Protein AF-0000000074028652 (afdb_homodimer)

InterPro domains:
  IPR002173 Carbohydrate/purine kinase, PfkB, conserved site [PS00583] (47-71)
  IPR002173 Carbohydrate/purine kinase, PfkB, conserved site [PS00584] (258-271)
  IPR011611 Carbohydrate kinase PfkB [PF00294] (13-302)
  IPR017583 Tagatose/fructose phosphokinase [PIRSF000535] (37-301)
  IPR029056 Ribokinase-like [G3DSA:3.40.1190.20] (12-316)
  IPR029056 Ribokinase-like [SSF53613] (14-312)

pLDDT: mean 94.38, std 11.4, range [25.12, 98.88]

Solvent-accessible surface area (backbone atoms only — not comparable to full-atom values): 31799 Å² total; per-residue (Å²): 132,80,75,73,71,79,70,63,84,63,53,76,29,36,35,27,37,19,36,44,28,40,33,40,39,28,35,24,72,45,81,71,53,76,64,38,75,26,60,27,48,73,46,79,45,83,35,35,61,26,43,42,22,39,50,43,28,38,44,57,70,40,50,27,32,39,34,35,40,29,10,74,43,76,62,23,51,48,52,54,53,50,35,50,73,69,58,38,43,52,84,79,32,45,74,34,80,97,46,62,37,24,36,38,39,34,39,24,31,53,85,66,47,61,50,34,31,30,33,26,57,72,42,29,56,67,46,26,44,72,57,53,57,74,42,42,75,64,58,69,43,33,59,33,39,37,37,34,43,61,36,26,56,58,23,49,53,44,52,40,52,50,28,58,75,69,71,36,50,30,33,40,41,34,90,42,52,78,41,33,60,64,40,51,90,52,49,30,57,30,33,34,40,48,31,38,65,68,32,45,24,63,66,61,76,42,84,71,86,47,73,67,39,49,53,53,48,46,48,55,43,38,72,55,45,25,45,32,39,36,36,46,50,68,81,62,16,32,38,39,37,50,89,82,56,68,53,73,45,75,38,73,94,65,69,76,66,26,69,54,41,18,66,30,25,21,53,24,20,38,52,52,24,53,76,67,67,49,53,70,69,55,13,49,50,45,8,45,38,39,17,45,61,15,15,52,29,82,38,54,63,43,85,77,51,30,56,68,60,41,51,56,55,51,68,71,101,129,80,76,72,72,77,71,64,84,63,52,78,29,37,36,27,38,19,35,44,27,39,33,39,40,27,35,23,72,45,84,70,54,74,65,38,75,27,58,26,48,74,47,80,44,84,36,34,61,26,43,41,23,40,50,44,28,37,44,57,71,40,49,27,32,40,35,37,39,28,9,75,42,76,64,23,51,50,51,53,53,52,35,50,73,70,58,38,42,53,84,79,33,47,73,34,79,95,45,63,38,24,36,37,40,36,38,24,31,52,86,65,46,61,49,33,32,30,34,26,57,72,42,27,56,68,46,26,43,70,57,53,58,75,39,41,75,63,58,70,42,32,59,32,38,36,37,33,44,60,36,24,57,58,24,50,53,42,52,41,52,48,27,58,75,67,71,35,51,29,34,40,40,34,90,41,52,79,39,33,61,63,41,50,92,52,49,30,57,29,34,33,39,50,31,39,66,68,32,44,24,61,66,60,75,41,85,69,87,50,71,68,39,50,53,53,49,46,49,55,43,38,73,55,44,25,44,32,40,36,34,46,49,67,81,64,16,33,38,38,38,48,89,82,56,69,52,72,46,76,39,74,93,64,70,78,65,28,70,55,41,18,66,29,23,22,53,24,19,38,52,52,24,54,76,67,68,48,54,70,68,57,13,50,48,43,8,45,37,38,17,44,59,15,15,52,30,82,39,54,64,44,85,77,51,32,56,66,60,42,53,56,54,51,68,71,100

Sequence (634 aa):
MVQFLNHKDICDYVCIIGGANIDIIGKSYNSLVAATSNPGEVQLSLGGVGRNVAHNLCNLGVHSHLITAMGKDLYGAKLLTECKEIGIGIDHSLILEGSNTGLYLAVLDDRGEMVTAIAQMDIFDKIDRGFLKSNKHFLQEARVIVVDTNISKDAIAYVTEFAKEQNISLFLDTVSAVKAEKVKDYIGLFHTIKPNLLELELLTDKKISSEEDIKVAAEMLLKKGVKEVVVSLGRDGAFYHDGSYYGRVKGFDVEVKNTTGAGDAFVAGLVYGTLQEKSLKEKVILALGCGALTVGTYETVNHKLSIDGLLELVASYMVQFLNHKDICDYVCIIGGANIDIIGKSYNSLVAATSNPGEVQLSLGGVGRNVAHNLCNLGVHSHLITAMGKDLYGAKLLTECKEIGIGIDHSLILEGSNTGLYLAVLDDRGEMVTAIAQMDIFDKIDRGFLKSNKHFLQEARVIVVDTNISKDAIAYVTEFAKEQNISLFLDTVSAVKAEKVKDYIGLFHTIKPNLLELELLTDKKISSEEDIKVAAEMLLKKGVKEVVVSLGRDGAFYHDGSYYGRVKGFDVEVKNTTGAGDAFVAGLVYGTLQEKSLKEKVILALGCGALTVGTYETVNHKLSIDGLLELVASY

Secondary structure (DSSP, 8-state):
-------------EEEES--EEEEEEEESSSPPTTSEEEEEEEEEEE-HHHHHHHHHHHTT--EEEE-EEESSHHHHHHHHHHHHHT-B-TTSEEETTSPPEEEEEEE-TTS-EEEEEEE-GGGGG--HHHHHHTHHHHHT-SEEEEETTS-HHHHHHHHHHHHHHT-EEEEE--SHHHHGGGGGGGGG-SEE---HHHHHHHHT----SHHHHHHHHHHHHHHT-SEEEEE-GGG-EEEE-SS-EEEEPPP----S--TTHHHHHHHHHHHHHHTT--HHHHHHHHHHHHHHHHTSSSSS-TT--HHHHHHHHHT-/-------------EEEES--EEEEEEEESSSPPTTSEEEEEEEEEEE-HHHHHHHHHHHTT--EEEE-EEESSHHHHHHHHHHHHHT-B-TTSEEETTSPPEEEEEEE-TTS-EEEEEEE-GGGGG--HHHHHHTHHHHHT-SEEEEETTS-HHHHHHHHHHHHHHT-EEEEE--SHHHHGGGGGGGGG-SEE---HHHHHHHHT----SHHHHHHHHHHHHHHT-SEEEEE-GGG-EEEE-SS-EEEEPPP----S--TTHHHHHHHHHHHHHHTT--HHHHHHHHHHHHHHHHTSSSSS-TT--HHHHHHHHHT-

Structure (mmCIF, N/CA/C/O backbone):
data_AF-0000000074028652-model_v1
#
loop_
_entity.id
_entity.type
_entity.pdbx_description
1 polymer 'Tagatose-6-phosphate kinase'
#
loop_
_atom_site.group_PDB
_atom_site.id
_atom_site.type_symbol
_atom_site.label_atom_id
_atom_site.label_alt_id
_atom_site.label_comp_id
_atom_site.label_asym_id
_atom_site.label_entity_id
_atom_site.label_seq_id
_atom_site.pdbx_PDB_ins_code
_atom_site.Cartn_x
_atom_site.Cartn_y
_atom_site.Cartn_z
_atom_site.occupancy
_atom_site.B_iso_or_equiv
_atom_site.auth_seq_id
_atom_site.auth_comp_id
_atom_site.auth_asym_id
_atom_site.auth_atom_id
_atom_site.pdbx_PDB_model_num
ATOM 1 N N . MET A 1 1 ? 7.879 -63.094 -6.836 1 25.75 1 MET A N 1
ATOM 2 C CA . MET A 1 1 ? 8.227 -62.406 -5.598 1 25.75 1 MET A CA 1
ATOM 3 C C . MET A 1 1 ? 8.461 -60.906 -5.855 1 25.75 1 MET A C 1
ATOM 5 O O . MET A 1 1 ? 9.508 -60.531 -6.379 1 25.75 1 MET A O 1
ATOM 9 N N . VAL A 1 2 ? 7.535 -60.156 -6.297 1 32.09 2 VAL A N 1
ATOM 10 C CA . VAL A 1 2 ? 7.562 -58.781 -6.809 1 32.09 2 VAL A CA 1
ATOM 11 C C . VAL A 1 2 ? 8.125 -57.844 -5.746 1 32.09 2 VAL A C 1
ATOM 13 O O . VAL A 1 2 ? 7.625 -57.781 -4.621 1 32.09 2 VAL A O 1
ATOM 16 N N . GLN A 1 3 ? 9.492 -57.781 -5.598 1 29.19 3 GLN A N 1
ATOM 17 C CA . GLN A 1 3 ? 10.203 -56.906 -4.656 1 29.19 3 GLN 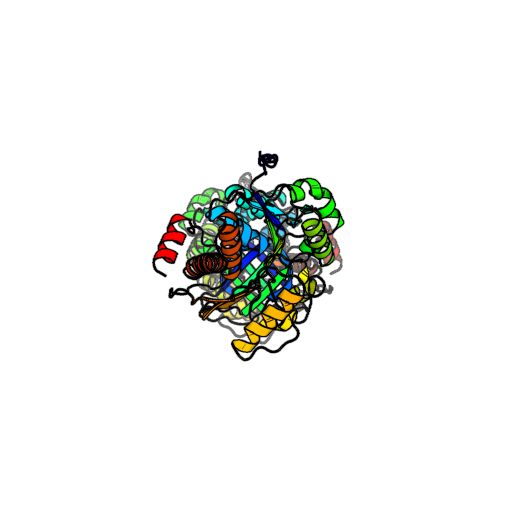A CA 1
ATOM 18 C C . GLN A 1 3 ? 9.43 -55.625 -4.395 1 29.19 3 GLN A C 1
ATOM 20 O O . GLN A 1 3 ? 9.008 -54.938 -5.332 1 29.19 3 GLN A O 1
ATOM 25 N N . PHE A 1 4 ? 8.742 -55.531 -3.266 1 28.72 4 PHE A N 1
ATOM 26 C CA . PHE A 1 4 ? 8.172 -54.344 -2.623 1 28.72 4 PHE A CA 1
ATOM 27 C C . PHE A 1 4 ? 9.086 -53.125 -2.783 1 28.72 4 PHE A C 1
ATOM 29 O O . PHE A 1 4 ? 10.266 -53.188 -2.418 1 28.72 4 PHE A O 1
ATOM 36 N N . LEU A 1 5 ? 9.141 -52.5 -3.896 1 32.84 5 LEU A N 1
ATOM 37 C CA . LEU A 1 5 ? 9.875 -51.25 -4.031 1 32.84 5 LEU A CA 1
ATOM 38 C C . LEU A 1 5 ? 9.953 -50.531 -2.691 1 32.84 5 LEU A C 1
ATOM 40 O O . LEU A 1 5 ? 8.984 -50.5 -1.928 1 32.84 5 LEU A O 1
ATOM 44 N N . ASN A 1 6 ? 11.086 -50.594 -1.921 1 35.5 6 ASN A N 1
ATOM 45 C CA . ASN A 1 6 ? 11.484 -49.812 -0.767 1 35.5 6 ASN A CA 1
ATOM 46 C C . ASN A 1 6 ? 10.734 -48.469 -0.713 1 35.5 6 ASN A C 1
ATOM 48 O O . ASN A 1 6 ? 10.875 -47.656 -1.609 1 35.5 6 ASN A O 1
ATOM 52 N N . HIS A 1 7 ? 9.547 -48.531 -0.34 1 36.69 7 HIS A N 1
ATOM 53 C CA . HIS A 1 7 ? 8.75 -47.344 0.01 1 36.69 7 HIS A CA 1
ATOM 54 C C . HIS A 1 7 ? 9.602 -46.312 0.717 1 36.69 7 HIS A C 1
ATOM 56 O O . HIS A 1 7 ? 9.93 -46.469 1.896 1 36.69 7 HIS A O 1
ATOM 62 N N . LYS A 1 8 ? 10.797 -45.938 0.167 1 37.28 8 LYS A N 1
ATOM 63 C CA . LYS A 1 8 ? 11.305 -44.719 0.772 1 37.28 8 LYS A CA 1
ATOM 64 C C . LYS A 1 8 ? 10.188 -43.969 1.508 1 37.28 8 LYS A C 1
ATOM 66 O O . LYS A 1 8 ? 9.055 -43.906 1.036 1 37.28 8 LYS A O 1
ATOM 71 N N . ASP A 1 9 ? 10.055 -44 2.768 1 41.31 9 ASP A N 1
ATOM 72 C CA . ASP A 1 9 ? 9.242 -43.125 3.625 1 41.31 9 ASP A CA 1
ATOM 73 C C . ASP A 1 9 ? 8.914 -41.812 2.932 1 41.31 9 ASP A C 1
ATOM 75 O O . ASP A 1 9 ? 9.75 -40.906 2.873 1 41.31 9 ASP A O 1
ATOM 79 N N . ILE A 1 10 ? 8.5 -41.719 1.73 1 45.5 10 ILE A N 1
ATOM 80 C CA . ILE A 1 10 ? 8.18 -40.719 0.742 1 45.5 10 ILE A CA 1
ATOM 81 C C . ILE A 1 10 ? 7.59 -39.5 1.439 1 45.5 10 ILE A C 1
ATOM 83 O O . ILE A 1 10 ? 6.559 -39.594 2.111 1 45.5 10 ILE A O 1
ATOM 87 N N . CYS A 1 11 ? 8.461 -38.656 2.002 1 56 11 CYS A N 1
ATOM 88 C CA . CYS A 1 11 ? 8 -37.312 2.422 1 56 11 CYS A CA 1
ATOM 89 C C . CYS A 1 11 ? 6.949 -36.781 1.462 1 56 11 CYS A C 1
ATOM 91 O O . CYS A 1 11 ? 7.164 -36.75 0.249 1 56 11 CYS A O 1
ATOM 93 N N . ASP A 1 12 ? 5.625 -36.875 1.77 1 83.88 12 ASP A N 1
ATOM 94 C CA . ASP A 1 12 ? 4.371 -36.688 1.045 1 83.88 12 ASP A CA 1
ATOM 95 C C . ASP A 1 12 ? 3.963 -35.219 1.009 1 83.88 12 ASP A C 1
ATOM 97 O O . ASP A 1 12 ? 2.984 -34.844 1.646 1 83.88 12 ASP A O 1
ATOM 101 N N . TYR A 1 13 ? 4.996 -34.438 0.383 1 96.81 13 TYR A N 1
ATOM 102 C CA . TYR A 1 13 ? 4.566 -33.031 0.24 1 96.81 13 TYR A CA 1
ATOM 103 C C . TYR A 1 13 ? 4.754 -32.562 -1.193 1 96.81 13 TYR A C 1
ATOM 105 O O . TYR A 1 13 ? 5.43 -33.219 -1.992 1 96.81 13 TYR A O 1
ATOM 113 N N . VAL A 1 14 ? 4.082 -31.547 -1.536 1 98.5 14 VAL A N 1
ATOM 114 C CA . VAL A 1 14 ? 4.246 -30.812 -2.783 1 98.5 14 VAL A CA 1
ATOM 115 C C . VAL A 1 14 ? 5.105 -29.578 -2.539 1 98.5 14 VAL A C 1
ATOM 117 O O . VAL A 1 14 ? 4.914 -28.859 -1.55 1 98.5 14 VAL A O 1
ATOM 120 N N . CYS A 1 15 ? 6.102 -29.344 -3.367 1 98.62 15 CYS A N 1
ATOM 121 C CA . CYS A 1 15 ? 6.934 -28.141 -3.275 1 98.62 15 CYS A CA 1
ATOM 122 C C . CYS A 1 15 ? 6.613 -27.172 -4.398 1 98.62 15 CYS A C 1
ATOM 124 O O . CYS A 1 15 ? 6.719 -27.516 -5.578 1 98.62 15 CYS A O 1
ATOM 126 N N . ILE A 1 16 ? 6.184 -26.016 -4.027 1 98.88 16 ILE A N 1
ATOM 127 C CA . ILE A 1 16 ? 5.941 -24.953 -4.992 1 98.88 16 ILE A CA 1
ATOM 128 C C . ILE A 1 16 ? 7.098 -23.953 -4.965 1 98.88 16 ILE A C 1
ATOM 130 O O . ILE A 1 16 ? 7.539 -23.531 -3.891 1 98.88 16 ILE A O 1
ATOM 134 N N . ILE A 1 17 ? 7.66 -23.625 -6.082 1 98.81 17 ILE A N 1
ATOM 135 C CA . ILE A 1 17 ? 8.688 -22.609 -6.238 1 98.81 17 ILE A CA 1
ATOM 136 C C . ILE A 1 17 ? 8.141 -21.453 -7.09 1 98.81 17 ILE A C 1
ATOM 138 O O . ILE A 1 17 ? 7.863 -21.641 -8.281 1 98.81 17 ILE A O 1
ATOM 142 N N . GLY A 1 18 ? 7.973 -20.297 -6.484 1 98.56 18 GLY A N 1
ATOM 143 C CA . GLY A 1 18 ? 7.352 -19.234 -7.262 1 98.56 18 GLY A CA 1
ATOM 144 C C . GLY A 1 18 ? 7.141 -17.953 -6.465 1 98.56 18 GLY A C 1
ATOM 145 O O . GLY A 1 18 ? 7.844 -17.719 -5.484 1 98.56 18 GLY A O 1
ATOM 146 N N . GLY A 1 19 ? 6.309 -17.125 -6.98 1 98.38 19 GLY A N 1
ATOM 147 C CA . GLY A 1 19 ? 6.113 -15.789 -6.422 1 98.38 19 GLY A CA 1
ATOM 148 C C . GLY A 1 19 ? 5.199 -15.781 -5.207 1 98.38 19 GLY A C 1
ATOM 149 O O . GLY A 1 19 ? 4.227 -16.547 -5.152 1 98.38 19 GLY A O 1
ATOM 150 N N . ALA A 1 20 ? 5.5 -14.984 -4.242 1 98.62 20 ALA A N 1
ATOM 151 C CA . ALA A 1 20 ? 4.676 -14.578 -3.107 1 98.62 20 ALA A CA 1
ATOM 152 C C . ALA A 1 20 ? 4.816 -13.078 -2.836 1 98.62 20 ALA A C 1
ATOM 154 O O . ALA A 1 20 ? 5.93 -12.57 -2.672 1 98.62 20 ALA A O 1
ATOM 155 N N . ASN A 1 21 ? 3.721 -12.383 -2.873 1 98.44 21 ASN A N 1
ATOM 156 C CA . ASN A 1 21 ? 3.764 -10.938 -2.705 1 98.44 21 ASN A CA 1
ATOM 157 C C . ASN A 1 21 ? 2.551 -10.422 -1.932 1 98.44 21 ASN A C 1
ATOM 159 O O . ASN A 1 21 ? 1.675 -11.203 -1.556 1 98.44 21 ASN A O 1
ATOM 163 N N . ILE A 1 22 ? 2.574 -9.164 -1.594 1 98.31 22 ILE A N 1
ATOM 164 C CA . ILE A 1 22 ? 1.439 -8.469 -0.996 1 98.31 22 ILE A CA 1
ATOM 165 C C . ILE A 1 22 ? 0.706 -7.66 -2.064 1 98.31 22 ILE A C 1
ATOM 167 O O . ILE A 1 22 ? 1.335 -6.969 -2.871 1 98.31 22 ILE A O 1
ATOM 171 N N . ASP A 1 23 ? -0.571 -7.848 -2.092 1 97.44 23 ASP A N 1
ATOM 172 C CA . ASP A 1 23 ? -1.428 -7.031 -2.945 1 97.44 23 ASP A CA 1
ATOM 173 C C . ASP A 1 23 ? -2.035 -5.867 -2.164 1 97.44 23 ASP A C 1
ATOM 175 O O . ASP A 1 23 ? -2.715 -6.074 -1.157 1 97.44 23 ASP A O 1
ATOM 179 N N . ILE A 1 24 ? -1.788 -4.648 -2.605 1 98 24 ILE A N 1
ATOM 180 C CA . ILE A 1 24 ? -2.4 -3.443 -2.059 1 98 24 ILE A CA 1
ATOM 181 C C . ILE A 1 24 ? -3.309 -2.805 -3.107 1 98 24 ILE A C 1
ATOM 183 O O . ILE A 1 24 ? -2.828 -2.215 -4.078 1 98 24 ILE A O 1
ATOM 187 N N . ILE A 1 25 ? -4.625 -2.836 -2.859 1 97.31 25 ILE A N 1
ATOM 188 C CA . ILE A 1 25 ? -5.582 -2.426 -3.883 1 97.31 25 ILE A CA 1
ATOM 189 C C . ILE A 1 25 ? -6.461 -1.3 -3.346 1 97.31 25 ILE A C 1
ATOM 191 O O . ILE A 1 25 ? -7.141 -1.465 -2.328 1 97.31 25 ILE A O 1
ATOM 195 N N . GLY A 1 26 ? -6.406 -0.176 -3.967 1 97.94 26 GLY A N 1
ATOM 196 C CA . GLY A 1 26 ? -7.301 0.932 -3.666 1 97.94 26 GLY A CA 1
ATOM 197 C C . GLY A 1 26 ? -8.477 1.022 -4.617 1 97.94 26 GLY A C 1
ATOM 198 O O . GLY A 1 26 ? -8.328 0.836 -5.824 1 97.94 26 GLY A O 1
ATOM 199 N N . LYS A 1 27 ? -9.625 1.253 -4.09 1 97.56 27 LYS A N 1
ATOM 200 C CA . LYS A 1 27 ? -10.836 1.424 -4.883 1 97.56 27 LYS A CA 1
ATOM 201 C C . LYS A 1 27 ? -11.547 2.732 -4.535 1 97.56 27 LYS A C 1
ATOM 203 O O . LYS A 1 27 ? -11.797 3.014 -3.359 1 97.56 27 LYS A O 1
ATOM 208 N N . SER A 1 28 ? -11.852 3.557 -5.57 1 98.25 28 SER A N 1
ATOM 209 C CA . SER A 1 28 ? -12.508 4.84 -5.344 1 98.25 28 SER A CA 1
ATOM 210 C C . SER A 1 28 ? -13.984 4.648 -5.016 1 98.25 28 SER A C 1
ATOM 212 O O . SER A 1 28 ? -14.641 3.758 -5.559 1 98.25 28 SER A O 1
ATOM 214 N N . TYR A 1 29 ? -14.523 5.465 -4.117 1 97.06 29 TYR A N 1
ATOM 215 C CA . TYR A 1 29 ? -15.945 5.414 -3.789 1 97.06 29 TYR A CA 1
ATOM 216 C C . TYR A 1 29 ? -16.797 5.914 -4.949 1 97.06 29 TYR A C 1
ATOM 218 O O . TYR A 1 29 ? -17.906 5.445 -5.16 1 97.06 29 TYR A O 1
ATOM 226 N N . ASN A 1 30 ? -16.219 6.953 -5.652 1 96.62 30 ASN A N 1
ATOM 227 C CA . ASN A 1 30 ? -16.906 7.602 -6.766 1 96.62 30 ASN A CA 1
ATOM 228 C C . ASN A 1 30 ? -16.078 7.562 -8.039 1 96.62 30 ASN A C 1
ATOM 230 O O . ASN A 1 30 ? -14.992 6.98 -8.062 1 96.62 30 ASN A O 1
ATOM 234 N N . SER A 1 31 ? -16.656 8.117 -9.086 1 96.12 31 SER A N 1
ATOM 235 C CA . SER A 1 31 ? -15.906 8.18 -10.328 1 96.12 31 SER A CA 1
ATOM 236 C C . SER A 1 31 ? -14.523 8.781 -10.109 1 96.12 31 SER A C 1
ATOM 238 O O . SER A 1 31 ? -14.391 9.852 -9.508 1 96.12 31 SER A O 1
ATOM 240 N N . LEU A 1 32 ? -13.578 8.062 -10.602 1 95.44 32 LEU A N 1
ATOM 241 C CA . LEU A 1 32 ? -12.195 8.453 -10.352 1 95.44 32 LEU A CA 1
ATOM 242 C C . LEU A 1 32 ? -11.844 9.711 -11.133 1 95.44 32 LEU A C 1
ATOM 244 O O . LEU A 1 32 ? -12.148 9.82 -12.328 1 95.44 32 LEU A O 1
ATOM 248 N N . VAL A 1 33 ? -11.273 10.688 -10.438 1 93.5 33 VAL A N 1
ATOM 249 C CA . VAL A 1 33 ? -10.703 11.875 -11.07 1 93.5 33 VAL A CA 1
ATOM 250 C C . VAL A 1 33 ? -9.188 11.75 -11.141 1 93.5 33 VAL A C 1
ATOM 252 O O . VAL A 1 33 ? -8.531 11.484 -10.133 1 93.5 33 VAL A O 1
ATOM 255 N N . ALA A 1 34 ? -8.594 11.977 -12.367 1 92.12 34 ALA A N 1
ATOM 256 C CA . ALA A 1 34 ? -7.16 11.805 -12.586 1 92.12 34 ALA A CA 1
ATOM 257 C C . ALA A 1 34 ? -6.371 12.945 -11.945 1 92.12 34 ALA A C 1
ATOM 259 O O . ALA A 1 34 ? -6.91 14.031 -11.719 1 92.12 34 ALA A O 1
ATOM 260 N N . ALA A 1 35 ? -5.105 12.703 -11.555 1 90.62 35 ALA A N 1
ATOM 261 C CA . ALA A 1 35 ? -4.109 13.688 -11.125 1 90.62 35 ALA A CA 1
ATOM 262 C C . ALA A 1 35 ? -4.539 14.375 -9.828 1 90.62 35 ALA A C 1
ATOM 264 O O . ALA A 1 35 ? -4.258 15.555 -9.625 1 90.62 35 ALA A O 1
ATOM 265 N N . THR A 1 36 ? -5.371 13.672 -9.055 1 89.44 36 THR A N 1
ATOM 266 C CA . THR A 1 36 ? -5.754 14.125 -7.727 1 89.44 36 THR A CA 1
ATOM 267 C C . THR A 1 36 ? -6.055 12.938 -6.816 1 89.44 36 THR A C 1
ATOM 269 O O . THR A 1 36 ? -5.996 11.789 -7.246 1 89.44 36 THR A O 1
ATOM 272 N N . SER A 1 37 ? -6.25 13.195 -5.594 1 92.56 37 SER A N 1
ATOM 273 C CA . SER A 1 37 ? -6.637 12.156 -4.641 1 92.56 37 SER A CA 1
ATOM 274 C C . SER A 1 37 ? -8.141 11.938 -4.648 1 92.56 37 SER A C 1
ATOM 276 O O . SER A 1 37 ? -8.914 12.891 -4.734 1 92.56 37 SER A O 1
ATOM 278 N N . ASN A 1 38 ? -8.578 10.703 -4.648 1 96.75 38 ASN A N 1
ATOM 279 C CA . ASN A 1 38 ? -9.977 10.305 -4.613 1 96.75 38 ASN A CA 1
ATOM 280 C C . ASN A 1 38 ? -10.32 9.562 -3.324 1 96.75 38 ASN A C 1
ATOM 282 O O . ASN A 1 38 ? -9.625 8.625 -2.939 1 96.75 38 ASN A O 1
ATOM 286 N N . PRO A 1 39 ? -11.398 10.023 -2.619 1 96.44 39 PRO A N 1
ATOM 287 C CA . PRO A 1 39 ? -11.812 9.211 -1.473 1 96.44 39 PRO A CA 1
ATOM 288 C C . PRO A 1 39 ? -12.086 7.754 -1.845 1 96.44 39 PRO A C 1
ATOM 290 O O . PRO A 1 39 ? -12.641 7.48 -2.912 1 96.44 39 PRO A O 1
ATOM 293 N N . GLY A 1 40 ? -11.609 6.926 -1.061 1 97.94 40 GLY A N 1
ATOM 294 C CA . GLY A 1 40 ? -11.797 5.508 -1.339 1 97.94 40 GLY A CA 1
ATOM 295 C C . GLY A 1 40 ? -11.32 4.609 -0.213 1 97.94 40 GLY A C 1
ATOM 296 O O . GLY A 1 40 ? -11.148 5.066 0.92 1 97.94 40 GLY A O 1
ATOM 297 N N . GLU A 1 41 ? -11.266 3.328 -0.506 1 97.56 41 GLU A N 1
ATOM 298 C CA . GLU A 1 41 ? -10.812 2.322 0.451 1 97.56 41 GLU A CA 1
ATOM 299 C C . GLU A 1 41 ? -9.617 1.541 -0.093 1 97.56 41 GLU A C 1
ATOM 301 O O . GLU A 1 41 ? -9.461 1.404 -1.309 1 97.56 41 GLU A O 1
ATOM 306 N N . VAL A 1 42 ? -8.797 1.095 0.817 1 97.75 42 VAL A N 1
ATOM 307 C CA . VAL A 1 42 ? -7.609 0.327 0.452 1 97.75 42 VAL A CA 1
ATOM 308 C C . VAL A 1 42 ? -7.637 -1.03 1.152 1 97.75 42 VAL A C 1
ATOM 310 O O . VAL A 1 42 ? -7.895 -1.109 2.355 1 97.75 42 VAL A O 1
ATOM 313 N N . GLN A 1 43 ? -7.367 -2.062 0.38 1 94.94 43 GLN A N 1
ATOM 314 C CA . GLN A 1 43 ? -7.328 -3.416 0.926 1 94.94 43 GLN A CA 1
ATOM 315 C C . GLN A 1 43 ? -5.957 -4.051 0.728 1 94.94 43 GLN A C 1
ATOM 317 O O . GLN A 1 43 ? -5.336 -3.883 -0.324 1 94.94 43 GLN A O 1
ATOM 322 N N . LEU A 1 44 ? -5.508 -4.711 1.764 1 96 44 LEU A N 1
ATOM 323 C CA . LEU A 1 44 ? -4.266 -5.473 1.737 1 96 44 LEU A CA 1
ATOM 324 C C . LEU A 1 44 ? -4.547 -6.973 1.76 1 96 44 LEU A C 1
ATOM 326 O O . LEU A 1 44 ? -5.375 -7.441 2.547 1 96 44 LEU A O 1
ATOM 330 N N . SER A 1 45 ? -3.973 -7.715 0.85 1 94.69 45 SER A N 1
ATOM 331 C CA . SER A 1 45 ? -4.102 -9.172 0.834 1 94.69 45 SER A CA 1
ATOM 332 C C . SER A 1 45 ? -2.82 -9.836 0.341 1 94.69 45 SER A C 1
ATOM 334 O O . SER A 1 45 ? -1.925 -9.156 -0.172 1 94.69 45 SER A O 1
ATOM 336 N N . LEU A 1 46 ? -2.688 -11.117 0.627 1 96.94 46 LEU A N 1
ATOM 337 C CA . LEU A 1 46 ? -1.559 -11.883 0.109 1 96.94 46 LEU A CA 1
ATOM 338 C C . LEU A 1 46 ? -1.8 -12.297 -1.34 1 96.94 46 LEU A C 1
ATOM 340 O O . LEU A 1 46 ? -2.918 -12.664 -1.707 1 96.94 46 LEU A O 1
ATOM 344 N N . GLY A 1 47 ? -0.756 -12.195 -2.156 1 97.06 47 GLY A N 1
ATOM 345 C CA . GLY A 1 47 ? -0.813 -12.648 -3.539 1 97.06 47 GLY A CA 1
ATOM 346 C C . GLY A 1 47 ? 0.419 -13.422 -3.967 1 97.06 47 GLY A C 1
ATOM 347 O O . GLY A 1 47 ? 1.183 -13.898 -3.125 1 97.06 47 GLY A O 1
ATOM 348 N N . GLY A 1 48 ? 0.478 -13.594 -5.266 1 97.69 48 GLY A N 1
ATOM 349 C CA . GLY A 1 48 ? 1.544 -14.391 -5.859 1 97.69 48 GLY A CA 1
ATOM 350 C C . GLY A 1 48 ? 1.077 -15.742 -6.348 1 97.69 48 GLY A C 1
ATOM 351 O O . GLY A 1 48 ? 0.47 -16.5 -5.594 1 97.69 48 GLY A O 1
ATOM 352 N N . VAL A 1 49 ? 1.474 -15.992 -7.508 1 97.75 49 VAL A N 1
ATOM 353 C CA . VAL A 1 49 ? 1.006 -17.219 -8.148 1 97.75 49 VAL A CA 1
ATOM 354 C C . VAL A 1 49 ? 1.424 -18.422 -7.324 1 97.75 49 VAL A C 1
ATOM 356 O O . VAL A 1 49 ? 0.583 -19.25 -6.941 1 97.75 49 VAL A O 1
ATOM 359 N N . GLY A 1 50 ? 2.693 -18.531 -7.008 1 98.62 50 GLY A N 1
ATOM 360 C CA . GLY A 1 50 ? 3.178 -19.641 -6.211 1 98.62 50 GLY A CA 1
ATOM 361 C C . GLY A 1 50 ? 2.482 -19.766 -4.867 1 98.62 50 GLY A C 1
ATOM 362 O O . GLY A 1 50 ? 2.055 -20.859 -4.48 1 98.62 50 GLY A O 1
ATOM 363 N N . ARG A 1 51 ? 2.383 -18.703 -4.195 1 98.62 51 ARG A N 1
ATOM 364 C CA . ARG A 1 51 ? 1.73 -18.688 -2.891 1 98.62 51 ARG A CA 1
ATOM 365 C C . ARG A 1 51 ? 0.267 -19.094 -3.004 1 98.62 51 ARG A C 1
ATOM 367 O O . ARG A 1 51 ? -0.244 -19.828 -2.156 1 98.62 51 ARG A O 1
ATOM 374 N N . ASN A 1 52 ? -0.441 -18.578 -4.02 1 98.5 52 ASN A N 1
ATOM 375 C CA . ASN A 1 52 ? -1.846 -18.922 -4.215 1 98.5 52 ASN A CA 1
ATOM 376 C C . ASN A 1 52 ? -2.031 -20.422 -4.465 1 98.5 52 ASN A C 1
ATOM 378 O O . ASN A 1 52 ? -2.957 -21.031 -3.934 1 98.5 52 ASN A O 1
ATOM 382 N N . VAL A 1 53 ? -1.153 -20.969 -5.293 1 98.81 53 VAL A N 1
ATOM 383 C CA . VAL A 1 53 ? -1.213 -22.406 -5.559 1 98.81 53 VAL A CA 1
ATOM 384 C C . VAL A 1 53 ? -1.012 -23.172 -4.258 1 98.81 53 VAL A C 1
ATOM 386 O O . VAL A 1 53 ? -1.778 -24.094 -3.945 1 98.81 53 VAL A O 1
ATOM 389 N N . ALA A 1 54 ? -0.023 -22.797 -3.475 1 98.75 54 ALA A N 1
ATOM 390 C CA . ALA A 1 54 ? 0.257 -23.453 -2.201 1 98.75 54 ALA A CA 1
ATOM 391 C C . ALA A 1 54 ? -0.941 -23.359 -1.261 1 98.75 54 ALA A C 1
ATOM 393 O O . ALA A 1 54 ? -1.307 -24.344 -0.61 1 98.75 54 ALA A O 1
ATOM 394 N N . HIS A 1 55 ? -1.537 -22.188 -1.211 1 98.69 55 HIS A N 1
ATOM 395 C CA . HIS A 1 55 ? -2.688 -21.969 -0.343 1 98.69 55 HIS A CA 1
ATOM 396 C C . HIS A 1 55 ? -3.859 -22.859 -0.746 1 98.69 55 HIS A C 1
ATOM 398 O O . HIS A 1 55 ? -4.5 -23.484 0.109 1 98.69 55 HIS A O 1
ATOM 404 N N . ASN A 1 56 ? -4.152 -22.906 -2.027 1 98.69 56 ASN A N 1
ATOM 405 C CA . ASN A 1 56 ? -5.227 -23.766 -2.516 1 98.69 56 ASN A CA 1
ATOM 406 C C . ASN A 1 56 ? -4.961 -25.234 -2.193 1 98.69 56 ASN A C 1
ATOM 408 O O . ASN A 1 56 ? -5.879 -25.953 -1.819 1 98.69 56 ASN A O 1
ATOM 412 N N . LEU A 1 57 ? -3.727 -25.672 -2.338 1 98.5 57 LEU A N 1
ATOM 413 C CA . LEU A 1 57 ? -3.369 -27.047 -2.021 1 98.5 57 LEU A CA 1
ATOM 414 C C . LEU A 1 57 ? -3.562 -27.344 -0.536 1 98.5 57 LEU A C 1
ATOM 416 O O . LEU A 1 57 ? -4.062 -28.406 -0.163 1 98.5 57 LEU A O 1
ATOM 420 N N . CYS A 1 58 ? -3.17 -26.391 0.295 1 98.19 58 CYS A N 1
ATOM 421 C CA . CYS A 1 58 ? -3.412 -26.531 1.726 1 98.19 58 CYS A CA 1
ATOM 422 C C . CYS A 1 58 ? -4.902 -26.688 2.012 1 98.19 58 CYS A C 1
ATOM 424 O O . CYS A 1 58 ? -5.301 -27.531 2.82 1 98.19 58 CYS A O 1
ATOM 426 N N . ASN A 1 59 ? -5.723 -25.844 1.339 1 98 59 ASN A N 1
ATOM 427 C CA . ASN A 1 59 ? -7.172 -25.953 1.488 1 98 59 ASN A CA 1
ATOM 428 C C . ASN A 1 59 ? -7.664 -27.359 1.145 1 98 59 ASN A C 1
ATOM 430 O O . ASN A 1 59 ? -8.648 -27.828 1.72 1 98 59 ASN A O 1
ATOM 434 N N . LEU A 1 60 ? -6.98 -28.016 0.236 1 97.81 60 LEU A N 1
ATOM 435 C CA . LEU A 1 60 ? -7.367 -29.344 -0.218 1 97.81 60 LEU A CA 1
ATOM 436 C C . LEU A 1 60 ? -6.691 -30.422 0.625 1 97.81 60 LEU A C 1
ATOM 438 O O . LEU A 1 60 ? -6.641 -31.594 0.225 1 97.81 60 LEU A O 1
ATOM 442 N N . GLY A 1 61 ? -6.023 -30.062 1.684 1 96.56 61 GLY A N 1
ATOM 443 C CA . GLY A 1 61 ? -5.449 -31.016 2.631 1 96.56 61 GLY A CA 1
ATOM 444 C C . GLY A 1 61 ? -4.082 -31.516 2.211 1 96.56 61 GLY A C 1
ATOM 445 O O . GLY A 1 61 ? -3.604 -32.531 2.734 1 96.56 61 GLY A O 1
ATOM 446 N N . VAL A 1 62 ? -3.473 -30.906 1.298 1 97.44 62 VAL A N 1
ATOM 447 C CA . VAL A 1 62 ? -2.172 -31.328 0.797 1 97.44 62 VAL A CA 1
ATOM 448 C C . VAL A 1 62 ? -1.06 -30.641 1.585 1 97.44 62 VAL A C 1
ATOM 450 O O . VAL A 1 62 ? -1.096 -29.438 1.789 1 97.44 62 VAL A O 1
ATOM 453 N N . HIS A 1 63 ? -0.14 -31.438 2.074 1 97.62 63 HIS A N 1
ATOM 454 C CA . HIS A 1 63 ? 1.048 -30.875 2.701 1 97.62 63 HIS A CA 1
ATOM 455 C C . HIS A 1 63 ? 1.909 -30.141 1.682 1 97.62 63 HIS A C 1
ATOM 457 O O . HIS A 1 63 ? 2.523 -30.75 0.814 1 97.62 63 HIS A O 1
ATOM 463 N N . SER A 1 64 ? 1.959 -28.781 1.781 1 98.19 64 SER A N 1
ATOM 464 C CA . SER A 1 64 ? 2.568 -27.969 0.735 1 98.19 64 SER A CA 1
ATOM 465 C C . SER A 1 64 ? 3.652 -27.062 1.305 1 98.19 64 SER A C 1
ATOM 467 O O . SER A 1 64 ? 3.473 -26.469 2.367 1 98.19 64 SER A O 1
ATOM 469 N N . HIS A 1 65 ? 4.766 -27.016 0.603 1 98.56 65 HIS A N 1
ATOM 470 C CA . HIS A 1 65 ? 5.855 -26.078 0.896 1 98.56 65 HIS A CA 1
ATOM 471 C C . HIS A 1 65 ? 6.047 -25.094 -0.241 1 98.56 65 HIS A C 1
ATOM 473 O O . HIS A 1 65 ? 5.941 -25.453 -1.415 1 98.56 65 HIS A O 1
ATOM 479 N N . LEU A 1 66 ? 6.293 -23.891 0.151 1 98.75 66 LEU A N 1
ATOM 480 C CA . LEU A 1 66 ? 6.582 -22.828 -0.802 1 98.75 66 LEU A CA 1
ATOM 481 C C . LEU A 1 66 ? 8.023 -22.359 -0.662 1 98.75 66 LEU A C 1
ATOM 483 O O . LEU A 1 66 ? 8.477 -22.031 0.441 1 98.75 66 LEU A O 1
ATOM 487 N N . ILE A 1 67 ? 8.742 -22.453 -1.702 1 98.75 67 ILE A N 1
ATOM 488 C CA . ILE A 1 67 ? 10.031 -21.766 -1.816 1 98.75 67 ILE A CA 1
ATOM 489 C C . ILE A 1 67 ? 9.859 -20.469 -2.6 1 98.75 67 ILE A C 1
ATOM 491 O O . ILE A 1 67 ? 9.469 -20.484 -3.768 1 98.75 67 ILE A O 1
ATOM 495 N N . THR A 1 68 ? 10.133 -19.375 -1.978 1 98.75 68 THR A N 1
ATOM 496 C CA . THR A 1 68 ? 10 -18.047 -2.549 1 98.75 68 THR A CA 1
ATOM 497 C C . THR A 1 68 ? 11.07 -17.109 -1.992 1 98.75 68 THR A C 1
ATOM 499 O O . THR A 1 68 ? 12.094 -17.562 -1.49 1 98.75 68 THR A O 1
ATOM 502 N N . ALA A 1 69 ? 10.953 -15.828 -2.35 1 98.75 69 ALA A N 1
ATOM 503 C CA . ALA A 1 69 ? 11.852 -14.805 -1.824 1 98.75 69 ALA A CA 1
ATOM 504 C C . ALA A 1 69 ? 11.062 -13.633 -1.244 1 98.75 69 ALA A C 1
ATOM 506 O O . ALA A 1 69 ? 10.039 -13.219 -1.803 1 98.75 69 ALA A O 1
ATOM 507 N N . MET A 1 70 ? 11.492 -13.18 -0.106 1 98.56 70 MET A N 1
ATOM 508 C CA . MET A 1 70 ? 10.906 -12.008 0.524 1 98.56 70 MET A CA 1
ATOM 509 C C . MET A 1 70 ? 11.969 -11.172 1.223 1 98.56 70 MET A C 1
ATOM 511 O O . MET A 1 70 ? 13.062 -11.664 1.516 1 98.56 70 MET A O 1
ATOM 515 N N . GLY A 1 71 ? 11.688 -9.914 1.355 1 98.44 71 GLY A N 1
ATOM 516 C CA . GLY A 1 71 ? 12.594 -9.047 2.096 1 98.44 71 GLY A CA 1
ATOM 517 C C . GLY A 1 71 ? 12.438 -9.164 3.6 1 98.44 71 GLY A C 1
ATOM 518 O O . GLY A 1 71 ? 11.445 -9.719 4.082 1 98.44 71 GLY A O 1
ATOM 519 N N . LYS A 1 72 ? 13.508 -8.797 4.32 1 97.56 72 LYS A N 1
ATOM 520 C CA . LYS A 1 72 ? 13.375 -8.586 5.758 1 97.56 72 LYS A CA 1
ATOM 521 C C . LYS A 1 72 ? 12.688 -7.258 6.059 1 97.56 72 LYS A C 1
ATOM 523 O O . LYS A 1 72 ? 13.312 -6.344 6.605 1 97.56 72 LYS A O 1
ATOM 528 N N . ASP A 1 73 ? 11.469 -7.16 5.738 1 96.19 73 ASP A N 1
ATOM 529 C CA . ASP A 1 73 ? 10.68 -5.941 5.895 1 96.19 73 ASP A CA 1
ATOM 530 C C . ASP A 1 73 ? 9.281 -6.254 6.41 1 96.19 73 ASP A C 1
ATOM 532 O O . ASP A 1 73 ? 8.984 -7.398 6.766 1 96.19 73 ASP A O 1
ATOM 536 N N . LEU A 1 74 ? 8.492 -5.191 6.543 1 95.5 74 LEU A N 1
ATOM 537 C CA . LEU A 1 74 ? 7.145 -5.273 7.098 1 95.5 74 LEU A CA 1
ATOM 538 C C . LEU A 1 74 ? 6.309 -6.301 6.344 1 95.5 74 LEU A C 1
ATOM 540 O O . LEU A 1 74 ? 5.609 -7.109 6.961 1 95.5 74 LEU A O 1
ATOM 544 N N . TYR A 1 75 ? 6.367 -6.277 5.031 1 97.5 75 TYR A N 1
ATOM 545 C CA . TYR A 1 75 ? 5.539 -7.133 4.188 1 97.5 75 TYR A CA 1
ATOM 546 C C . TYR A 1 75 ? 6.047 -8.57 4.199 1 97.5 75 TYR A C 1
ATOM 548 O O . TYR A 1 75 ? 5.254 -9.516 4.18 1 97.5 75 TYR A O 1
ATOM 556 N N . GLY A 1 76 ? 7.383 -8.703 4.176 1 98.12 76 GLY A N 1
ATOM 557 C CA . GLY A 1 76 ? 7.945 -10.031 4.324 1 98.12 76 GLY A CA 1
ATOM 558 C C . GLY A 1 76 ? 7.527 -10.719 5.609 1 98.12 76 GLY A C 1
ATOM 559 O O . GLY A 1 76 ? 7.195 -11.906 5.605 1 98.12 76 GLY A O 1
ATOM 560 N N . ALA A 1 77 ? 7.496 -9.961 6.719 1 97.38 77 ALA A N 1
ATOM 561 C CA . ALA A 1 77 ? 7.059 -10.5 8.008 1 97.38 77 ALA A CA 1
ATOM 562 C C . ALA A 1 77 ? 5.598 -10.938 7.953 1 97.38 77 ALA A C 1
ATOM 564 O O . ALA A 1 77 ? 5.23 -11.977 8.5 1 97.38 77 ALA A O 1
ATOM 565 N N . LYS A 1 78 ? 4.816 -10.133 7.344 1 96.94 78 LYS A N 1
ATOM 566 C CA . LYS A 1 78 ? 3.406 -10.477 7.203 1 96.94 78 LYS A CA 1
ATOM 567 C C . LYS A 1 78 ? 3.23 -11.75 6.379 1 96.94 78 LYS A C 1
ATOM 569 O O . LYS A 1 78 ? 2.439 -12.625 6.742 1 96.94 78 LYS A O 1
ATOM 574 N N . LEU A 1 79 ? 3.934 -11.883 5.234 1 97.94 79 LEU A N 1
ATOM 575 C CA . LEU A 1 79 ? 3.879 -13.078 4.398 1 97.94 79 LEU A CA 1
ATOM 576 C C . LEU A 1 79 ? 4.246 -14.32 5.199 1 97.94 79 LEU A C 1
ATOM 578 O O . LEU A 1 79 ? 3.537 -15.328 5.152 1 97.94 79 LEU A O 1
ATOM 582 N N . LEU A 1 80 ? 5.332 -14.188 5.922 1 97.94 80 LEU A N 1
ATOM 583 C CA . LEU A 1 80 ? 5.832 -15.312 6.711 1 97.94 80 LEU A CA 1
ATOM 584 C C . LEU A 1 80 ? 4.793 -15.758 7.734 1 97.94 80 LEU A C 1
ATOM 586 O O . LEU A 1 80 ? 4.469 -16.938 7.816 1 97.94 80 LEU A O 1
ATOM 590 N N . THR A 1 81 ? 4.27 -14.812 8.453 1 97.5 81 THR A N 1
ATOM 591 C CA . THR A 1 81 ? 3.326 -15.102 9.523 1 97.5 81 THR A CA 1
ATOM 592 C C . THR A 1 81 ? 2.041 -15.711 8.961 1 97.5 81 THR A C 1
ATOM 594 O O . THR A 1 81 ? 1.568 -16.734 9.453 1 97.5 81 THR A O 1
ATOM 597 N N . GLU A 1 82 ? 1.527 -15.148 7.973 1 97 82 GLU A N 1
ATOM 598 C CA . GLU A 1 82 ? 0.238 -15.594 7.449 1 97 82 GLU A CA 1
ATOM 599 C C . GLU A 1 82 ? 0.367 -16.938 6.727 1 97 82 GLU A C 1
ATOM 601 O O . GLU A 1 82 ? -0.545 -17.766 6.773 1 97 82 GLU A O 1
ATOM 606 N N . CYS A 1 83 ? 1.442 -17.141 6.008 1 98.25 83 CYS A N 1
ATOM 607 C CA . CYS A 1 83 ? 1.656 -18.438 5.387 1 98.25 83 CYS A CA 1
ATOM 608 C C . CYS A 1 83 ? 1.716 -19.547 6.438 1 98.25 83 CYS A C 1
ATOM 610 O O . CYS A 1 83 ? 1.114 -20.609 6.266 1 98.25 83 CYS A O 1
ATOM 612 N N . LYS A 1 84 ? 2.418 -19.266 7.531 1 97.62 84 LYS A N 1
ATOM 613 C CA . LYS A 1 84 ? 2.504 -20.234 8.609 1 97.62 84 LYS A CA 1
ATOM 614 C C . LYS A 1 84 ? 1.128 -20.516 9.211 1 97.62 84 LYS A C 1
ATOM 616 O O . LYS A 1 84 ? 0.791 -21.672 9.492 1 97.62 84 LYS A O 1
ATOM 621 N N . GLU A 1 85 ? 0.365 -19.484 9.375 1 97.12 85 GLU A N 1
ATOM 622 C CA . GLU A 1 85 ? -0.981 -19.625 9.914 1 97.12 85 GLU A CA 1
ATOM 623 C C . GLU A 1 85 ? -1.858 -20.484 9 1 97.12 85 GLU A C 1
ATOM 625 O O . GLU A 1 85 ? -2.705 -21.234 9.469 1 97.12 85 GLU A O 1
ATOM 630 N N . ILE A 1 86 ? -1.689 -20.359 7.695 1 96.44 86 ILE A N 1
ATOM 631 C CA . ILE A 1 86 ? -2.439 -21.109 6.688 1 96.44 86 ILE A CA 1
ATOM 632 C C . ILE A 1 86 ? -1.987 -22.562 6.676 1 96.44 86 ILE A C 1
ATOM 634 O O . ILE A 1 86 ? -2.76 -23.453 6.324 1 96.44 86 ILE A O 1
ATOM 638 N N . GLY A 1 87 ? -0.715 -22.812 7.027 1 97.5 87 GLY A N 1
ATOM 639 C CA . GLY A 1 87 ? -0.145 -24.156 7.012 1 97.5 87 GLY A CA 1
ATOM 640 C C . GLY A 1 87 ? 0.843 -24.375 5.883 1 97.5 87 GLY A C 1
ATOM 641 O O . GLY A 1 87 ? 1.258 -25.5 5.621 1 97.5 87 GLY A O 1
ATOM 642 N N . ILE A 1 88 ? 1.205 -23.359 5.223 1 98.38 88 ILE A N 1
ATOM 643 C CA . ILE A 1 88 ? 2.195 -23.453 4.156 1 98.38 88 ILE A CA 1
ATOM 644 C C . ILE A 1 88 ? 3.6 -23.484 4.758 1 98.38 88 ILE A C 1
ATOM 646 O O . ILE A 1 88 ? 3.977 -22.594 5.523 1 98.38 88 ILE A O 1
ATOM 650 N N . GLY A 1 89 ? 4.34 -24.562 4.5 1 98.19 89 GLY A N 1
ATOM 651 C CA . GLY A 1 89 ? 5.75 -24.547 4.852 1 98.19 89 GLY A CA 1
ATOM 652 C C . GLY A 1 89 ? 6.551 -23.531 4.066 1 98.19 89 GLY A C 1
ATOM 653 O O . GLY A 1 89 ? 6.605 -23.594 2.834 1 98.19 89 GLY A O 1
ATOM 654 N N . ILE A 1 90 ? 7.16 -22.609 4.727 1 98 90 ILE A N 1
ATOM 655 C CA . ILE A 1 90 ? 7.82 -21.516 4.02 1 98 90 ILE A CA 1
ATOM 656 C C . ILE A 1 90 ? 9.25 -21.359 4.535 1 98 90 ILE A C 1
ATOM 658 O O . ILE A 1 90 ? 9.922 -20.375 4.223 1 98 90 ILE A O 1
ATOM 662 N N . ASP A 1 91 ? 9.805 -22.312 5.191 1 96.38 91 ASP A N 1
ATOM 663 C CA . ASP A 1 91 ? 11.078 -22.25 5.902 1 96.38 91 ASP A CA 1
ATOM 664 C C . ASP A 1 91 ? 12.258 -22.297 4.934 1 96.38 91 ASP A C 1
ATOM 666 O O . ASP A 1 91 ? 13.359 -21.859 5.273 1 96.38 91 ASP A O 1
ATOM 670 N N . HIS A 1 92 ? 12.047 -22.781 3.762 1 97.56 92 HIS A N 1
ATOM 671 C CA . HIS A 1 92 ? 13.141 -22.938 2.809 1 97.56 92 HIS A CA 1
ATOM 672 C C . HIS A 1 92 ? 13.203 -21.75 1.843 1 97.56 92 HIS A C 1
ATOM 674 O O . HIS A 1 92 ? 13.93 -21.797 0.848 1 97.56 92 HIS A O 1
ATOM 680 N N . SER A 1 93 ? 12.469 -20.688 2.152 1 98.38 93 SER A N 1
ATOM 681 C CA . SER A 1 93 ? 12.453 -19.5 1.303 1 98.38 93 SER A CA 1
ATOM 682 C C . SER A 1 93 ? 13.625 -18.578 1.613 1 98.38 93 SER A C 1
ATOM 684 O O . SER A 1 93 ? 14.25 -18.688 2.668 1 98.38 93 SER A O 1
ATOM 686 N N . LEU A 1 94 ? 13.906 -17.75 0.641 1 97.75 94 LEU A N 1
ATOM 687 C CA . LEU A 1 94 ? 14.93 -16.734 0.792 1 97.75 94 LEU A CA 1
ATOM 688 C C . LEU A 1 94 ? 14.383 -15.508 1.523 1 97.75 94 LEU A C 1
ATOM 690 O O . LEU A 1 94 ? 13.344 -14.961 1.138 1 97.75 94 LEU A O 1
ATOM 694 N N . ILE A 1 95 ? 15.016 -15.164 2.625 1 97.81 95 ILE A N 1
ATOM 695 C CA . ILE A 1 95 ? 14.734 -13.906 3.307 1 97.81 95 ILE A CA 1
ATOM 696 C C . ILE A 1 95 ? 15.93 -12.969 3.178 1 97.81 95 ILE A C 1
ATOM 698 O O . ILE A 1 95 ? 17.016 -13.258 3.695 1 97.81 95 ILE A O 1
ATOM 702 N N . LEU A 1 96 ? 15.781 -11.883 2.5 1 97.94 96 LEU A N 1
ATOM 703 C CA . LEU A 1 96 ? 16.922 -11.086 2.092 1 97.94 96 LEU A CA 1
ATOM 704 C C . LEU A 1 96 ? 16.891 -9.711 2.758 1 97.94 96 LEU A C 1
ATOM 706 O O . LEU A 1 96 ? 15.906 -8.984 2.648 1 97.94 96 LEU A O 1
ATOM 710 N N . GLU A 1 97 ? 17.969 -9.367 3.4 1 96.25 97 GLU A N 1
ATOM 711 C CA . GLU A 1 97 ? 18.156 -8 3.875 1 96.25 97 GLU A CA 1
ATOM 712 C C . GLU A 1 97 ? 18.484 -7.055 2.721 1 96.25 97 GLU A C 1
ATOM 714 O O . GLU A 1 97 ? 19.25 -7.406 1.822 1 96.25 97 GLU A O 1
ATOM 719 N N . GLY A 1 98 ? 17.922 -5.91 2.717 1 94 98 GLY A N 1
ATOM 720 C CA . GLY A 1 98 ? 18.234 -4.914 1.704 1 94 98 GLY A CA 1
ATOM 721 C C . GLY A 1 98 ? 17.391 -5.051 0.449 1 94 98 GLY A C 1
ATOM 722 O O . GLY A 1 98 ? 17.547 -4.273 -0.494 1 94 98 GLY A O 1
ATOM 723 N N . SER A 1 99 ? 16.562 -6.07 0.337 1 95.81 99 SER A N 1
ATOM 724 C CA . SER A 1 99 ? 15.625 -6.234 -0.769 1 95.81 99 SER A CA 1
ATOM 725 C C . SER A 1 99 ? 14.188 -6.062 -0.302 1 95.81 99 SER A C 1
ATOM 727 O O . SER A 1 99 ? 13.867 -6.328 0.86 1 95.81 99 SER A O 1
ATOM 729 N N . ASN A 1 100 ? 13.398 -5.586 -1.209 1 97.5 100 ASN A N 1
ATOM 730 C CA . ASN A 1 100 ? 11.992 -5.367 -0.867 1 97.5 100 ASN A CA 1
ATOM 731 C C . ASN A 1 100 ? 11.141 -6.586 -1.207 1 97.5 100 ASN A C 1
ATOM 733 O O . ASN A 1 100 ? 11.289 -7.18 -2.275 1 97.5 100 ASN A O 1
ATOM 737 N N . THR A 1 101 ? 10.297 -6.953 -0.231 1 98.56 101 THR A N 1
ATOM 738 C CA . THR A 1 101 ? 9.273 -7.949 -0.529 1 98.56 101 THR A CA 1
ATOM 739 C C . THR A 1 101 ? 8.461 -7.543 -1.753 1 98.56 101 THR A C 1
ATOM 741 O O . THR A 1 101 ? 8.242 -6.352 -1.99 1 98.56 101 THR A O 1
ATOM 744 N N . GLY A 1 102 ? 8.07 -8.555 -2.592 1 98.5 102 GLY A N 1
ATOM 745 C CA . GLY A 1 102 ? 7.246 -8.273 -3.756 1 98.5 102 GLY A CA 1
ATOM 746 C C . GLY A 1 102 ? 5.938 -7.586 -3.408 1 98.5 102 GLY A C 1
ATOM 747 O O . GLY A 1 102 ? 5.281 -7.949 -2.43 1 98.5 102 GLY A O 1
ATOM 748 N N . LEU A 1 103 ? 5.551 -6.559 -4.211 1 98.56 103 LEU A N 1
ATOM 749 C CA . LEU A 1 103 ? 4.32 -5.805 -4.004 1 98.56 103 LEU A CA 1
ATOM 750 C C . LEU A 1 103 ? 3.578 -5.602 -5.32 1 98.56 103 LEU A C 1
ATOM 752 O O . LEU A 1 103 ? 4.203 -5.367 -6.359 1 98.56 103 LEU A O 1
ATOM 756 N N . TYR A 1 104 ? 2.346 -5.812 -5.262 1 97.88 104 TYR A N 1
ATOM 757 C CA . TYR A 1 104 ? 1.438 -5.422 -6.336 1 97.88 104 TYR A CA 1
ATOM 758 C C . TYR A 1 104 ? 0.493 -4.316 -5.871 1 97.88 104 TYR A C 1
ATOM 760 O O . TYR A 1 104 ? -0.302 -4.516 -4.949 1 97.88 104 TYR A O 1
ATOM 768 N N . LEU A 1 105 ? 0.607 -3.129 -6.398 1 98.62 105 LEU A N 1
ATOM 769 C CA . LEU A 1 105 ? -0.186 -1.956 -6.051 1 98.62 105 LEU A CA 1
ATOM 770 C C . LEU A 1 105 ? -1.113 -1.568 -7.199 1 98.62 105 LEU A C 1
ATOM 772 O O . LEU A 1 105 ? -0.651 -1.265 -8.305 1 98.62 105 LEU A O 1
ATOM 776 N N . ALA A 1 106 ? -2.424 -1.549 -6.934 1 97.5 106 ALA A N 1
ATOM 777 C CA . ALA A 1 106 ? -3.365 -1.239 -8.008 1 97.5 106 ALA A CA 1
ATOM 778 C C . ALA A 1 106 ? -4.414 -0.232 -7.543 1 97.5 106 ALA A C 1
ATOM 780 O O . ALA A 1 106 ? -4.762 -0.192 -6.359 1 97.5 106 ALA A O 1
ATOM 781 N N . VAL A 1 107 ? -4.887 0.597 -8.422 1 98.12 107 VAL A N 1
ATOM 782 C CA . VAL A 1 107 ? -6.008 1.509 -8.219 1 98.12 107 VAL A CA 1
ATOM 783 C C . VAL A 1 107 ? -7.176 1.095 -9.109 1 98.12 107 VAL A C 1
ATOM 785 O O . VAL A 1 107 ? -7.02 0.951 -10.328 1 98.12 107 VAL A O 1
ATOM 788 N N . LEU A 1 108 ? -8.289 0.84 -8.492 1 96.88 108 LEU A N 1
ATOM 789 C CA . LEU A 1 108 ? -9.531 0.529 -9.188 1 96.88 108 LEU A CA 1
ATOM 790 C C . LEU A 1 108 ? -10.492 1.714 -9.148 1 96.88 108 LEU A C 1
ATOM 792 O O . LEU A 1 108 ? -10.469 2.498 -8.195 1 96.88 108 LEU A O 1
ATOM 796 N N . ASP A 1 109 ? -11.336 1.851 -10.188 1 96.44 109 ASP A N 1
ATOM 797 C CA . ASP A 1 109 ? -12.383 2.865 -10.141 1 96.44 109 ASP A CA 1
ATOM 798 C C . ASP A 1 109 ? -13.586 2.379 -9.328 1 96.44 109 ASP A C 1
ATOM 800 O O . ASP A 1 109 ? -13.523 1.324 -8.695 1 96.44 109 ASP A O 1
ATOM 804 N N . ASP A 1 110 ? -14.703 3.184 -9.336 1 96.19 110 ASP A N 1
ATOM 805 C CA . ASP A 1 110 ? -15.867 2.889 -8.508 1 96.19 110 ASP A CA 1
ATOM 806 C C . ASP A 1 110 ? -16.609 1.661 -9.023 1 96.19 110 ASP A C 1
ATOM 808 O O . ASP A 1 110 ? -17.438 1.077 -8.312 1 96.19 110 ASP A O 1
ATOM 812 N N . ARG A 1 111 ? -16.281 1.132 -10.281 1 92.69 111 ARG A N 1
ATOM 813 C CA . ARG A 1 111 ? -16.906 -0.054 -10.859 1 92.69 111 ARG A CA 1
ATOM 814 C C . ARG A 1 111 ? -16.031 -1.287 -10.656 1 92.69 111 ARG A C 1
ATOM 816 O O . ARG A 1 111 ? -16.406 -2.393 -11.047 1 92.69 111 ARG A O 1
ATOM 823 N N . GLY A 1 112 ? -14.891 -1.021 -10.016 1 91.19 112 GLY A N 1
ATOM 824 C CA . GLY A 1 112 ? -14 -2.146 -9.766 1 91.19 112 GLY A CA 1
ATOM 825 C C . GLY A 1 112 ? -13.055 -2.436 -10.914 1 91.19 112 GLY A C 1
ATOM 826 O O . GLY A 1 112 ? -12.406 -3.48 -10.938 1 91.19 112 GLY A O 1
ATOM 827 N N . GLU A 1 113 ? -12.992 -1.604 -11.836 1 91.56 113 GLU A N 1
ATOM 828 C CA . GLU A 1 113 ? -12.094 -1.782 -12.977 1 91.56 113 GLU A CA 1
ATOM 829 C C . GLU A 1 113 ? -10.703 -1.22 -12.672 1 91.56 113 GLU A C 1
ATOM 831 O O . GLU A 1 113 ? -10.578 -0.138 -12.094 1 91.56 113 GLU A O 1
ATOM 836 N N . MET A 1 114 ? -9.727 -1.944 -13.055 1 93.44 114 MET A N 1
ATOM 837 C CA . MET A 1 114 ? -8.352 -1.523 -12.805 1 93.44 114 MET A CA 1
ATOM 838 C C . MET A 1 114 ? -7.973 -0.34 -13.688 1 93.44 114 MET A C 1
ATOM 840 O O . MET A 1 114 ? -8.062 -0.421 -14.914 1 93.44 114 MET A O 1
ATOM 844 N N . VAL A 1 115 ? -7.578 0.685 -13.094 1 96 115 VAL A N 1
ATOM 845 C CA . VAL A 1 115 ? -7.156 1.896 -13.789 1 96 115 VAL A CA 1
ATOM 846 C C . VAL A 1 115 ? -5.66 1.826 -14.094 1 96 115 VAL A C 1
ATOM 848 O O . VAL A 1 115 ? -5.234 2.121 -15.211 1 96 115 VAL A O 1
ATOM 851 N N . THR A 1 116 ? -4.91 1.463 -13.141 1 96.75 116 THR A N 1
ATOM 852 C CA . THR A 1 116 ? -3.469 1.294 -13.281 1 96.75 116 THR A CA 1
ATOM 853 C C . THR A 1 116 ? -2.902 0.491 -12.117 1 96.75 116 THR A C 1
ATOM 855 O O . THR A 1 116 ? -3.588 0.274 -11.109 1 96.75 116 THR A O 1
ATOM 858 N N . ALA A 1 117 ? -1.681 0.001 -12.359 1 97.44 117 ALA A N 1
ATOM 859 C CA . ALA A 1 117 ? -1.066 -0.802 -11.305 1 97.44 117 ALA A CA 1
ATOM 860 C C . ALA A 1 117 ? 0.455 -0.792 -11.43 1 97.44 117 ALA A C 1
ATOM 862 O O . ALA A 1 117 ? 0.997 -0.551 -12.508 1 97.44 117 ALA A O 1
ATOM 863 N N . ILE A 1 118 ? 1.14 -0.964 -10.305 1 98.44 118 ILE A N 1
ATOM 864 C CA . ILE A 1 118 ? 2.588 -1.108 -10.195 1 98.44 118 ILE A CA 1
ATOM 865 C C . ILE A 1 118 ? 2.93 -2.49 -9.641 1 98.44 118 ILE A C 1
ATOM 867 O O . ILE A 1 118 ? 2.354 -2.924 -8.641 1 98.44 118 ILE A O 1
ATOM 871 N N . ALA A 1 119 ? 3.822 -3.186 -10.297 1 97.5 119 ALA A N 1
ATOM 872 C CA . ALA A 1 119 ? 4.309 -4.484 -9.836 1 97.5 119 ALA A CA 1
ATOM 873 C C . ALA A 1 119 ? 5.789 -4.418 -9.477 1 97.5 119 ALA A C 1
ATOM 875 O O . ALA A 1 119 ? 6.641 -4.215 -10.344 1 97.5 119 ALA A O 1
ATOM 876 N N . GLN A 1 120 ? 6.086 -4.484 -8.195 1 98.31 120 GLN A N 1
ATOM 877 C CA . GLN A 1 120 ? 7.453 -4.637 -7.711 1 98.31 120 GLN A CA 1
ATOM 878 C C . GLN A 1 120 ? 7.785 -6.102 -7.449 1 98.31 120 GLN A C 1
ATOM 880 O O . GLN A 1 120 ? 7.5 -6.629 -6.375 1 98.31 120 GLN A O 1
ATOM 885 N N . MET A 1 121 ? 8.477 -6.758 -8.398 1 97.19 121 MET A N 1
ATOM 886 C CA . MET A 1 121 ? 8.641 -8.211 -8.344 1 97.19 121 MET A CA 1
ATOM 887 C C . MET A 1 121 ? 10.109 -8.594 -8.492 1 97.19 121 MET A C 1
ATOM 889 O O . MET A 1 121 ? 10.438 -9.773 -8.625 1 97.19 121 MET A O 1
ATOM 893 N N . ASP A 1 122 ? 11.039 -7.66 -8.359 1 96.31 122 ASP A N 1
ATOM 894 C CA . ASP A 1 122 ? 12.453 -7.859 -8.672 1 96.31 122 ASP A CA 1
ATOM 895 C C . ASP A 1 122 ? 13.062 -8.922 -7.754 1 96.31 122 ASP A C 1
ATOM 897 O O . ASP A 1 122 ? 14.039 -9.586 -8.133 1 96.31 122 ASP A O 1
ATOM 901 N N . ILE A 1 123 ? 12.508 -9.117 -6.613 1 98.19 123 ILE A N 1
ATOM 902 C CA . ILE A 1 123 ? 13.117 -9.984 -5.613 1 98.19 123 ILE A CA 1
ATOM 903 C C . ILE A 1 123 ? 13.109 -11.43 -6.109 1 98.19 123 ILE A C 1
ATOM 905 O O . ILE A 1 123 ? 13.945 -12.234 -5.703 1 98.19 123 ILE A O 1
ATOM 909 N N . PHE A 1 124 ? 12.219 -11.781 -6.98 1 97.88 124 PHE A N 1
ATOM 910 C CA . PHE A 1 124 ? 12.078 -13.164 -7.414 1 97.88 124 PHE A CA 1
ATOM 911 C C . PHE A 1 124 ? 13.242 -13.57 -8.312 1 97.88 124 PHE A C 1
ATOM 913 O O . PHE A 1 124 ? 13.5 -14.758 -8.508 1 97.88 124 PHE A O 1
ATOM 920 N N . ASP A 1 125 ? 13.969 -12.555 -8.859 1 96.25 125 ASP A N 1
ATOM 921 C CA . ASP A 1 125 ? 15.172 -12.828 -9.633 1 96.25 125 ASP A CA 1
ATOM 922 C C . ASP A 1 125 ? 16.281 -13.391 -8.75 1 96.25 125 ASP A C 1
ATOM 924 O O . ASP A 1 125 ? 17.25 -13.977 -9.25 1 96.25 125 ASP A O 1
ATOM 928 N N . LYS A 1 126 ? 16.109 -13.211 -7.461 1 97.19 126 LYS A N 1
ATOM 929 C CA . LYS A 1 126 ? 17.109 -13.695 -6.52 1 97.19 126 LYS A CA 1
ATOM 930 C C . LYS A 1 126 ? 16.984 -15.203 -6.301 1 97.19 126 LYS A C 1
ATOM 932 O O . LYS A 1 126 ? 17.891 -15.836 -5.766 1 97.19 126 LYS A O 1
ATOM 937 N N . ILE A 1 127 ? 15.828 -15.758 -6.602 1 97.94 127 ILE A N 1
ATOM 938 C CA . ILE A 1 127 ? 15.719 -17.219 -6.672 1 97.94 127 ILE A CA 1
ATOM 939 C C . ILE A 1 127 ? 16.469 -17.734 -7.898 1 97.94 127 ILE A C 1
ATOM 941 O O . ILE A 1 127 ? 15.938 -17.703 -9.008 1 97.94 127 ILE A O 1
ATOM 945 N N . ASP A 1 128 ? 17.672 -18.172 -7.672 1 96.31 128 ASP A N 1
ATOM 946 C CA . ASP A 1 128 ? 18.531 -18.578 -8.781 1 96.31 128 ASP A CA 1
ATOM 947 C C . ASP A 1 128 ? 19.016 -20.016 -8.602 1 96.31 128 ASP A C 1
ATOM 949 O O . ASP A 1 128 ? 18.594 -20.719 -7.68 1 96.31 128 ASP A O 1
ATOM 953 N N . ARG A 1 129 ? 19.844 -20.453 -9.562 1 96.88 129 ARG A N 1
ATOM 954 C CA . ARG A 1 129 ? 20.359 -21.812 -9.57 1 96.88 129 ARG A CA 1
ATOM 955 C C . ARG A 1 129 ? 21.094 -22.125 -8.273 1 96.88 129 ARG A C 1
ATOM 957 O O . ARG A 1 129 ? 20.891 -23.188 -7.684 1 96.88 129 ARG A O 1
ATOM 964 N N . GLY A 1 130 ? 21.953 -21.156 -7.836 1 97.06 130 GLY A N 1
ATOM 965 C CA . GLY A 1 130 ? 22.719 -21.359 -6.617 1 97.06 130 GLY A CA 1
ATOM 966 C C . GLY A 1 130 ? 21.844 -21.578 -5.395 1 97.06 130 GLY A C 1
ATOM 967 O O . GLY A 1 130 ? 22.094 -22.5 -4.605 1 97.06 130 GLY A O 1
ATOM 968 N N . PHE A 1 131 ? 20.828 -20.875 -5.238 1 97.62 131 PHE A N 1
ATOM 969 C CA . PHE A 1 131 ? 19.922 -20.969 -4.105 1 97.62 131 PHE A CA 1
ATOM 970 C C . PHE A 1 131 ? 19.172 -22.297 -4.133 1 97.62 131 PHE A C 1
ATOM 972 O O . PHE A 1 131 ? 19.078 -22.984 -3.119 1 97.62 131 PHE A O 1
ATOM 979 N N . LEU A 1 132 ? 18.609 -22.656 -5.332 1 98.19 132 LEU A N 1
ATOM 980 C CA . LEU A 1 132 ? 17.859 -23.891 -5.438 1 98.19 132 LEU A CA 1
ATOM 981 C C . LEU A 1 132 ? 18.766 -25.094 -5.199 1 98.19 132 LEU A C 1
ATOM 983 O O . LEU A 1 132 ? 18.328 -26.094 -4.602 1 98.19 132 LEU A O 1
ATOM 987 N N . LYS A 1 133 ? 20.031 -25 -5.633 1 97.31 133 LYS A N 1
ATOM 988 C CA . LYS A 1 133 ? 20.984 -26.078 -5.387 1 97.31 133 LYS A CA 1
ATOM 989 C C . LYS A 1 133 ? 21.203 -26.281 -3.893 1 97.31 133 LYS A C 1
ATOM 991 O O . LYS A 1 133 ? 21.391 -27.422 -3.441 1 97.31 133 LYS A O 1
ATOM 996 N N . SER A 1 134 ? 21.172 -25.203 -3.201 1 97.25 134 SER A N 1
ATOM 997 C CA . SER A 1 134 ? 21.359 -25.297 -1.757 1 97.25 134 SER A CA 1
ATOM 998 C C . SER A 1 134 ? 20.172 -25.969 -1.088 1 97.25 134 SER A C 1
ATOM 1000 O O . SER A 1 134 ? 20.266 -26.406 0.061 1 97.25 134 SER A O 1
ATOM 1002 N N . ASN A 1 135 ? 19.062 -26.141 -1.753 1 97.19 135 ASN A N 1
ATOM 1003 C CA . ASN A 1 135 ? 17.859 -26.797 -1.241 1 97.19 135 ASN A CA 1
ATOM 1004 C C . ASN A 1 135 ? 17.641 -28.156 -1.906 1 97.19 135 ASN A C 1
ATOM 1006 O O . ASN A 1 135 ? 16.547 -28.719 -1.84 1 97.19 135 ASN A O 1
ATOM 1010 N N . LYS A 1 136 ? 18.656 -28.672 -2.537 1 96.31 136 LYS A N 1
ATOM 1011 C CA . LYS A 1 136 ? 18.516 -29.859 -3.379 1 96.31 136 LYS A CA 1
ATOM 1012 C C . LYS A 1 136 ? 17.969 -31.031 -2.58 1 96.31 136 LYS A C 1
ATOM 1014 O O . LYS A 1 136 ? 17.156 -31.812 -3.088 1 96.31 136 LYS A O 1
ATOM 1019 N N . HIS A 1 137 ? 18.406 -31.203 -1.357 1 95.81 137 HIS A N 1
ATOM 1020 C CA . HIS A 1 137 ? 17.969 -32.344 -0.553 1 95.81 137 HIS A CA 1
ATOM 1021 C C . HIS A 1 137 ? 16.484 -32.25 -0.241 1 95.81 137 HIS A C 1
ATOM 1023 O O . HIS A 1 137 ? 15.781 -33.281 -0.203 1 95.81 137 HIS A O 1
ATOM 1029 N N . PHE A 1 138 ? 16.016 -31.062 -0.015 1 96.25 138 PHE A N 1
ATOM 1030 C CA . PHE A 1 138 ? 14.609 -30.844 0.248 1 96.25 138 PHE A CA 1
ATOM 1031 C C . PHE A 1 138 ? 13.773 -31.094 -1.005 1 96.25 138 PHE A C 1
ATOM 1033 O O . PHE A 1 138 ? 12.727 -31.734 -0.941 1 96.25 138 PHE A O 1
ATOM 1040 N N . LEU A 1 139 ? 14.281 -30.625 -2.125 1 97.06 139 LEU A N 1
ATOM 1041 C CA . LEU A 1 139 ? 13.586 -30.766 -3.4 1 97.06 139 LEU A CA 1
ATOM 1042 C C . LEU A 1 139 ? 13.469 -32.219 -3.797 1 97.06 139 LEU A C 1
ATOM 1044 O O . LEU A 1 139 ? 12.453 -32.656 -4.363 1 97.06 139 LEU A O 1
ATOM 1048 N N . GLN A 1 140 ? 14.445 -33 -3.48 1 95.75 140 GLN A N 1
ATOM 1049 C CA . GLN A 1 140 ? 14.516 -34.406 -3.906 1 95.75 140 GLN A CA 1
ATOM 1050 C C . GLN A 1 140 ? 13.43 -35.219 -3.238 1 95.75 140 GLN A C 1
ATOM 1052 O O . GLN A 1 140 ? 13.039 -36.281 -3.754 1 95.75 140 GLN A O 1
ATOM 1057 N N . GLU A 1 141 ? 12.969 -34.75 -2.166 1 95.81 141 GLU A N 1
ATOM 1058 C CA . GLU A 1 141 ? 12 -35.5 -1.393 1 95.81 141 GLU A CA 1
ATOM 1059 C C . GLU A 1 141 ? 10.562 -35.156 -1.778 1 95.81 141 GLU A C 1
ATOM 1061 O O . GLU A 1 141 ? 9.617 -35.781 -1.32 1 95.81 141 GLU A O 1
ATOM 1066 N N . ALA A 1 142 ? 10.383 -34.188 -2.588 1 97.06 142 ALA A N 1
ATOM 1067 C CA . ALA A 1 142 ? 9.039 -33.75 -2.984 1 97.06 142 ALA A CA 1
ATOM 1068 C C . ALA A 1 142 ? 8.383 -34.781 -3.889 1 97.06 142 ALA A C 1
ATOM 1070 O O . ALA A 1 142 ? 9.039 -35.375 -4.754 1 97.06 142 ALA A O 1
ATOM 1071 N N . ARG A 1 143 ? 7.086 -34.938 -3.648 1 96.75 143 ARG A N 1
ATOM 1072 C CA . ARG A 1 143 ? 6.312 -35.812 -4.523 1 96.75 143 ARG A CA 1
ATOM 1073 C C . ARG A 1 143 ? 6.082 -35.188 -5.883 1 96.75 143 ARG A C 1
ATOM 1075 O O . ARG A 1 143 ? 6.094 -35.844 -6.91 1 96.75 143 ARG A O 1
ATOM 1082 N N . VAL A 1 144 ? 5.793 -33.969 -5.859 1 97.62 144 VAL A N 1
ATOM 1083 C CA . VAL A 1 144 ? 5.559 -33.125 -7.023 1 97.62 144 VAL A CA 1
ATOM 1084 C C . VAL A 1 144 ? 6.199 -31.75 -6.801 1 97.62 144 VAL A C 1
ATOM 1086 O O . VAL A 1 144 ? 6.234 -31.25 -5.672 1 97.62 144 VAL A O 1
ATOM 1089 N N . ILE A 1 145 ? 6.762 -31.188 -7.848 1 98.56 145 ILE A N 1
ATOM 1090 C CA . ILE A 1 145 ? 7.242 -29.812 -7.812 1 98.56 145 ILE A CA 1
ATOM 1091 C C . ILE A 1 145 ? 6.426 -28.969 -8.781 1 98.56 145 ILE A C 1
ATOM 1093 O O . ILE A 1 145 ? 6.133 -29.391 -9.898 1 98.56 145 ILE A O 1
ATOM 1097 N N . VAL A 1 146 ? 5.965 -27.828 -8.344 1 98.81 146 VAL A N 1
ATOM 1098 C CA . VAL A 1 146 ? 5.281 -26.844 -9.172 1 98.81 146 VAL A CA 1
ATOM 1099 C C . VAL A 1 146 ? 6.145 -25.594 -9.297 1 98.81 146 VAL A C 1
ATOM 1101 O O . VAL A 1 146 ? 6.676 -25.094 -8.305 1 98.81 146 VAL A O 1
ATOM 1104 N N . VAL A 1 147 ? 6.285 -25.094 -10.508 1 98.38 147 VAL A N 1
ATOM 1105 C CA . VAL A 1 147 ? 7.047 -23.859 -10.727 1 98.38 147 VAL A CA 1
ATOM 1106 C C . VAL A 1 147 ? 6.195 -22.859 -11.492 1 98.38 147 VAL A C 1
ATOM 1108 O O . VAL A 1 147 ? 5.445 -23.219 -12.398 1 98.38 147 VAL A O 1
ATOM 1111 N N . ASP A 1 148 ? 6.227 -21.609 -11.055 1 97.81 148 ASP A N 1
ATOM 1112 C CA . ASP A 1 148 ? 5.672 -20.547 -11.898 1 97.81 148 ASP A CA 1
ATOM 1113 C C . ASP A 1 148 ? 6.785 -19.703 -12.531 1 97.81 148 ASP A C 1
ATOM 1115 O O . ASP A 1 148 ? 7.938 -19.781 -12.102 1 97.81 148 ASP A O 1
ATOM 1119 N N . THR A 1 149 ? 6.48 -18.984 -13.523 1 96.81 149 THR A N 1
ATOM 1120 C CA . THR A 1 149 ? 7.516 -18.328 -14.328 1 96.81 149 THR A CA 1
ATOM 1121 C C . THR A 1 149 ? 7.875 -16.969 -13.742 1 96.81 149 THR A C 1
ATOM 1123 O O . THR A 1 149 ? 8.508 -16.141 -14.414 1 96.81 149 THR A O 1
ATOM 1126 N N . ASN A 1 150 ? 7.527 -16.734 -12.516 1 95.81 150 ASN A N 1
ATOM 1127 C CA . ASN A 1 150 ? 7.977 -15.516 -11.852 1 95.81 150 ASN A CA 1
ATOM 1128 C C . ASN A 1 150 ? 9.453 -15.594 -11.477 1 95.81 150 ASN A C 1
ATOM 1130 O O . ASN A 1 150 ? 10.102 -14.562 -11.281 1 95.81 150 ASN A O 1
ATOM 1134 N N . ILE A 1 151 ? 10.008 -16.797 -11.344 1 96.06 151 ILE A N 1
ATOM 1135 C CA . ILE A 1 151 ? 11.391 -16.953 -10.914 1 96.06 151 ILE A CA 1
ATOM 1136 C C . ILE A 1 151 ? 12.32 -16.828 -12.117 1 96.06 151 ILE A C 1
ATOM 1138 O O . ILE A 1 151 ? 11.867 -16.766 -13.258 1 96.06 151 ILE A O 1
ATOM 1142 N N . SER A 1 152 ? 13.625 -16.812 -11.898 1 95.12 152 SER A N 1
ATOM 1143 C CA . SER A 1 152 ? 14.594 -16.531 -12.961 1 95.12 152 SER A CA 1
ATOM 1144 C C . SER A 1 152 ? 14.68 -17.688 -13.945 1 95.12 152 SER A C 1
ATOM 1146 O O . SER A 1 152 ? 14.391 -18.844 -13.594 1 95.12 152 SER A O 1
ATOM 1148 N N . LYS A 1 153 ? 15.062 -17.297 -15.18 1 94.69 153 LYS A N 1
ATOM 1149 C CA . LYS A 1 153 ? 15.281 -18.312 -16.203 1 94.69 153 LYS A CA 1
ATOM 1150 C C . LYS A 1 153 ? 16.312 -19.344 -15.742 1 94.69 153 LYS A C 1
ATOM 1152 O O . LYS A 1 153 ? 16.141 -20.531 -16 1 94.69 153 LYS A O 1
ATOM 1157 N N . ASP A 1 154 ? 17.266 -18.844 -15.062 1 95.25 154 ASP A N 1
ATOM 1158 C CA . ASP A 1 154 ? 18.328 -19.719 -14.562 1 95.25 154 ASP A CA 1
ATOM 1159 C C . ASP A 1 154 ? 17.781 -20.703 -13.523 1 95.25 154 ASP A C 1
ATOM 1161 O O . ASP A 1 154 ? 18.172 -21.859 -13.5 1 95.25 154 ASP A O 1
ATOM 1165 N N . ALA A 1 155 ? 16.953 -20.281 -12.688 1 96.81 155 ALA A N 1
ATOM 1166 C CA . ALA A 1 155 ? 16.312 -21.125 -11.688 1 96.81 155 ALA A CA 1
ATOM 1167 C C . ALA A 1 155 ? 15.445 -22.188 -12.359 1 96.81 155 ALA A C 1
ATOM 1169 O O . ALA A 1 155 ? 15.461 -23.359 -11.961 1 96.81 155 ALA A O 1
ATOM 1170 N N . ILE A 1 156 ? 14.719 -21.781 -13.336 1 97 156 ILE A N 1
ATOM 1171 C CA . ILE A 1 156 ? 13.836 -22.688 -14.062 1 97 156 ILE A CA 1
ATOM 1172 C C . ILE A 1 156 ? 14.664 -23.766 -14.75 1 97 156 ILE A C 1
ATOM 1174 O O . ILE A 1 156 ? 14.328 -24.953 -14.68 1 97 156 ILE A O 1
ATOM 1178 N N . ALA A 1 157 ? 15.766 -23.359 -15.344 1 96.12 157 ALA A N 1
ATOM 1179 C CA . ALA A 1 157 ? 16.656 -24.312 -16 1 96.12 157 ALA A CA 1
ATOM 1180 C C . ALA A 1 157 ? 17.156 -25.359 -15.008 1 96.12 157 ALA A C 1
ATOM 1182 O O . ALA A 1 157 ? 17.141 -26.562 -15.305 1 96.12 157 ALA A O 1
ATOM 1183 N N . TYR A 1 158 ? 17.516 -24.953 -13.906 1 97.38 158 TYR A N 1
ATOM 1184 C CA . TYR A 1 158 ? 18.031 -25.875 -12.891 1 97.38 158 TYR A CA 1
ATOM 1185 C C . TYR A 1 158 ? 16.953 -26.844 -12.453 1 97.38 158 TYR A C 1
ATOM 1187 O O . TYR A 1 158 ? 17.172 -28.062 -12.398 1 97.38 158 TYR A O 1
ATOM 1195 N N . VAL A 1 159 ? 15.773 -26.344 -12.094 1 97.81 159 VAL A N 1
ATOM 1196 C CA . VAL A 1 159 ? 14.727 -27.172 -11.508 1 97.81 159 VAL A CA 1
ATOM 1197 C C . VAL A 1 159 ? 14.25 -28.203 -12.531 1 97.81 159 VAL A C 1
ATOM 1199 O O . VAL A 1 159 ? 13.914 -29.328 -12.172 1 97.81 159 VAL A O 1
ATOM 1202 N N . THR A 1 160 ? 14.211 -27.781 -13.797 1 97.31 160 THR A N 1
ATOM 1203 C CA . THR A 1 160 ? 13.781 -28.703 -14.836 1 97.31 160 THR A CA 1
ATOM 1204 C C . THR A 1 160 ? 14.781 -29.859 -14.984 1 97.31 160 THR A C 1
ATOM 1206 O O . THR A 1 160 ? 14.391 -31.016 -15.055 1 97.31 160 THR A O 1
ATOM 1209 N N . GLU A 1 161 ? 16.047 -29.531 -14.992 1 96.5 161 GLU A N 1
ATOM 1210 C CA . GLU A 1 161 ? 17.094 -30.547 -15.062 1 96.5 161 GLU A CA 1
ATOM 1211 C C . GLU A 1 161 ? 17.062 -31.453 -13.836 1 96.5 161 GLU A C 1
ATOM 1213 O O . GLU A 1 161 ? 17.141 -32.688 -13.969 1 96.5 161 GLU A O 1
ATOM 1218 N N . PHE A 1 162 ? 16.984 -30.859 -12.75 1 97.56 162 PHE A N 1
ATOM 1219 C CA . PHE A 1 162 ? 16.953 -31.562 -11.477 1 97.56 162 PHE A CA 1
ATOM 1220 C C . PHE A 1 162 ? 15.781 -32.531 -11.43 1 97.56 162 PHE A C 1
ATOM 1222 O O . PHE A 1 162 ? 15.953 -33.719 -11.062 1 97.56 162 PHE A O 1
ATOM 1229 N N . ALA A 1 163 ? 14.562 -32.031 -11.742 1 97.5 163 ALA A N 1
ATOM 1230 C CA . ALA A 1 163 ? 13.352 -32.844 -11.703 1 97.5 163 ALA A CA 1
ATOM 1231 C C . ALA A 1 163 ? 13.469 -34.062 -12.648 1 97.5 163 ALA A C 1
ATOM 1233 O O . ALA A 1 163 ? 13.039 -35.156 -12.312 1 97.5 163 ALA A O 1
ATOM 1234 N N . LYS A 1 164 ? 14.055 -33.844 -13.82 1 96.75 164 LYS A N 1
ATOM 1235 C CA . LYS A 1 164 ? 14.289 -34.938 -14.773 1 96.75 164 LYS A CA 1
ATOM 1236 C C . LYS A 1 164 ? 15.234 -36 -14.188 1 96.75 164 LYS A C 1
ATOM 1238 O O . LYS A 1 164 ? 14.938 -37.188 -14.227 1 96.75 164 LYS A O 1
ATOM 1243 N N . GLU A 1 165 ? 16.281 -35.5 -13.672 1 96.69 165 GLU A N 1
ATOM 1244 C CA . GLU A 1 165 ? 17.297 -36.375 -13.102 1 96.69 165 GLU A CA 1
ATOM 1245 C C . GLU A 1 165 ? 16.719 -37.219 -11.953 1 96.69 165 GLU A C 1
ATOM 1247 O O . GLU A 1 165 ? 17.062 -38.375 -11.797 1 96.69 165 GLU A O 1
ATOM 1252 N N . GLN A 1 166 ? 15.906 -36.594 -11.18 1 96.56 166 GLN A N 1
ATOM 1253 C CA . GLN A 1 166 ? 15.375 -37.25 -9.984 1 96.56 166 GLN A CA 1
ATOM 1254 C C . GLN A 1 166 ? 14.047 -37.938 -10.273 1 96.56 166 GLN A C 1
ATOM 1256 O O . GLN A 1 166 ? 13.453 -38.562 -9.383 1 96.56 166 GLN A O 1
ATOM 1261 N N . ASN A 1 167 ? 13.547 -37.844 -11.469 1 96.25 167 ASN A N 1
ATOM 1262 C CA . ASN A 1 167 ? 12.281 -38.406 -11.898 1 96.25 167 ASN A CA 1
ATOM 1263 C C . ASN A 1 167 ? 11.117 -37.906 -11.062 1 96.25 167 ASN A C 1
ATOM 1265 O O . ASN A 1 167 ? 10.32 -38.688 -10.547 1 96.25 167 ASN A O 1
ATOM 1269 N N . ILE A 1 168 ? 11.086 -36.625 -10.797 1 96.5 168 ILE A N 1
ATOM 1270 C CA . ILE A 1 168 ? 10 -35.938 -10.086 1 96.5 168 ILE A CA 1
ATOM 1271 C C . ILE A 1 168 ? 9.102 -35.219 -11.086 1 96.5 168 ILE A C 1
ATOM 1273 O O . ILE A 1 168 ? 9.586 -34.531 -11.984 1 96.5 168 ILE A O 1
ATOM 1277 N N . SER A 1 169 ? 7.789 -35.406 -10.977 1 97.5 169 SER A N 1
ATOM 1278 C CA . SER A 1 169 ? 6.855 -34.688 -11.844 1 97.5 169 SER A CA 1
ATOM 1279 C C . SER A 1 169 ? 6.926 -33.188 -11.609 1 97.5 169 SER A C 1
ATOM 1281 O O . SER A 1 169 ? 6.742 -32.719 -10.484 1 97.5 169 SER A O 1
ATOM 1283 N N . LEU A 1 170 ? 7.188 -32.438 -12.68 1 98.5 170 LEU A N 1
ATOM 1284 C CA . LEU A 1 170 ? 7.316 -31 -12.625 1 98.5 170 LEU A CA 1
ATOM 1285 C C . LEU A 1 170 ? 6.152 -30.328 -13.336 1 98.5 170 LEU A C 1
ATOM 1287 O O . LEU A 1 170 ? 5.941 -30.531 -14.539 1 98.5 170 LEU A O 1
ATOM 1291 N N . PHE A 1 171 ? 5.398 -29.516 -12.555 1 98.69 171 PHE A N 1
ATOM 1292 C CA . PHE A 1 171 ? 4.258 -28.781 -13.086 1 98.69 171 PHE A CA 1
ATOM 1293 C C . PHE A 1 171 ? 4.641 -27.328 -13.375 1 98.69 171 PHE A C 1
ATOM 1295 O O . PHE A 1 171 ? 5.422 -26.734 -12.633 1 98.69 171 PHE A O 1
ATOM 1302 N N . LEU A 1 172 ? 4.012 -26.781 -14.438 1 98.44 172 LEU A N 1
ATOM 1303 C CA . LEU A 1 172 ? 4.297 -25.406 -14.828 1 98.44 172 LEU A CA 1
ATOM 1304 C C . LEU A 1 172 ? 3.021 -24.562 -14.828 1 98.44 172 LEU A C 1
ATOM 1306 O O . LEU A 1 172 ? 2.025 -24.938 -15.453 1 98.44 172 LEU A O 1
ATOM 1310 N N . ASP A 1 173 ? 3.064 -23.516 -14.109 1 97.25 173 ASP A N 1
ATOM 1311 C CA . ASP A 1 173 ? 2.158 -22.391 -14.352 1 97.25 173 ASP A CA 1
ATOM 1312 C C . ASP A 1 173 ? 2.84 -21.297 -15.172 1 97.25 173 ASP A C 1
ATOM 1314 O O . ASP A 1 173 ? 3.793 -20.672 -14.711 1 97.25 173 ASP A O 1
ATOM 1318 N N . THR A 1 174 ? 2.324 -20.969 -16.297 1 94.56 174 THR A N 1
ATOM 1319 C CA . THR A 1 174 ? 2.979 -20.062 -17.219 1 94.56 174 THR A CA 1
ATOM 1320 C C . THR A 1 174 ? 2.828 -18.609 -16.75 1 94.56 174 THR A C 1
ATOM 1322 O O . THR A 1 174 ? 3.637 -17.75 -17.094 1 94.56 174 THR A O 1
ATOM 1325 N N . VAL A 1 175 ? 1.854 -18.281 -15.938 1 88.75 175 VAL A N 1
ATOM 1326 C CA . VAL A 1 175 ? 1.597 -17 -15.305 1 88.75 175 VAL A CA 1
ATOM 1327 C C . VAL A 1 175 ? 1.128 -15.992 -16.359 1 88.75 175 VAL A C 1
ATOM 1329 O O . VAL A 1 175 ? 0.037 -15.43 -16.25 1 88.75 175 VAL A O 1
ATOM 1332 N N . SER A 1 176 ? 1.926 -15.695 -17.406 1 89.75 176 SER A N 1
ATOM 1333 C CA . SER A 1 176 ? 1.6 -14.789 -18.5 1 89.75 176 SER A CA 1
ATOM 1334 C C . SER A 1 176 ? 2.352 -15.172 -19.781 1 89.75 176 SER A C 1
ATOM 1336 O O . SER A 1 176 ? 3.326 -15.922 -19.734 1 89.75 176 SER A O 1
ATOM 1338 N N . ALA A 1 177 ? 1.884 -14.57 -20.891 1 86.81 177 ALA A N 1
ATOM 1339 C CA . ALA A 1 177 ? 2.559 -14.82 -22.156 1 86.81 177 ALA A CA 1
ATOM 1340 C C . ALA A 1 177 ? 3.988 -14.289 -22.141 1 86.81 177 ALA A C 1
ATOM 1342 O O . ALA A 1 177 ? 4.918 -14.953 -22.594 1 86.81 177 ALA A O 1
ATOM 1343 N N . VAL A 1 178 ? 4.195 -13.172 -21.531 1 86.75 178 VAL A N 1
ATOM 1344 C CA . VAL A 1 178 ? 5.508 -12.539 -21.469 1 86.75 178 VAL A CA 1
ATOM 1345 C C . VAL A 1 178 ? 6.465 -13.406 -20.656 1 86.75 178 VAL A C 1
ATOM 1347 O O . VAL A 1 178 ? 7.586 -13.68 -21.078 1 86.75 178 VAL A O 1
ATOM 1350 N N . LYS A 1 179 ? 6.012 -13.922 -19.594 1 90.75 179 LYS A N 1
ATOM 1351 C CA . LYS A 1 179 ? 6.867 -14.695 -18.703 1 90.75 179 LYS A CA 1
ATOM 1352 C C . LYS A 1 179 ? 7.066 -16.109 -19.219 1 90.75 179 LYS A C 1
ATOM 1354 O O . LYS A 1 179 ? 8.094 -16.734 -18.953 1 90.75 179 LYS A O 1
ATOM 1359 N N . ALA A 1 180 ? 6.113 -16.562 -19.969 1 93.69 180 ALA A N 1
ATOM 1360 C CA . ALA A 1 180 ? 6.172 -17.922 -20.531 1 93.69 180 ALA A CA 1
ATOM 1361 C C . ALA A 1 180 ? 7.355 -18.078 -21.469 1 93.69 180 ALA A C 1
ATOM 1363 O O . ALA A 1 180 ? 7.816 -19.188 -21.719 1 93.69 180 ALA A O 1
ATOM 1364 N N . GLU A 1 181 ? 7.848 -17 -22.031 1 93.69 181 GLU A N 1
ATOM 1365 C CA . GLU A 1 181 ? 9.008 -17.031 -22.906 1 93.69 181 GLU A CA 1
ATOM 1366 C C . GLU A 1 181 ? 10.203 -17.688 -22.234 1 93.69 181 GLU A C 1
ATOM 1368 O O . GLU A 1 181 ? 11.023 -18.328 -22.891 1 93.69 181 GLU A O 1
ATOM 1373 N N . LYS A 1 182 ? 10.227 -17.656 -20.953 1 93.81 182 LYS A N 1
ATOM 1374 C CA . LYS A 1 182 ? 11.359 -18.141 -20.172 1 93.81 182 LYS A CA 1
ATOM 1375 C C . LYS A 1 182 ? 11.469 -19.656 -20.266 1 93.81 182 LYS A C 1
ATOM 1377 O O . LYS A 1 182 ? 12.539 -20.219 -20 1 93.81 182 LYS A O 1
ATOM 1382 N N . VAL A 1 183 ? 10.375 -20.266 -20.578 1 96.44 183 VAL A N 1
ATOM 1383 C CA . VAL A 1 183 ? 10.383 -21.719 -20.453 1 96.44 183 VAL A CA 1
ATOM 1384 C C . VAL A 1 183 ? 10.32 -22.344 -21.844 1 96.44 183 VAL A C 1
ATOM 1386 O O . VAL A 1 183 ? 10.32 -23.578 -21.969 1 96.44 183 VAL A O 1
ATOM 1389 N N . LYS A 1 184 ? 10.32 -21.562 -22.859 1 94.38 184 LYS A N 1
ATOM 1390 C CA . LYS A 1 184 ? 10.133 -22.047 -24.219 1 94.38 184 LYS A CA 1
ATOM 1391 C C . LYS A 1 184 ? 11.18 -23.109 -24.562 1 94.38 184 LYS A C 1
ATOM 1393 O O . LYS A 1 184 ? 10.844 -24.156 -25.125 1 94.38 184 LYS A O 1
ATOM 1398 N N . ASP A 1 185 ? 12.406 -22.906 -24.203 1 92.06 185 ASP A N 1
ATOM 1399 C CA . ASP A 1 185 ? 13.516 -23.781 -24.578 1 92.06 185 ASP A CA 1
ATOM 1400 C C . ASP A 1 185 ? 13.531 -25.031 -23.703 1 92.06 185 ASP A C 1
ATOM 1402 O O . ASP A 1 185 ? 14.211 -26.016 -24.016 1 92.06 185 ASP A O 1
ATOM 1406 N N . TYR A 1 186 ? 12.789 -25.031 -22.625 1 93.5 186 TYR A N 1
ATOM 1407 C CA . TYR A 1 186 ? 12.82 -26.125 -21.656 1 93.5 186 TYR A CA 1
ATOM 1408 C C . TYR A 1 186 ? 11.453 -26.781 -21.547 1 93.5 186 TYR A C 1
ATOM 1410 O O . TYR A 1 186 ? 11.234 -27.625 -20.672 1 93.5 186 TYR A O 1
ATOM 1418 N N . ILE A 1 187 ? 10.562 -26.469 -22.438 1 96.69 187 ILE A N 1
ATOM 1419 C CA . ILE A 1 187 ? 9.148 -26.781 -22.266 1 96.69 187 ILE A CA 1
ATOM 1420 C C . ILE A 1 187 ? 8.961 -28.297 -22.219 1 96.69 187 ILE A C 1
ATOM 1422 O O . ILE A 1 187 ? 8.109 -28.797 -21.469 1 96.69 187 ILE A O 1
ATOM 1426 N N . GLY A 1 188 ? 9.766 -29.078 -22.906 1 96.62 188 GLY A N 1
ATOM 1427 C CA . GLY A 1 188 ? 9.641 -30.531 -23.016 1 96.62 188 GLY A CA 1
ATOM 1428 C C . GLY A 1 188 ? 10.016 -31.25 -21.734 1 96.62 188 GLY A C 1
ATOM 1429 O O . GLY A 1 188 ? 9.734 -32.438 -21.578 1 96.62 188 GLY A O 1
ATOM 1430 N N . LEU A 1 189 ? 10.57 -30.547 -20.812 1 96.81 189 LEU A N 1
ATOM 1431 C CA . LEU A 1 189 ? 11.055 -31.156 -19.578 1 96.81 189 LEU A CA 1
ATOM 1432 C C . LEU A 1 189 ? 9.992 -31.094 -18.484 1 96.81 189 LEU A C 1
ATOM 1434 O O . LEU A 1 189 ? 10.172 -31.656 -17.406 1 96.81 189 LEU A O 1
ATOM 1438 N N . PHE A 1 190 ? 8.906 -30.438 -18.719 1 98.19 190 PHE A N 1
ATOM 1439 C CA . PHE A 1 190 ? 7.805 -30.375 -17.766 1 98.19 190 PHE A CA 1
ATOM 1440 C C . PHE A 1 190 ? 6.879 -31.578 -17.922 1 98.19 190 PHE A C 1
ATOM 1442 O O . PHE A 1 190 ? 6.668 -32.062 -19.047 1 98.19 190 PHE A O 1
ATOM 1449 N N . HIS A 1 191 ? 6.398 -32.094 -16.812 1 98.06 191 HIS A N 1
ATOM 1450 C CA . HIS A 1 191 ? 5.406 -33.156 -16.844 1 98.06 191 HIS A CA 1
ATOM 1451 C C . HIS A 1 191 ? 4.043 -32.625 -17.281 1 98.06 191 HIS A C 1
ATOM 1453 O O . HIS A 1 191 ? 3.438 -33.156 -18.219 1 98.06 191 HIS A O 1
ATOM 1459 N N . THR A 1 192 ? 3.578 -31.672 -16.609 1 98.56 192 THR A N 1
ATOM 1460 C CA . THR A 1 192 ? 2.27 -31.078 -16.859 1 98.56 192 THR A CA 1
ATOM 1461 C C . THR A 1 192 ? 2.383 -29.562 -17.016 1 98.56 192 THR A C 1
ATOM 1463 O O . THR A 1 192 ? 3.059 -28.906 -16.219 1 98.56 192 THR A O 1
ATOM 1466 N N . ILE A 1 193 ? 1.731 -28.938 -18.062 1 98.31 193 ILE A N 1
ATOM 1467 C CA . ILE A 1 193 ? 1.709 -27.5 -18.234 1 98.31 193 ILE A CA 1
ATOM 1468 C C . ILE A 1 193 ? 0.27 -27.016 -18.406 1 98.31 193 ILE A C 1
ATOM 1470 O O . ILE A 1 193 ? -0.573 -27.75 -18.938 1 98.31 193 ILE A O 1
ATOM 1474 N N . LYS A 1 194 ? 0.037 -25.75 -17.922 1 97.94 194 LYS A N 1
ATOM 1475 C CA . LYS A 1 194 ? -1.315 -25.203 -17.953 1 97.94 194 LYS A CA 1
ATOM 1476 C C . LYS A 1 194 ? -1.338 -23.828 -18.609 1 97.94 194 LYS A C 1
ATOM 1478 O O . LYS A 1 194 ? -1.648 -22.828 -17.953 1 97.94 194 LYS A O 1
ATOM 1483 N N . PRO A 1 195 ? -1.213 -23.719 -19.922 1 97.81 195 PRO A N 1
ATOM 1484 C CA . PRO A 1 195 ? -1.321 -22.422 -20.609 1 97.81 195 PRO A CA 1
ATOM 1485 C C . PRO A 1 195 ? -2.768 -22.031 -20.891 1 97.81 195 PRO A C 1
ATOM 1487 O O . PRO A 1 195 ? -3.662 -22.875 -20.875 1 97.81 195 PRO A O 1
ATOM 1490 N N . ASN A 1 196 ? -2.949 -20.719 -21.031 1 96.38 196 ASN A N 1
ATOM 1491 C CA . ASN A 1 196 ? -4.133 -20.266 -21.75 1 96.38 196 ASN A CA 1
ATOM 1492 C C . ASN A 1 196 ? -3.867 -20.156 -23.25 1 96.38 196 ASN A C 1
ATOM 1494 O O . ASN A 1 196 ? -2.811 -20.562 -23.734 1 96.38 196 ASN A O 1
ATOM 1498 N N . LEU A 1 197 ? -4.824 -19.656 -23.984 1 96.56 197 LEU A N 1
ATOM 1499 C CA . LEU A 1 197 ? -4.707 -19.656 -25.438 1 96.56 197 LEU A CA 1
ATOM 1500 C C . LEU A 1 197 ? -3.541 -18.781 -25.875 1 96.56 197 LEU A C 1
ATOM 1502 O O . LEU A 1 197 ? -2.756 -19.172 -26.75 1 96.56 197 LEU A O 1
ATOM 1506 N N . LEU A 1 198 ? -3.371 -17.609 -25.312 1 95.56 198 LEU A N 1
ATOM 1507 C CA . LEU A 1 198 ? -2.297 -16.688 -25.672 1 95.56 198 LEU A CA 1
ATOM 1508 C C . LEU A 1 198 ? -0.934 -17.281 -25.328 1 95.56 198 LEU A C 1
ATOM 1510 O O . LEU A 1 198 ? 0.017 -17.156 -26.109 1 95.56 198 LEU A O 1
ATOM 1514 N N . GLU A 1 199 ? -0.887 -17.906 -24.203 1 96.81 199 GLU A N 1
ATOM 1515 C CA . GLU A 1 199 ? 0.348 -18.547 -23.75 1 96.81 199 GLU A CA 1
ATOM 1516 C C . GLU A 1 199 ? 0.697 -19.75 -24.641 1 96.81 199 GLU A C 1
ATOM 1518 O O . GLU A 1 199 ? 1.868 -19.969 -24.953 1 96.81 199 GLU A O 1
ATOM 1523 N N . LEU A 1 200 ? -0.305 -20.453 -25.016 1 97.5 200 LEU A N 1
ATOM 1524 C CA . LEU A 1 200 ? -0.099 -21.594 -25.906 1 97.5 200 LEU A CA 1
ATOM 1525 C C . LEU A 1 200 ? 0.448 -21.125 -27.25 1 97.5 200 LEU A C 1
ATOM 1527 O O . LEU A 1 200 ? 1.361 -21.734 -27.812 1 97.5 200 LEU A O 1
ATOM 1531 N N . GLU A 1 201 ? -0.141 -20.031 -27.75 1 97.62 201 GLU A N 1
ATOM 1532 C CA . GLU A 1 201 ? 0.351 -19.453 -29 1 97.62 201 GLU A CA 1
ATOM 1533 C C . GLU A 1 201 ? 1.821 -19.062 -28.891 1 97.62 201 GLU A C 1
ATOM 1535 O O . GLU A 1 201 ? 2.615 -19.344 -29.797 1 97.62 201 GLU A O 1
ATOM 1540 N N . LEU A 1 202 ? 2.137 -18.531 -27.828 1 96.12 202 LEU A N 1
ATOM 1541 C CA . LEU A 1 202 ? 3.508 -18.078 -27.594 1 96.12 202 LEU A CA 1
ATOM 1542 C C . LEU A 1 202 ? 4.457 -19.266 -27.516 1 96.12 202 LEU A C 1
ATOM 1544 O O . LEU A 1 202 ? 5.527 -19.266 -28.141 1 96.12 202 LEU A O 1
ATOM 1548 N N . LEU A 1 203 ? 4.051 -20.281 -26.781 1 97.06 203 LEU A N 1
ATOM 1549 C CA . LEU A 1 203 ? 4.906 -21.438 -26.531 1 97.06 203 LEU A CA 1
ATOM 1550 C C . LEU A 1 203 ? 5.129 -22.234 -27.812 1 97.06 203 LEU A C 1
ATOM 1552 O O . LEU A 1 203 ? 6.129 -22.953 -27.938 1 97.06 203 LEU A O 1
ATOM 1556 N N . THR A 1 204 ? 4.227 -22.141 -28.812 1 97.31 204 THR A N 1
ATOM 1557 C CA . THR A 1 204 ? 4.285 -23 -29.984 1 97.31 204 THR A CA 1
ATOM 1558 C C . THR A 1 204 ? 4.555 -22.172 -31.25 1 97.31 204 THR A C 1
ATOM 1560 O O . THR A 1 204 ? 4.816 -22.719 -32.312 1 97.31 204 THR A O 1
ATOM 1563 N N . ASP A 1 205 ? 4.477 -20.859 -31.156 1 96.31 205 ASP A N 1
ATOM 1564 C CA . ASP A 1 205 ? 4.578 -19.953 -32.281 1 96.31 205 ASP A CA 1
ATOM 1565 C C . ASP A 1 205 ? 3.506 -20.266 -33.344 1 96.31 205 ASP A C 1
ATOM 1567 O O . ASP A 1 205 ? 3.756 -20.156 -34.531 1 96.31 205 ASP A O 1
ATOM 1571 N N . LYS A 1 206 ? 2.373 -20.797 -32.875 1 95.75 206 LYS A N 1
ATOM 1572 C CA . LYS A 1 206 ? 1.247 -21.094 -33.781 1 95.75 206 LYS A CA 1
ATOM 1573 C C . LYS A 1 206 ? 0.017 -20.281 -33.375 1 95.75 206 LYS A C 1
ATOM 1575 O O . LYS A 1 206 ? -0.362 -20.219 -32.219 1 95.75 206 LYS A O 1
ATOM 1580 N N . LYS A 1 207 ? -0.522 -19.656 -34.344 1 96.25 207 LYS A N 1
ATOM 1581 C CA . LYS A 1 207 ? -1.78 -18.953 -34.125 1 96.25 207 LYS A CA 1
ATOM 1582 C C . LYS A 1 207 ? -2.93 -19.938 -33.906 1 96.25 207 LYS A C 1
ATOM 1584 O O . LYS A 1 207 ? -3.039 -20.938 -34.625 1 96.25 207 LYS A O 1
ATOM 1589 N N . ILE A 1 208 ? -3.717 -19.641 -32.969 1 96.56 208 ILE A N 1
ATOM 1590 C CA . ILE A 1 208 ? -4.828 -20.531 -32.625 1 96.56 208 ILE A CA 1
ATOM 1591 C C . ILE A 1 208 ? -6.148 -19.859 -33 1 96.56 208 ILE A C 1
ATOM 1593 O O . ILE A 1 208 ? -6.496 -18.812 -32.438 1 96.56 208 ILE A O 1
ATOM 1597 N N . SER A 1 209 ? -6.887 -20.438 -33.906 1 95.56 209 SER A N 1
ATOM 1598 C CA . SER A 1 209 ? -8.148 -19.859 -34.344 1 95.56 209 SER A CA 1
ATOM 1599 C C . SER A 1 209 ? -9.273 -20.891 -34.312 1 95.56 209 SER A C 1
ATOM 1601 O O . SER A 1 209 ? -10.43 -20.578 -34.594 1 95.56 209 SER A O 1
ATOM 1603 N N . SER A 1 210 ? -8.93 -22.156 -34 1 94.56 210 SER A N 1
ATOM 1604 C CA . SER A 1 210 ? -9.922 -23.234 -33.938 1 94.56 210 SER A CA 1
ATOM 1605 C C . SER A 1 210 ? -9.555 -24.281 -32.906 1 94.56 210 SER A C 1
ATOM 1607 O O . SER A 1 210 ? -8.438 -24.281 -32.375 1 94.56 210 SER A O 1
ATOM 1609 N N . GLU A 1 211 ? -10.492 -25.141 -32.594 1 94.38 211 GLU A N 1
ATOM 1610 C CA . GLU A 1 211 ? -10.234 -26.25 -31.672 1 94.38 211 GLU A CA 1
ATOM 1611 C C . GLU A 1 211 ? -9.164 -27.188 -32.219 1 94.38 211 GLU A C 1
ATOM 1613 O O . GLU A 1 211 ? -8.367 -27.734 -31.453 1 94.38 211 GLU A O 1
ATOM 1618 N N . GLU A 1 212 ? -9.242 -27.375 -33.469 1 96.62 212 GLU A N 1
ATOM 1619 C CA . GLU A 1 212 ? -8.227 -28.219 -34.094 1 96.62 212 GLU A CA 1
ATOM 1620 C C . GLU A 1 212 ? -6.832 -27.625 -33.906 1 96.62 212 GLU A C 1
ATOM 1622 O O . GLU A 1 212 ? -5.859 -28.359 -33.719 1 96.62 212 GLU A O 1
ATOM 1627 N N . ASP A 1 213 ? -6.75 -26.297 -33.969 1 97.88 213 ASP A N 1
ATOM 1628 C CA . ASP A 1 213 ? -5.469 -25.625 -33.75 1 97.88 213 ASP A CA 1
ATOM 1629 C C . ASP A 1 213 ? -4.953 -25.875 -32.344 1 97.88 213 ASP A C 1
ATOM 1631 O O . ASP A 1 213 ? -3.744 -26 -32.125 1 97.88 213 ASP A O 1
ATOM 1635 N N . ILE A 1 214 ? -5.867 -25.922 -31.375 1 98.19 214 ILE A N 1
ATOM 1636 C CA . ILE A 1 214 ? -5.484 -26.188 -30 1 98.19 214 ILE A CA 1
ATOM 1637 C C . ILE A 1 214 ? -4.859 -27.578 -29.891 1 98.19 214 ILE A C 1
ATOM 1639 O O . ILE A 1 214 ? -3.805 -27.734 -29.281 1 98.19 214 ILE A O 1
ATOM 1643 N N . LYS A 1 215 ? -5.527 -28.547 -30.516 1 98.19 215 LYS A N 1
ATOM 1644 C CA . LYS A 1 215 ? -5.035 -29.922 -30.5 1 98.19 215 LYS A CA 1
ATOM 1645 C C . LYS A 1 215 ? -3.641 -30.016 -31.109 1 98.19 215 LYS A C 1
ATOM 1647 O O . LYS A 1 215 ? -2.744 -30.641 -30.531 1 98.19 215 LYS A O 1
ATOM 1652 N N . VAL A 1 216 ? -3.455 -29.375 -32.25 1 98.19 216 VAL A N 1
ATOM 1653 C CA . VAL A 1 216 ? -2.18 -29.422 -32.969 1 98.19 216 VAL A CA 1
ATOM 1654 C C . VAL A 1 216 ? -1.093 -28.766 -32.094 1 98.19 216 VAL A C 1
ATOM 1656 O O . VAL A 1 216 ? 0.018 -29.297 -32 1 98.19 216 VAL A O 1
ATOM 1659 N N . ALA A 1 217 ? -1.421 -27.625 -31.578 1 98.44 217 ALA A N 1
ATOM 1660 C CA . ALA A 1 217 ? -0.466 -26.922 -30.719 1 98.44 217 ALA A CA 1
ATOM 1661 C C . ALA A 1 217 ? -0.084 -27.766 -29.516 1 98.44 217 ALA A C 1
ATOM 1663 O O . ALA A 1 217 ? 1.092 -27.844 -29.141 1 98.44 217 ALA A O 1
ATOM 1664 N N . ALA A 1 218 ? -1.073 -28.391 -28.906 1 98.44 218 ALA A N 1
ATOM 1665 C CA . ALA A 1 218 ? -0.811 -29.266 -27.766 1 98.44 218 ALA A CA 1
ATOM 1666 C C . ALA A 1 218 ? 0.088 -30.438 -28.172 1 98.44 218 ALA A C 1
ATOM 1668 O O . ALA A 1 218 ? 1.007 -30.812 -27.422 1 98.44 218 ALA A O 1
ATOM 1669 N N . GLU A 1 219 ? -0.126 -31 -29.312 1 98.38 219 GLU A N 1
ATOM 1670 C CA . GLU A 1 219 ? 0.665 -32.125 -29.812 1 98.38 219 GLU A CA 1
ATOM 1671 C C . GLU A 1 219 ? 2.121 -31.719 -30.016 1 98.38 219 GLU A C 1
ATOM 1673 O O . GLU A 1 219 ? 3.031 -32.531 -29.812 1 98.38 219 GLU A O 1
ATOM 1678 N N . MET A 1 220 ? 2.299 -30.484 -30.453 1 98.25 220 MET A N 1
ATOM 1679 C CA . MET A 1 220 ? 3.658 -29.969 -30.625 1 98.25 220 MET A CA 1
ATOM 1680 C C . MET A 1 220 ? 4.418 -30.016 -29.297 1 98.25 220 MET A C 1
ATOM 1682 O O . MET A 1 220 ? 5.594 -30.375 -29.266 1 98.25 220 MET A O 1
ATOM 1686 N N . LEU A 1 221 ? 3.742 -29.656 -28.25 1 98.38 221 LEU A N 1
ATOM 1687 C CA . LEU A 1 221 ? 4.375 -29.656 -26.938 1 98.38 221 LEU A CA 1
ATOM 1688 C C . LEU A 1 221 ? 4.609 -31.078 -26.438 1 98.38 221 LEU A C 1
ATOM 1690 O O . LEU A 1 221 ? 5.637 -31.359 -25.812 1 98.38 221 LEU A O 1
ATOM 1694 N N . LEU A 1 222 ? 3.672 -31.969 -26.719 1 98.5 222 LEU A N 1
ATOM 1695 C CA . LEU A 1 222 ? 3.816 -33.375 -26.359 1 98.5 222 LEU A CA 1
ATOM 1696 C C . LEU A 1 222 ? 5.012 -34 -27.078 1 98.5 222 LEU A C 1
ATOM 1698 O O . LEU A 1 222 ? 5.762 -34.781 -26.484 1 98.5 222 LEU A O 1
ATOM 1702 N N . LYS A 1 223 ? 5.195 -33.625 -28.297 1 97.94 223 LYS A N 1
ATOM 1703 C CA . LYS A 1 223 ? 6.316 -34.125 -29.078 1 97.94 223 LYS A CA 1
ATOM 1704 C C . LYS A 1 223 ? 7.648 -33.656 -28.516 1 97.94 223 LYS A C 1
ATOM 1706 O O . LYS A 1 223 ? 8.656 -34.375 -28.609 1 97.94 223 LYS A O 1
ATOM 1711 N N . LYS A 1 224 ? 7.594 -32.562 -27.891 1 97.62 224 LYS A N 1
ATOM 1712 C CA . LYS A 1 224 ? 8.805 -32.031 -27.281 1 97.62 224 LYS A CA 1
ATOM 1713 C C . LYS A 1 224 ? 9.125 -32.719 -25.969 1 97.62 224 LYS A C 1
ATOM 1715 O O . LYS A 1 224 ? 10.242 -32.625 -25.453 1 97.62 224 LYS A O 1
ATOM 1720 N N . GLY A 1 225 ? 8.094 -33.375 -25.406 1 97.62 225 GLY A N 1
ATOM 1721 C CA . GLY A 1 225 ? 8.398 -34.156 -24.219 1 97.62 225 GLY A CA 1
ATOM 1722 C C . GLY A 1 225 ? 7.402 -33.938 -23.094 1 97.62 225 GLY A C 1
ATOM 1723 O O . GLY A 1 225 ? 7.395 -34.719 -22.125 1 97.62 225 GLY A O 1
ATOM 1724 N N . VAL A 1 226 ? 6.531 -32.938 -23.188 1 98.31 226 VAL A N 1
ATOM 1725 C CA . VAL A 1 226 ? 5.512 -32.688 -22.172 1 98.31 226 VAL A CA 1
ATOM 1726 C C . VAL A 1 226 ? 4.605 -33.906 -22.062 1 98.31 226 VAL A C 1
ATOM 1728 O O . VAL A 1 226 ? 4.23 -34.5 -23.078 1 98.31 226 VAL A O 1
ATOM 1731 N N . LYS A 1 227 ? 4.23 -34.281 -20.844 1 98.19 227 LYS A N 1
ATOM 1732 C CA . LYS A 1 227 ? 3.414 -35.469 -20.656 1 98.19 227 LYS A CA 1
ATOM 1733 C C . LYS A 1 227 ? 1.927 -35.125 -20.672 1 98.19 227 LYS A C 1
ATOM 1735 O O . LYS A 1 227 ? 1.112 -35.906 -21.188 1 98.19 227 LYS A O 1
ATOM 1740 N N . GLU A 1 228 ? 1.557 -34.031 -20.078 1 98.69 228 GLU A N 1
ATOM 1741 C CA . GLU A 1 228 ? 0.17 -33.562 -20.016 1 98.69 228 GLU A CA 1
ATOM 1742 C C . GLU A 1 228 ? 0.063 -32.094 -20.344 1 98.69 228 GLU A C 1
ATOM 1744 O O . GLU A 1 228 ? 0.699 -31.25 -19.688 1 98.69 228 GLU A O 1
ATOM 1749 N N . VAL A 1 229 ? -0.726 -31.766 -21.344 1 98.75 229 VAL A N 1
ATOM 1750 C CA . VAL A 1 229 ? -1.026 -30.375 -21.719 1 98.75 229 VAL A CA 1
ATOM 1751 C C . VAL A 1 229 ? -2.484 -30.062 -21.391 1 98.75 229 VAL A C 1
ATOM 1753 O O . VAL A 1 229 ? -3.395 -30.734 -21.891 1 98.75 229 VAL A O 1
ATOM 1756 N N . VAL A 1 230 ? -2.695 -29.125 -20.5 1 98.75 230 VAL A N 1
ATOM 1757 C CA . VAL A 1 230 ? -4.039 -28.672 -20.156 1 98.75 230 VAL A CA 1
ATOM 1758 C C . VAL A 1 230 ? -4.195 -27.188 -20.484 1 98.75 230 VAL A C 1
ATOM 1760 O O . VAL A 1 230 ? -3.568 -26.344 -19.844 1 98.75 230 VAL A O 1
ATOM 1763 N N . VAL A 1 231 ? -5.07 -26.844 -21.422 1 98.5 231 VAL A N 1
ATOM 1764 C CA . VAL A 1 231 ? -5.266 -25.484 -21.891 1 98.5 231 VAL A CA 1
ATOM 1765 C C . VAL A 1 231 ? -6.535 -24.906 -21.281 1 98.5 231 VAL A C 1
ATOM 1767 O O . VAL A 1 231 ? -7.637 -25.391 -21.531 1 98.5 231 VAL A O 1
ATOM 1770 N N . SER A 1 232 ? -6.363 -23.891 -20.453 1 97.19 232 SER A N 1
ATOM 1771 C CA . SER A 1 232 ? -7.527 -23.234 -19.875 1 97.19 232 SER A CA 1
ATOM 1772 C C . SER A 1 232 ? -8.219 -22.344 -20.906 1 97.19 232 SER A C 1
ATOM 1774 O O . SER A 1 232 ? -7.562 -21.609 -21.656 1 97.19 232 SER A O 1
ATOM 1776 N N . LEU A 1 233 ? -9.531 -22.406 -20.984 1 95.88 233 LEU A N 1
ATOM 1777 C CA . LEU A 1 233 ? -10.336 -21.656 -21.953 1 95.88 233 LEU A CA 1
ATOM 1778 C C . LEU A 1 233 ? -11.312 -20.734 -21.25 1 95.88 233 LEU A C 1
ATOM 1780 O O . LEU A 1 233 ? -12.406 -20.469 -21.75 1 95.88 233 LEU A O 1
ATOM 1784 N N . GLY A 1 234 ? -11.023 -20.328 -20.047 1 91.19 234 GLY A N 1
ATOM 1785 C CA . GLY A 1 234 ? -11.906 -19.469 -19.266 1 91.19 234 GLY A CA 1
ATOM 1786 C C . GLY A 1 234 ? -13.25 -20.109 -18.984 1 91.19 234 GLY A C 1
ATOM 1787 O O . GLY A 1 234 ? -13.312 -21.234 -18.484 1 91.19 234 GLY A O 1
ATOM 1788 N N . ARG A 1 235 ? -14.273 -19.344 -19.281 1 88.94 235 ARG A N 1
ATOM 1789 C CA . ARG A 1 235 ? -15.633 -19.812 -19.016 1 88.94 235 ARG A CA 1
ATOM 1790 C C . ARG A 1 235 ? -15.969 -21.031 -19.875 1 88.94 235 ARG A C 1
ATOM 1792 O O . ARG A 1 235 ? -16.859 -21.812 -19.516 1 88.94 235 ARG A O 1
ATOM 1799 N N . ASP A 1 236 ? -15.18 -21.25 -20.891 1 93.75 236 ASP A N 1
ATOM 1800 C CA . ASP A 1 236 ? -15.469 -22.328 -21.812 1 93.75 236 ASP A CA 1
ATOM 1801 C C . ASP A 1 236 ? -14.836 -23.641 -21.344 1 93.75 236 ASP A C 1
ATOM 1803 O O . ASP A 1 236 ? -14.945 -24.672 -22.016 1 93.75 236 ASP A O 1
ATOM 1807 N N . GLY A 1 237 ? -14.133 -23.594 -20.266 1 97.12 237 GLY A N 1
ATOM 1808 C CA . GLY A 1 237 ? -13.586 -24.812 -19.688 1 97.12 237 GLY A CA 1
ATOM 1809 C C . GLY A 1 237 ? -12.109 -24.984 -19.969 1 97.12 237 GLY A C 1
ATOM 1810 O O . GLY A 1 237 ? -11.305 -24.078 -19.734 1 97.12 237 GLY A O 1
ATOM 1811 N N . ALA A 1 238 ? -11.789 -26.297 -20.406 1 98.38 238 ALA A N 1
ATOM 1812 C CA . ALA A 1 238 ? -10.383 -26.594 -20.641 1 98.38 238 ALA A CA 1
ATOM 1813 C C . ALA A 1 238 ? -10.234 -27.719 -21.656 1 98.38 238 ALA A C 1
ATOM 1815 O O . ALA A 1 238 ? -11.094 -28.609 -21.766 1 98.38 238 ALA A O 1
ATOM 1816 N N . PHE A 1 239 ? -9.219 -27.578 -22.438 1 98.56 239 PHE A N 1
ATOM 1817 C CA . PHE A 1 239 ? -8.758 -28.625 -23.328 1 98.56 239 PHE A CA 1
ATOM 1818 C C . PHE A 1 239 ? -7.602 -29.391 -22.703 1 98.56 239 PHE A C 1
ATOM 1820 O O . PHE A 1 239 ? -6.781 -28.828 -21.984 1 98.56 239 PHE A O 1
ATOM 1827 N N . TYR A 1 240 ? -7.594 -30.781 -22.891 1 98.75 240 TYR A N 1
ATOM 1828 C CA . TYR A 1 240 ? -6.5 -31.562 -22.328 1 98.75 240 TYR A CA 1
ATOM 1829 C C . TYR A 1 240 ? -5.992 -32.594 -23.344 1 98.75 240 TYR A C 1
ATOM 1831 O O . TYR A 1 240 ? -6.734 -33 -24.234 1 98.75 240 TYR A O 1
ATOM 1839 N N . HIS A 1 241 ? -4.758 -32.906 -23.266 1 98.69 241 HIS A N 1
ATOM 1840 C CA . HIS A 1 241 ? -4.117 -33.906 -24.125 1 98.69 241 HIS A CA 1
ATOM 1841 C C . HIS A 1 241 ? -2.902 -34.5 -23.438 1 98.69 241 HIS A C 1
ATOM 1843 O O . HIS A 1 241 ? -2.051 -33.781 -22.922 1 98.69 241 HIS A O 1
ATOM 1849 N N . ASP A 1 242 ? -2.857 -35.906 -23.422 1 98.12 242 ASP A N 1
ATOM 1850 C CA . ASP A 1 242 ? -1.714 -36.531 -22.781 1 98.12 242 ASP A CA 1
ATOM 1851 C C . ASP A 1 242 ? -0.958 -37.438 -23.75 1 98.12 242 ASP A C 1
ATOM 1853 O O . ASP A 1 242 ? -0.19 -38.312 -23.344 1 98.12 242 ASP A O 1
ATOM 1857 N N . GLY A 1 243 ? -1.162 -37.188 -25.047 1 96.94 243 GLY A N 1
ATOM 1858 C CA . GLY A 1 243 ? -0.531 -38 -26.078 1 96.94 243 GLY A CA 1
ATOM 1859 C C . GLY A 1 243 ? -1.386 -39.188 -26.516 1 96.94 243 GLY A C 1
ATOM 1860 O O . GLY A 1 243 ? -1.345 -39.562 -27.688 1 96.94 243 GLY A O 1
ATOM 1861 N N . SER A 1 244 ? -2.188 -39.688 -25.609 1 96.31 244 SER A N 1
ATOM 1862 C CA . SER A 1 244 ? -3.066 -40.812 -25.891 1 96.31 244 SER A CA 1
ATOM 1863 C C . SER A 1 244 ? -4.531 -40.375 -25.891 1 96.31 244 SER A C 1
ATOM 1865 O O . SER A 1 244 ? -5.305 -40.812 -26.766 1 96.31 244 SER A O 1
ATOM 1867 N N . TYR A 1 245 ? -4.871 -39.656 -24.953 1 96.38 245 TYR A N 1
ATOM 1868 C CA . TYR A 1 245 ? -6.246 -39.188 -24.781 1 96.38 245 TYR A CA 1
ATOM 1869 C C . TYR A 1 245 ? -6.312 -37.656 -24.812 1 96.38 245 TYR A C 1
ATOM 1871 O O . TYR A 1 245 ? -5.438 -36.969 -24.281 1 96.38 245 TYR A O 1
ATOM 1879 N N . TYR A 1 246 ? -7.254 -37.156 -25.531 1 97.69 246 TYR A N 1
ATOM 1880 C CA . TYR A 1 246 ? -7.516 -35.75 -25.547 1 97.69 246 TYR A CA 1
ATOM 1881 C C . TYR A 1 246 ? -9.008 -35.438 -25.469 1 97.69 246 TYR A C 1
ATOM 1883 O O . TYR A 1 246 ? -9.828 -36.344 -25.719 1 97.69 246 TYR A O 1
ATOM 1891 N N . GLY A 1 247 ? -9.328 -34.281 -25.031 1 97.44 247 GLY A N 1
ATOM 1892 C CA . GLY A 1 247 ? -10.719 -33.875 -24.969 1 97.44 247 GLY A CA 1
ATOM 1893 C C . GLY A 1 247 ? -10.891 -32.469 -24.422 1 97.44 247 GLY A C 1
ATOM 1894 O O . GLY A 1 247 ? -9.914 -31.734 -24.25 1 97.44 247 GLY A O 1
ATOM 1895 N N . ARG A 1 248 ? -12.148 -32.094 -24.359 1 97.06 248 ARG A N 1
ATOM 1896 C CA . ARG A 1 248 ? -12.555 -30.828 -23.781 1 97.06 248 ARG A CA 1
ATOM 1897 C C . ARG A 1 248 ? -13.586 -31.047 -22.672 1 97.06 248 ARG A C 1
ATOM 1899 O O . ARG A 1 248 ? -14.477 -31.875 -22.812 1 97.06 248 ARG A O 1
ATOM 1906 N N . VAL A 1 249 ? -13.352 -30.422 -21.641 1 96.69 249 VAL A N 1
ATOM 1907 C CA . VAL A 1 249 ? -14.312 -30.422 -20.547 1 96.69 249 VAL A CA 1
ATOM 1908 C C . VAL A 1 249 ? -14.938 -29.031 -20.406 1 96.69 249 VAL A C 1
ATOM 1910 O O . VAL A 1 249 ? -14.234 -28.016 -20.438 1 96.69 249 VAL A O 1
ATOM 1913 N N . LYS A 1 250 ? -16.25 -28.969 -20.328 1 95.88 250 LYS A N 1
ATOM 1914 C CA . LYS A 1 250 ? -16.953 -27.703 -20.156 1 95.88 250 LYS A CA 1
ATOM 1915 C C . LYS A 1 250 ? -16.766 -27.156 -18.75 1 95.88 250 LYS A C 1
ATOM 1917 O O . LYS A 1 250 ? -16.656 -27.922 -17.781 1 95.88 250 LYS A O 1
ATOM 1922 N N . GLY A 1 251 ? -16.719 -25.844 -18.703 1 95.06 251 GLY A N 1
ATOM 1923 C CA . GLY A 1 251 ? -16.656 -25.219 -17.406 1 95.06 251 GLY A CA 1
ATOM 1924 C C . GLY A 1 251 ? -17.938 -25.328 -16.609 1 95.06 251 GLY A C 1
ATOM 1925 O O . GLY A 1 251 ? -18.984 -25.656 -17.172 1 95.06 251 GLY A O 1
ATOM 1926 N N . PHE A 1 252 ? -17.859 -25.172 -15.305 1 95.19 252 PHE A N 1
ATOM 1927 C CA . PHE A 1 252 ? -19.031 -25.125 -14.461 1 95.19 252 PHE A CA 1
ATOM 1928 C C . PHE A 1 252 ? -19.781 -23.812 -14.625 1 95.19 252 PHE A C 1
ATOM 1930 O O . PHE A 1 252 ? -19.156 -22.766 -14.82 1 95.19 252 PHE A O 1
ATOM 1937 N N . ASP A 1 253 ? -21.094 -23.891 -14.555 1 92 253 ASP A N 1
ATOM 1938 C CA . ASP A 1 253 ? -21.906 -22.688 -14.586 1 92 253 ASP A CA 1
ATOM 1939 C C . ASP A 1 253 ? -22.047 -22.078 -13.188 1 92 253 ASP A C 1
ATOM 1941 O O . ASP A 1 253 ? -22.875 -22.516 -12.398 1 92 253 ASP A O 1
ATOM 1945 N N . VAL A 1 254 ? -21.219 -21.141 -12.93 1 92.75 254 VAL A N 1
ATOM 1946 C CA . VAL A 1 254 ? -21.25 -20.484 -11.625 1 92.75 254 VAL A CA 1
ATOM 1947 C C . VAL A 1 254 ? -21.297 -18.969 -11.812 1 92.75 254 VAL A C 1
ATOM 1949 O O . VAL A 1 254 ? -20.922 -18.453 -12.867 1 92.75 254 VAL A O 1
ATOM 1952 N N . GLU A 1 255 ? -21.828 -18.234 -10.852 1 93.94 255 GLU A N 1
ATOM 1953 C CA . GLU A 1 255 ? -21.766 -16.781 -10.859 1 93.94 255 GLU A CA 1
ATOM 1954 C C . GLU A 1 255 ? -20.344 -16.281 -10.617 1 93.94 255 GLU A C 1
ATOM 1956 O O . GLU A 1 255 ? -19.719 -16.641 -9.617 1 93.94 255 GLU A O 1
ATOM 1961 N N . VAL A 1 256 ? -19.906 -15.5 -11.508 1 93.12 256 VAL A N 1
ATOM 1962 C CA . VAL A 1 256 ? -18.531 -15.016 -11.43 1 93.12 256 VAL A CA 1
ATOM 1963 C C . VAL A 1 256 ? -18.484 -13.68 -10.68 1 93.12 256 VAL A C 1
ATOM 1965 O O . VAL A 1 256 ? -19.188 -12.734 -11.055 1 93.12 256 VAL A O 1
ATOM 1968 N N . LYS A 1 257 ? -17.734 -13.609 -9.664 1 91.44 257 LYS A N 1
ATOM 1969 C CA . LYS A 1 257 ? -17.547 -12.391 -8.883 1 91.44 257 LYS A CA 1
ATOM 1970 C C . LYS A 1 257 ? -16.172 -11.773 -9.156 1 91.44 257 LYS A C 1
ATOM 1972 O O . LYS A 1 257 ? -16.062 -10.555 -9.297 1 91.44 257 LYS A O 1
ATOM 1977 N N . ASN A 1 258 ? -15.141 -12.555 -9.242 1 89 258 ASN A N 1
ATOM 1978 C CA . ASN A 1 258 ? -13.75 -12.172 -9.477 1 89 258 ASN A CA 1
ATOM 1979 C C . ASN A 1 258 ? -12.961 -13.297 -10.133 1 89 258 ASN A C 1
ATOM 1981 O O . ASN A 1 258 ? -12.945 -14.422 -9.641 1 89 258 ASN A O 1
ATOM 1985 N N . THR A 1 259 ? -12.273 -12.961 -11.156 1 89.38 259 THR A N 1
ATOM 1986 C CA . THR A 1 259 ? -11.594 -14.023 -11.898 1 89.38 259 THR A CA 1
ATOM 1987 C C . THR A 1 259 ? -10.148 -14.164 -11.438 1 89.38 259 THR A C 1
ATOM 1989 O O . THR A 1 259 ? -9.453 -15.102 -11.836 1 89.38 259 THR A O 1
ATOM 1992 N N . THR A 1 260 ? -9.695 -13.273 -10.609 1 88.62 260 THR A N 1
ATOM 1993 C CA . THR A 1 260 ? -8.32 -13.32 -10.141 1 88.62 260 THR A CA 1
ATOM 1994 C C . THR A 1 260 ? -8.078 -14.57 -9.289 1 88.62 260 THR A C 1
ATOM 1996 O O . THR A 1 260 ? -8.875 -14.883 -8.406 1 88.62 260 THR A O 1
ATOM 1999 N N . GLY A 1 261 ? -7.07 -15.328 -9.617 1 94.56 261 GLY A N 1
ATOM 2000 C CA . GLY A 1 261 ? -6.699 -16.484 -8.828 1 94.56 261 GLY A CA 1
ATOM 2001 C C . GLY A 1 261 ? -7.293 -17.781 -9.352 1 94.56 261 GLY A C 1
ATOM 2002 O O . GLY A 1 261 ? -6.934 -18.859 -8.891 1 94.56 261 GLY A O 1
ATOM 2003 N N . ALA A 1 262 ? -8.188 -17.688 -10.297 1 95.75 262 ALA A N 1
ATOM 2004 C CA . ALA A 1 262 ? -8.828 -18.875 -10.844 1 95.75 262 ALA A CA 1
ATOM 2005 C C . ALA A 1 262 ? -7.789 -19.828 -11.445 1 95.75 262 ALA A C 1
ATOM 2007 O O . ALA A 1 262 ? -7.879 -21.047 -11.273 1 95.75 262 ALA A O 1
ATOM 2008 N N . GLY A 1 263 ? -6.875 -19.25 -12.141 1 96.75 263 GLY A N 1
ATOM 2009 C CA . GLY A 1 263 ? -5.812 -20.047 -12.719 1 96.75 263 GLY A CA 1
ATOM 2010 C C . GLY A 1 263 ? -4.953 -20.734 -11.68 1 96.75 263 GLY A C 1
ATOM 2011 O O . GLY A 1 263 ? -4.547 -21.891 -11.875 1 96.75 263 GLY A O 1
ATOM 2012 N N . ASP A 1 264 ? -4.676 -20.078 -10.594 1 98.19 264 ASP A N 1
ATOM 2013 C CA . ASP A 1 264 ? -3.891 -20.656 -9.508 1 98.19 264 ASP A CA 1
ATOM 2014 C C . ASP A 1 264 ? -4.621 -21.844 -8.875 1 98.19 264 ASP A C 1
ATOM 2016 O O . ASP A 1 264 ? -4.016 -22.875 -8.594 1 98.19 264 ASP A O 1
ATOM 2020 N N . ALA A 1 265 ? -5.91 -21.609 -8.664 1 98.38 265 ALA A N 1
ATOM 2021 C CA . ALA A 1 265 ? -6.742 -22.688 -8.125 1 98.38 265 ALA A CA 1
ATOM 2022 C C . ALA A 1 265 ? -6.793 -23.875 -9.086 1 98.38 265 ALA A C 1
ATOM 2024 O O . ALA A 1 265 ? -6.785 -25.031 -8.656 1 98.38 265 ALA A O 1
ATOM 2025 N N . PHE A 1 266 ? -6.852 -23.562 -10.344 1 98.5 266 PHE A N 1
ATOM 2026 C CA . PHE A 1 266 ? -6.848 -24.578 -11.391 1 98.5 266 PHE A CA 1
ATOM 2027 C C . PHE A 1 266 ? -5.602 -25.453 -11.297 1 98.5 266 PHE A C 1
ATOM 2029 O O . PHE A 1 266 ? -5.695 -26.672 -11.281 1 98.5 266 PHE A O 1
ATOM 2036 N N . VAL A 1 267 ? -4.469 -24.844 -11.172 1 98.75 267 VAL A N 1
ATOM 2037 C CA . VAL A 1 267 ? -3.205 -25.562 -11.062 1 98.75 267 VAL A CA 1
ATOM 2038 C C . VAL A 1 267 ? -3.215 -26.438 -9.812 1 98.75 267 VAL A C 1
ATOM 2040 O O . VAL A 1 267 ? -2.807 -27.594 -9.859 1 98.75 267 VAL A O 1
ATOM 2043 N N . ALA A 1 268 ? -3.682 -25.891 -8.719 1 98.81 268 ALA A N 1
ATOM 2044 C CA . ALA A 1 268 ? -3.781 -26.656 -7.484 1 98.81 268 ALA A CA 1
ATOM 2045 C C . ALA A 1 268 ? -4.656 -27.891 -7.68 1 98.81 268 ALA A C 1
ATOM 2047 O O . ALA A 1 268 ? -4.332 -28.984 -7.18 1 98.81 268 ALA A O 1
ATOM 2048 N N . GLY A 1 269 ? -5.742 -27.734 -8.375 1 98.56 269 GLY A N 1
ATOM 2049 C CA . GLY A 1 269 ? -6.621 -28.844 -8.672 1 98.56 269 GLY A CA 1
ATOM 2050 C C . GLY A 1 269 ? -5.945 -29.938 -9.484 1 98.56 269 GLY A C 1
ATOM 2051 O O . GLY A 1 269 ? -6.148 -31.125 -9.234 1 98.56 269 GLY A O 1
ATOM 2052 N N . LEU A 1 270 ? -5.191 -29.547 -10.484 1 98.62 270 LEU A N 1
ATOM 2053 C CA . LEU A 1 270 ? -4.441 -30.516 -11.281 1 98.62 270 LEU A CA 1
ATOM 2054 C C . LEU A 1 270 ? -3.488 -31.312 -10.406 1 98.62 270 LEU A C 1
ATOM 2056 O O . LEU A 1 270 ? -3.404 -32.531 -10.531 1 98.62 270 LEU A O 1
ATOM 2060 N N . VAL A 1 271 ? -2.758 -30.609 -9.555 1 98.56 271 VAL A N 1
ATOM 2061 C CA . VAL A 1 271 ? -1.798 -31.266 -8.664 1 98.56 271 VAL A CA 1
ATOM 2062 C C . VAL A 1 271 ? -2.527 -32.219 -7.719 1 98.56 271 VAL A C 1
ATOM 2064 O O . VAL A 1 271 ? -2.107 -33.344 -7.539 1 98.56 271 VAL A O 1
ATOM 2067 N N . TYR A 1 272 ? -3.629 -31.734 -7.133 1 98.19 272 TYR A N 1
ATOM 2068 C CA . TYR A 1 272 ? -4.422 -32.562 -6.23 1 98.19 272 TYR A CA 1
ATOM 2069 C C . TYR A 1 272 ? -4.883 -33.844 -6.922 1 98.19 272 TYR A C 1
ATOM 2071 O O . TYR A 1 272 ? -4.742 -34.938 -6.375 1 98.19 272 TYR A O 1
ATOM 2079 N N . GLY A 1 273 ? -5.465 -33.719 -8.125 1 97.81 273 GLY A N 1
ATOM 2080 C CA . GLY A 1 273 ? -5.887 -34.875 -8.891 1 97.81 273 GLY A CA 1
ATOM 2081 C C . GLY A 1 273 ? -4.754 -35.844 -9.172 1 97.81 273 GLY A C 1
ATOM 2082 O O . GLY A 1 273 ? -4.957 -37.062 -9.18 1 97.81 273 GLY A O 1
ATOM 2083 N N . THR A 1 274 ? -3.584 -35.312 -9.414 1 97.25 274 THR A N 1
ATOM 2084 C CA . THR A 1 274 ? -2.408 -36.125 -9.656 1 97.25 274 THR A CA 1
ATOM 2085 C C . THR A 1 274 ? -2.047 -36.938 -8.414 1 97.25 274 THR A C 1
ATOM 2087 O O . THR A 1 274 ? -1.749 -38.125 -8.5 1 97.25 274 THR A O 1
ATOM 2090 N N . LEU A 1 275 ? -2.078 -36.312 -7.305 1 96.62 275 LEU A N 1
ATOM 2091 C CA . LEU A 1 275 ? -1.776 -36.969 -6.043 1 96.62 275 LEU A CA 1
ATOM 2092 C C . LEU A 1 275 ? -2.799 -38.062 -5.75 1 96.62 275 LEU A C 1
ATOM 2094 O O . LEU A 1 275 ? -2.473 -39.062 -5.125 1 96.62 275 LEU A O 1
ATOM 2098 N N . GLN A 1 276 ? -4.023 -37.875 -6.258 1 95.88 276 GLN A N 1
ATOM 2099 C CA . GLN A 1 276 ? -5.09 -38.844 -6.066 1 95.88 276 GLN A CA 1
ATOM 2100 C C . GLN A 1 276 ? -5.078 -39.906 -7.172 1 95.88 276 GLN A C 1
ATOM 2102 O O . GLN A 1 276 ? -5.988 -40.719 -7.258 1 95.88 276 GLN A O 1
ATOM 2107 N N . GLU A 1 277 ? -4.176 -39.844 -8.047 1 96.38 277 GLU A N 1
ATOM 2108 C CA . GLU A 1 277 ? -3.979 -40.781 -9.133 1 96.38 277 GLU A CA 1
ATOM 2109 C C . GLU A 1 277 ? -5.207 -40.844 -10.039 1 96.38 277 GLU A C 1
ATOM 2111 O O . GLU A 1 277 ? -5.656 -41.938 -10.391 1 96.38 277 GLU A O 1
ATOM 2116 N N . LYS A 1 278 ? -5.711 -39.75 -10.336 1 96.81 278 LYS A N 1
ATOM 2117 C CA . LYS A 1 278 ? -6.871 -39.656 -11.219 1 96.81 278 LYS A CA 1
ATOM 2118 C C . LYS A 1 278 ? -6.445 -39.656 -12.68 1 96.81 278 LYS A C 1
ATOM 2120 O O . LYS A 1 278 ? -5.281 -39.375 -12.992 1 96.81 278 LYS A O 1
ATOM 2125 N N . SER A 1 279 ? -7.395 -40 -13.594 1 97.25 279 SER A N 1
ATOM 2126 C CA . SER A 1 279 ? -7.16 -39.844 -15.023 1 97.25 279 SER A CA 1
ATOM 2127 C C . SER A 1 279 ? -7.047 -38.375 -15.391 1 97.25 279 SER A C 1
ATOM 2129 O O . SER A 1 279 ? -7.453 -37.5 -14.625 1 97.25 279 SER A O 1
ATOM 2131 N N . LEU A 1 280 ? -6.469 -38.094 -16.547 1 98.19 280 LEU A N 1
ATOM 2132 C CA . LEU A 1 280 ? -6.297 -36.688 -16.969 1 98.19 280 LEU A CA 1
ATOM 2133 C C . LEU A 1 280 ? -7.641 -36 -17.047 1 98.19 280 LEU A C 1
ATOM 2135 O O . LEU A 1 280 ? -7.766 -34.844 -16.594 1 98.19 280 LEU A O 1
ATOM 2139 N N . LYS A 1 281 ? -8.625 -36.688 -17.578 1 97.81 281 LYS A N 1
ATOM 2140 C CA . LYS A 1 281 ? -9.953 -36.062 -17.656 1 97.81 281 LYS A CA 1
ATOM 2141 C C . LYS A 1 281 ? -10.477 -35.719 -16.266 1 97.81 281 LYS A C 1
ATOM 2143 O O . LYS A 1 281 ? -10.984 -34.625 -16.062 1 97.81 281 LYS A O 1
ATOM 2148 N N . GLU A 1 282 ? -10.336 -36.625 -15.359 1 97.5 282 GLU A N 1
ATOM 2149 C CA . GLU A 1 282 ? -10.797 -36.375 -13.992 1 97.5 282 GLU A CA 1
ATOM 2150 C C . GLU A 1 282 ? -10.008 -35.25 -13.336 1 97.5 282 GLU A C 1
ATOM 2152 O O . GLU A 1 282 ? -10.578 -34.438 -12.609 1 97.5 282 GLU A O 1
ATOM 2157 N N . LYS A 1 283 ? -8.664 -35.219 -13.555 1 98.06 283 LYS A N 1
ATOM 2158 C CA . LYS A 1 283 ? -7.816 -34.125 -13.055 1 98.06 283 LYS A CA 1
ATOM 2159 C C . LYS A 1 283 ? -8.32 -32.781 -13.523 1 98.06 283 LYS A C 1
ATOM 2161 O O . LYS A 1 283 ? -8.391 -31.812 -12.734 1 98.06 283 LYS A O 1
ATOM 2166 N N . VAL A 1 284 ? -8.695 -32.719 -14.75 1 98.44 284 VAL A N 1
ATOM 2167 C CA . VAL A 1 284 ? -9.117 -31.469 -15.367 1 98.44 284 VAL A CA 1
ATOM 2168 C C . VAL A 1 284 ? -10.461 -31.031 -14.781 1 98.44 284 VAL A C 1
ATOM 2170 O O . VAL A 1 284 ? -10.688 -29.844 -14.539 1 98.44 284 VAL A O 1
ATOM 2173 N N . ILE A 1 285 ? -11.305 -32 -14.523 1 98.12 285 ILE A N 1
ATOM 2174 C CA . ILE A 1 285 ? -12.594 -31.688 -13.914 1 98.12 285 ILE A CA 1
ATOM 2175 C C . ILE A 1 285 ? -12.391 -31.141 -12.508 1 98.12 285 ILE A C 1
ATOM 2177 O O . ILE A 1 285 ? -13.016 -30.141 -12.125 1 98.12 285 ILE A O 1
ATOM 2181 N N . LEU A 1 286 ? -11.492 -31.781 -11.734 1 98.19 286 LEU A N 1
ATOM 2182 C CA . LEU A 1 286 ? -11.156 -31.266 -10.406 1 98.19 286 LEU A CA 1
ATOM 2183 C C . LEU A 1 286 ? -10.578 -29.859 -10.492 1 98.19 286 LEU A C 1
ATOM 2185 O O . LEU A 1 286 ? -10.945 -28.984 -9.703 1 98.19 286 LEU A O 1
ATOM 2189 N N . ALA A 1 287 ? -9.703 -29.625 -11.469 1 98.56 287 ALA A N 1
ATOM 2190 C CA . ALA A 1 287 ? -9.07 -28.328 -11.68 1 98.56 287 ALA A CA 1
ATOM 2191 C C . ALA A 1 287 ? -10.117 -27.266 -12 1 98.56 287 ALA A C 1
ATOM 2193 O O . ALA A 1 287 ? -10.094 -26.172 -11.422 1 98.56 287 ALA A O 1
ATOM 2194 N N . LEU A 1 288 ? -11.039 -27.594 -12.867 1 98 288 LEU A N 1
ATOM 2195 C CA . LEU A 1 288 ? -12.125 -26.672 -13.219 1 98 288 LEU A CA 1
ATOM 2196 C C . LEU A 1 288 ? -13 -26.375 -12.008 1 98 288 LEU A C 1
ATOM 2198 O O . LEU A 1 288 ? -13.469 -25.25 -11.836 1 98 288 LEU A O 1
ATOM 2202 N N . GLY A 1 289 ? -13.227 -27.406 -11.25 1 97.69 289 GLY A N 1
ATOM 2203 C CA . GLY A 1 289 ? -13.984 -27.203 -10.016 1 97.69 289 GLY A CA 1
ATOM 2204 C C . GLY A 1 289 ? -13.336 -26.219 -9.07 1 97.69 289 GLY A C 1
ATOM 2205 O O . GLY A 1 289 ? -14.008 -25.344 -8.523 1 97.69 289 GLY A O 1
ATOM 2206 N N . CYS A 1 290 ? -12.016 -26.375 -8.844 1 98.19 290 CYS A N 1
ATOM 2207 C CA . CYS A 1 290 ? -11.281 -25.438 -7.996 1 98.19 290 CYS A CA 1
ATOM 2208 C C . CYS A 1 290 ? -11.391 -24.016 -8.531 1 98.19 290 CYS A C 1
ATOM 2210 O O . CYS A 1 290 ? -11.633 -23.078 -7.77 1 98.19 290 CYS A O 1
ATOM 2212 N N . GLY A 1 291 ? -11.219 -23.828 -9.859 1 97.5 291 GLY A N 1
ATOM 2213 C CA . GLY A 1 291 ? -11.367 -22.516 -10.477 1 97.5 291 GLY A CA 1
ATOM 2214 C C . GLY A 1 291 ? -12.758 -21.938 -10.297 1 97.5 291 GLY A C 1
ATOM 2215 O O . GLY A 1 291 ? -12.898 -20.766 -9.953 1 97.5 291 GLY A O 1
ATOM 2216 N N . ALA A 1 292 ? -13.75 -22.75 -10.461 1 96.56 292 ALA A N 1
ATOM 2217 C CA . ALA A 1 292 ? -15.141 -22.328 -10.367 1 96.56 292 ALA A CA 1
ATOM 2218 C C . ALA A 1 292 ? -15.477 -21.859 -8.953 1 96.56 292 ALA A C 1
ATOM 2220 O O . ALA A 1 292 ? -16.141 -20.828 -8.773 1 96.56 292 ALA A O 1
ATOM 2221 N N . LEU A 1 293 ? -15.07 -22.609 -8 1 96.94 293 LEU A N 1
ATOM 2222 C CA . LEU A 1 293 ? -15.32 -22.234 -6.609 1 96.94 293 LEU A CA 1
ATOM 2223 C C . LEU A 1 293 ? -14.609 -20.938 -6.262 1 96.94 293 LEU A C 1
ATOM 2225 O O . LEU A 1 293 ? -15.109 -20.141 -5.465 1 96.94 293 LEU A O 1
ATOM 2229 N N . THR A 1 294 ? -13.477 -20.688 -6.879 1 97.19 294 THR A N 1
ATOM 2230 C CA . THR A 1 294 ? -12.672 -19.5 -6.605 1 97.19 294 THR A CA 1
ATOM 2231 C C . THR A 1 294 ? -13.312 -18.266 -7.234 1 97.19 294 THR A C 1
ATOM 2233 O O . THR A 1 294 ? -13.461 -17.234 -6.578 1 97.19 294 THR A O 1
ATOM 2236 N N . VAL A 1 295 ? -13.805 -18.344 -8.484 1 95.81 295 VAL A N 1
ATOM 2237 C CA . VAL A 1 295 ? -14.344 -17.188 -9.188 1 95.81 295 VAL A CA 1
ATOM 2238 C C . VAL A 1 295 ? -15.672 -16.766 -8.562 1 95.81 295 VAL A C 1
ATOM 2240 O O . VAL A 1 295 ? -16.156 -15.656 -8.797 1 95.81 295 VAL A O 1
ATOM 2243 N N . GLY A 1 296 ? -16.266 -17.641 -7.793 1 94.06 296 GLY A N 1
ATOM 2244 C CA . GLY A 1 296 ? -17.516 -17.344 -7.117 1 94.06 296 GLY A CA 1
ATOM 2245 C C . GLY A 1 296 ? -17.328 -16.453 -5.898 1 94.06 296 GLY A C 1
ATOM 2246 O O . GLY A 1 296 ? -18.312 -16.047 -5.266 1 94.06 296 GLY A O 1
ATOM 2247 N N . THR A 1 297 ? -16.109 -16.203 -5.559 1 93.44 297 THR A N 1
ATOM 2248 C CA . THR A 1 297 ? -15.805 -15.328 -4.434 1 93.44 297 THR A CA 1
ATOM 2249 C C . THR A 1 297 ? -15.031 -14.094 -4.898 1 93.44 297 THR A C 1
ATOM 2251 O O . THR A 1 297 ? -14.531 -14.062 -6.023 1 93.44 297 THR A O 1
ATOM 2254 N N . TYR A 1 298 ? -14.953 -13.047 -4.047 1 88.81 298 TYR A N 1
ATOM 2255 C CA . TYR A 1 298 ? -14.211 -11.836 -4.391 1 88.81 298 TYR A CA 1
ATOM 2256 C C . TYR A 1 298 ? -12.727 -12.008 -4.07 1 88.81 298 TYR A C 1
ATOM 2258 O O . TYR A 1 298 ? -11.898 -11.203 -4.512 1 88.81 298 TYR A O 1
ATOM 2266 N N . GLU A 1 299 ? -12.414 -13.125 -3.357 1 91.25 299 GLU A N 1
ATOM 2267 C CA . GLU A 1 299 ? -11.039 -13.359 -2.912 1 91.25 299 GLU A CA 1
ATOM 2268 C C . GLU A 1 299 ? -10.211 -14.023 -4.004 1 91.25 299 GLU A C 1
ATOM 2270 O O . GLU A 1 299 ? -10.742 -14.797 -4.805 1 91.25 299 GLU A O 1
ATOM 2275 N N . THR A 1 300 ? -8.938 -13.672 -3.979 1 92.62 300 THR A N 1
ATOM 2276 C CA . THR A 1 300 ? -8.016 -14.312 -4.914 1 92.62 300 THR A CA 1
ATOM 2277 C C . THR A 1 300 ? -7.895 -15.805 -4.621 1 92.62 300 THR A C 1
ATOM 2279 O O . THR A 1 300 ? -7.73 -16.609 -5.535 1 92.62 300 THR A O 1
ATOM 2282 N N . VAL A 1 301 ? -7.836 -16.141 -3.361 1 96.25 301 VAL A N 1
ATOM 2283 C CA . VAL A 1 301 ? -7.926 -17.516 -2.904 1 96.25 301 VAL A CA 1
ATOM 2284 C C . VAL A 1 301 ? -9.203 -17.719 -2.09 1 96.25 301 VAL A C 1
ATOM 2286 O O . VAL A 1 301 ? -9.461 -16.969 -1.146 1 96.25 301 VAL A O 1
ATOM 2289 N N . ASN A 1 302 ? -10.031 -18.672 -2.545 1 95.06 302 ASN A N 1
ATOM 2290 C CA . ASN A 1 302 ? -11.227 -19.031 -1.778 1 95.06 302 ASN A CA 1
ATOM 2291 C C . ASN A 1 302 ? -10.867 -19.766 -0.497 1 95.06 302 ASN A C 1
ATOM 2293 O O . ASN A 1 302 ? -10.57 -20.969 -0.531 1 95.06 302 ASN A O 1
ATOM 2297 N N . HIS A 1 303 ? -11 -19.125 0.578 1 92.44 303 HIS A N 1
ATOM 2298 C CA . HIS A 1 303 ? -10.594 -19.703 1.852 1 92.44 303 HIS A CA 1
ATOM 2299 C C . HIS A 1 303 ? -11.508 -20.859 2.246 1 92.44 303 HIS A C 1
ATOM 2301 O O . HIS A 1 303 ? -11.156 -21.688 3.09 1 92.44 303 HIS A O 1
ATOM 2307 N N . LYS A 1 304 ? -12.664 -20.938 1.591 1 92.62 304 LYS A N 1
ATOM 2308 C CA . LYS A 1 304 ? -13.633 -21.984 1.923 1 92.62 304 LYS A CA 1
ATOM 2309 C C . LYS A 1 304 ? -13.484 -23.188 0.992 1 92.62 304 LYS A C 1
ATOM 2311 O O . LYS A 1 304 ? -14.234 -24.156 1.104 1 92.62 304 LYS A O 1
ATOM 2316 N N . LEU A 1 305 ? -12.586 -23.047 0.033 1 96.75 305 LEU A N 1
ATOM 2317 C CA . LEU A 1 305 ? -12.305 -24.234 -0.78 1 96.75 305 LEU A CA 1
ATOM 2318 C C . LEU A 1 305 ? -11.945 -25.422 0.099 1 96.75 305 LEU A C 1
ATOM 2320 O O . LEU A 1 305 ? -11.156 -25.297 1.041 1 96.75 305 LEU A O 1
ATOM 2324 N N . SER A 1 306 ? -12.648 -26.562 -0.131 1 97.44 306 SER A N 1
ATOM 2325 C CA . SER A 1 306 ? -12.438 -27.797 0.605 1 97.44 306 SER A CA 1
ATOM 2326 C C . SER A 1 306 ? -12.648 -29.016 -0.29 1 97.44 306 SER A C 1
ATOM 2328 O O . SER A 1 306 ? -13.258 -28.906 -1.358 1 97.44 306 SER A O 1
ATOM 2330 N N . ILE A 1 307 ? -12.141 -30.125 0.215 1 97.31 307 ILE A N 1
ATOM 2331 C CA . ILE A 1 307 ? -12.312 -31.375 -0.526 1 97.31 307 ILE A CA 1
ATOM 2332 C C . ILE A 1 307 ? -13.797 -31.672 -0.675 1 97.31 307 ILE A C 1
ATOM 2334 O O . ILE A 1 307 ? -14.266 -32 -1.772 1 97.31 307 ILE A O 1
ATOM 2338 N N . ASP A 1 308 ? -14.5 -31.516 0.412 1 96.75 308 ASP A N 1
ATOM 2339 C CA . ASP A 1 308 ? -15.922 -31.828 0.39 1 96.75 308 ASP A CA 1
ATOM 2340 C C . ASP A 1 308 ? -16.672 -30.906 -0.579 1 96.75 308 ASP A C 1
ATOM 2342 O O . ASP A 1 308 ? -17.484 -31.359 -1.382 1 96.75 308 ASP A O 1
ATOM 2346 N N . GLY A 1 309 ? -16.422 -29.656 -0.497 1 96 309 GLY A N 1
ATOM 2347 C CA . GLY A 1 309 ? -17.047 -28.703 -1.402 1 96 309 GLY A CA 1
ATOM 2348 C C . GLY A 1 309 ? -16.703 -28.953 -2.859 1 96 309 GLY A C 1
ATOM 2349 O O . GLY A 1 309 ? -17.578 -28.859 -3.73 1 96 309 GLY A O 1
ATOM 2350 N N . LEU A 1 310 ? -15.469 -29.297 -3.062 1 97.5 310 LEU A N 1
ATOM 2351 C CA . LEU A 1 310 ? -15 -29.578 -4.414 1 97.5 310 LEU A CA 1
ATOM 2352 C C . LEU A 1 310 ? -15.695 -30.828 -4.973 1 97.5 310 LEU A C 1
ATOM 2354 O O . LEU A 1 310 ? -16.203 -30.797 -6.098 1 97.5 310 LEU A O 1
ATOM 2358 N N . LEU A 1 311 ? -15.766 -31.859 -4.195 1 96.69 311 LEU A N 1
ATOM 2359 C CA . LEU A 1 311 ? -16.359 -33.125 -4.652 1 96.69 311 LEU A CA 1
ATOM 2360 C C . LEU A 1 311 ? -17.859 -32.969 -4.871 1 96.69 311 LEU A C 1
ATOM 2362 O O . LEU A 1 311 ? -18.422 -33.594 -5.781 1 96.69 311 LEU A O 1
ATOM 2366 N N . GLU A 1 312 ? -18.484 -32.125 -4.066 1 96.06 312 GLU A N 1
ATOM 2367 C CA . GLU A 1 312 ? -19.906 -31.859 -4.254 1 96.06 312 GLU A CA 1
ATOM 2368 C C . GLU A 1 312 ? -20.156 -31.156 -5.586 1 96.06 312 GLU A C 1
ATOM 2370 O O . GLU A 1 312 ? -21.109 -31.516 -6.305 1 96.06 312 GLU A O 1
ATOM 2375 N N . LEU A 1 313 ? -19.375 -30.25 -5.895 1 95.25 313 LEU A N 1
ATOM 2376 C CA . LEU A 1 313 ? -19.531 -29.531 -7.156 1 95.25 313 LEU A CA 1
ATOM 2377 C C . LEU A 1 313 ? -19.25 -30.453 -8.344 1 95.25 313 LEU A C 1
ATOM 2379 O O . LEU A 1 313 ? -20 -30.453 -9.32 1 95.25 313 LEU A O 1
ATOM 2383 N N . VAL A 1 314 ? -18.219 -31.25 -8.289 1 95.12 314 VAL A N 1
ATOM 2384 C CA . VAL A 1 314 ? -17.797 -32.125 -9.375 1 95.12 314 VAL A CA 1
ATOM 2385 C C . VAL A 1 314 ? -18.844 -33.219 -9.602 1 95.12 314 VAL A C 1
ATOM 2387 O O . VAL A 1 314 ? -19.062 -33.656 -10.742 1 95.12 314 VAL A O 1
ATOM 2390 N N . ALA A 1 315 ? -19.453 -33.594 -8.531 1 92.44 315 ALA A N 1
ATOM 2391 C CA . ALA A 1 315 ? -20.5 -34.625 -8.648 1 92.44 315 ALA A CA 1
ATOM 2392 C C . ALA A 1 315 ? -21.688 -34.094 -9.445 1 92.44 315 ALA A C 1
ATOM 2394 O O . ALA A 1 315 ? -22.453 -34.875 -10.023 1 92.44 315 ALA A O 1
ATOM 2395 N N . SER A 1 316 ? -21.844 -32.844 -9.477 1 85.38 316 SER A N 1
ATOM 2396 C CA . SER A 1 316 ? -22.953 -32.219 -10.195 1 85.38 316 SER A CA 1
ATOM 2397 C C . SER A 1 316 ? -22.625 -32.062 -11.68 1 85.38 316 SER A C 1
ATOM 2399 O O . SER A 1 316 ? -23.484 -31.656 -12.461 1 85.38 316 SER A O 1
ATOM 2401 N N . TYR A 1 317 ? -21.391 -32.344 -11.953 1 79.88 317 TYR A N 1
ATOM 2402 C CA . TYR A 1 317 ? -20.953 -32.156 -13.328 1 79.88 317 TYR A CA 1
ATOM 2403 C C . TYR A 1 317 ? -21.609 -33.156 -14.258 1 79.88 317 TYR A C 1
ATOM 2405 O O . TYR A 1 317 ? -21.516 -34.375 -14.023 1 79.88 317 TYR A O 1
ATOM 2413 N N . MET B 1 1 ? 3.902 46.062 43.062 1 25.12 1 MET B N 1
ATOM 2414 C CA . MET B 1 1 ? 4.32 44.719 43.375 1 25.12 1 MET B CA 1
ATOM 2415 C C . MET B 1 1 ? 3.645 43.719 42.438 1 25.12 1 MET B C 1
ATOM 2417 O O . MET B 1 1 ? 2.467 43.406 42.594 1 25.12 1 MET B O 1
ATOM 2421 N N . VAL B 1 2 ? 3.83 43.719 41.188 1 32.06 2 VAL B N 1
ATOM 2422 C CA . VAL B 1 2 ? 3.125 43.031 40.125 1 32.06 2 VAL B CA 1
ATOM 2423 C C . VAL B 1 2 ? 3.189 41.531 40.344 1 32.06 2 VAL B C 1
ATOM 2425 O O . VAL B 1 2 ? 4.273 40.969 40.469 1 32.06 2 VAL B O 1
ATOM 2428 N N . GLN B 1 3 ? 2.285 40.969 41.219 1 29.58 3 GLN B N 1
ATOM 2429 C CA . GLN B 1 3 ? 2.166 39.531 41.531 1 29.58 3 GLN B CA 1
ATOM 2430 C C . GLN B 1 3 ? 2.533 38.688 40.312 1 29.58 3 GLN B C 1
ATOM 2432 O O . GLN B 1 3 ? 2.006 38.875 39.219 1 29.58 3 GLN B O 1
ATOM 2437 N N . PHE B 1 4 ? 3.713 38.156 40.281 1 29.22 4 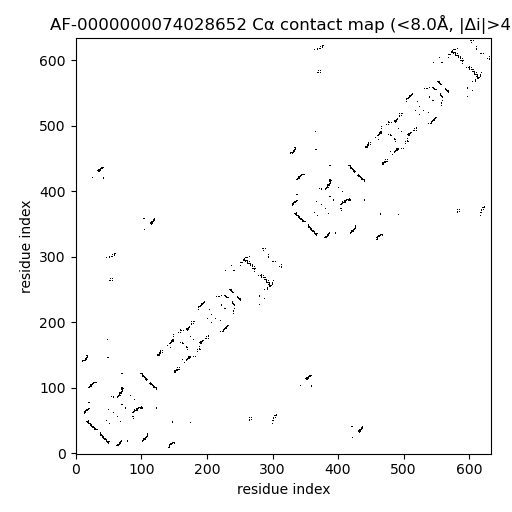PHE B N 1
ATOM 2438 C CA . PHE B 1 4 ? 4.277 37.125 39.438 1 29.22 4 PHE B CA 1
ATOM 2439 C C . PHE B 1 4 ? 3.27 36 39.188 1 29.22 4 PHE B C 1
ATOM 2441 O O . PHE B 1 4 ? 2.777 35.406 40.156 1 29.22 4 PHE B O 1
ATOM 2448 N N . LEU B 1 5 ? 2.311 36.156 38.312 1 33.12 5 LEU B N 1
ATOM 2449 C CA . LEU B 1 5 ? 1.374 35.125 37.938 1 33.12 5 LEU B CA 1
ATOM 2450 C C . LEU B 1 5 ? 1.978 33.75 38.188 1 33.12 5 LEU B C 1
ATOM 2452 O O . LEU B 1 5 ? 3.172 33.531 37.969 1 33.12 5 LEU B O 1
ATOM 2456 N N . ASN B 1 6 ? 1.602 32.969 39.281 1 35.03 6 ASN B N 1
ATOM 2457 C CA . ASN B 1 6 ? 1.812 31.562 39.562 1 35.03 6 ASN B CA 1
ATOM 2458 C C . ASN B 1 6 ? 2.125 30.75 38.312 1 35.03 6 ASN B C 1
ATOM 2460 O O . ASN B 1 6 ? 1.295 30.656 37.406 1 35.03 6 ASN B O 1
ATOM 2464 N N . HIS B 1 7 ? 3.27 30.844 37.844 1 36.44 7 HIS B N 1
ATOM 2465 C CA . HIS B 1 7 ? 3.852 30 36.812 1 36.44 7 HIS B CA 1
ATOM 2466 C C . HIS B 1 7 ? 3.365 28.562 36.938 1 36.44 7 HIS B C 1
ATOM 2468 O O . HIS B 1 7 ? 3.805 27.828 37.812 1 36.44 7 HIS B O 1
ATOM 2474 N N . LYS B 1 8 ? 2.027 28.328 37.094 1 37.12 8 LYS B N 1
ATOM 2475 C CA . LYS B 1 8 ? 1.667 26.938 36.875 1 37.12 8 LYS B CA 1
ATOM 2476 C C . LYS B 1 8 ? 2.793 26.188 36.156 1 37.12 8 LYS B C 1
ATOM 2478 O O . LYS B 1 8 ? 3.455 26.734 35.281 1 37.12 8 LYS B O 1
ATOM 2483 N N . ASP B 1 9 ? 3.549 25.344 36.781 1 41.16 9 ASP B N 1
ATOM 2484 C CA . ASP B 1 9 ? 4.469 24.344 36.219 1 41.16 9 ASP B CA 1
ATOM 2485 C C . ASP B 1 9 ? 4.09 24 34.781 1 41.16 9 ASP B C 1
ATOM 2487 O O . ASP B 1 9 ? 3.162 23.219 34.531 1 41.16 9 ASP B O 1
ATOM 2491 N N . ILE B 1 10 ? 3.779 24.875 33.906 1 45.19 10 ILE B N 1
ATOM 2492 C CA . ILE B 1 10 ? 3.326 24.906 32.5 1 45.19 10 ILE B CA 1
ATOM 2493 C C . ILE B 1 10 ? 3.936 23.75 31.734 1 45.19 10 ILE B C 1
ATOM 2495 O O . ILE B 1 10 ? 5.16 23.625 31.656 1 45.19 10 ILE B O 1
ATOM 2499 N N . CYS B 1 11 ? 3.342 22.562 31.875 1 56.12 11 CYS B N 1
ATOM 2500 C CA . CYS B 1 11 ? 3.686 21.484 30.969 1 56.12 11 CYS B CA 1
ATOM 2501 C C . CYS B 1 11 ? 3.951 22.016 29.562 1 56.12 11 CYS B C 1
ATOM 2503 O O . CYS B 1 11 ? 3.139 22.766 29.016 1 56.12 11 CYS B O 1
ATOM 2505 N N . ASP B 1 12 ? 5.219 22.203 29.141 1 84 12 ASP B N 1
ATOM 2506 C CA . ASP B 1 12 ? 5.855 22.875 28.016 1 84 12 ASP B CA 1
ATOM 2507 C C . ASP B 1 12 ? 5.836 21.984 26.766 1 84 12 ASP B C 1
ATOM 2509 O O . ASP B 1 12 ? 6.875 21.484 26.344 1 84 12 ASP B O 1
ATOM 2513 N N . TYR B 1 13 ? 4.461 21.688 26.391 1 96.81 13 TYR B N 1
ATOM 2514 C CA . TYR B 1 13 ? 4.414 20.938 25.141 1 96.81 13 TYR B CA 1
ATOM 2515 C C . TYR B 1 13 ? 3.412 21.562 24.172 1 96.81 13 TYR B C 1
ATOM 2517 O O . TYR B 1 13 ? 2.6 22.406 24.562 1 96.81 13 TYR B O 1
ATOM 2525 N N . VAL B 1 14 ? 3.543 21.281 22.953 1 98.5 14 VAL B N 1
ATOM 2526 C CA . VAL B 1 14 ? 2.592 21.594 21.891 1 98.5 14 VAL B CA 1
ATOM 2527 C C . VAL B 1 14 ? 1.715 20.391 21.609 1 98.5 14 VAL B C 1
ATOM 2529 O O . VAL B 1 14 ? 2.211 19.266 21.516 1 98.5 14 VAL B O 1
ATOM 2532 N N . CYS B 1 15 ? 0.417 20.562 21.547 1 98.62 15 CYS B N 1
ATOM 2533 C CA . CYS B 1 15 ? -0.506 19.484 21.188 1 98.62 15 CYS B CA 1
ATOM 2534 C C . CYS B 1 15 ? -1.046 19.672 19.781 1 98.62 15 CYS B C 1
ATOM 2536 O O . CYS B 1 15 ? -1.65 20.703 19.469 1 98.62 15 CYS B O 1
ATOM 2538 N N . ILE B 1 16 ? -0.77 18.734 18.953 1 98.88 16 ILE B N 1
ATOM 2539 C CA . ILE B 1 16 ? -1.313 18.734 17.594 1 98.88 16 ILE B CA 1
ATOM 2540 C C . ILE B 1 16 ? -2.488 17.766 17.516 1 98.88 16 ILE B C 1
ATOM 2542 O O . ILE B 1 16 ? -2.402 16.641 18 1 98.88 16 ILE B O 1
ATOM 2546 N N . ILE B 1 17 ? -3.602 18.188 17.016 1 98.81 17 ILE B N 1
ATOM 2547 C CA . ILE B 1 17 ? -4.77 17.359 16.734 1 98.81 17 ILE B CA 1
ATOM 2548 C C . ILE B 1 17 ? -5.023 17.297 15.234 1 98.81 17 ILE B C 1
ATOM 2550 O O . ILE B 1 17 ? -5.363 18.312 14.617 1 98.81 17 ILE B O 1
ATOM 2554 N N . GLY B 1 18 ? -4.844 16.125 14.656 1 98.56 18 GLY B N 1
ATOM 2555 C CA . GLY B 1 18 ? -4.973 16.094 13.211 1 98.56 18 GLY B CA 1
ATOM 2556 C C . GLY B 1 18 ? -4.691 14.719 12.617 1 98.56 18 GLY B C 1
ATOM 2557 O O . GLY B 1 18 ? -4.816 13.711 13.312 1 98.56 18 GLY B O 1
ATOM 2558 N N . GLY B 1 19 ? -4.465 14.711 11.352 1 98.38 19 GLY B N 1
ATOM 2559 C CA . GLY B 1 19 ? -4.336 13.461 10.617 1 98.38 19 GLY B CA 1
ATOM 2560 C C . GLY B 1 19 ? -2.963 12.828 10.75 1 98.38 19 GLY B C 1
ATOM 2561 O O . GLY B 1 19 ? -1.952 13.531 10.797 1 98.38 19 GLY B O 1
ATOM 2562 N N . ALA B 1 20 ? -2.906 11.531 10.844 1 98.62 20 ALA B N 1
ATOM 2563 C CA . ALA B 1 20 ? -1.739 10.664 10.719 1 98.62 20 ALA B CA 1
ATOM 2564 C C . ALA B 1 20 ? -2.068 9.43 9.891 1 98.62 20 ALA B C 1
ATOM 2566 O O . ALA B 1 20 ? -3.023 8.711 10.188 1 98.62 20 ALA B O 1
ATOM 2567 N N . ASN B 1 21 ? -1.341 9.234 8.82 1 98.44 21 ASN B N 1
ATOM 2568 C CA . ASN B 1 21 ? -1.634 8.125 7.922 1 98.44 21 ASN B CA 1
ATOM 2569 C C . ASN B 1 21 ? -0.358 7.531 7.336 1 98.44 21 ASN B C 1
ATOM 2571 O O . ASN B 1 21 ? 0.743 8.008 7.617 1 98.44 21 ASN B O 1
ATOM 2575 N N . ILE B 1 22 ? -0.499 6.426 6.648 1 98.31 22 ILE B N 1
ATOM 2576 C CA . ILE B 1 22 ? 0.58 5.805 5.883 1 98.31 22 ILE B CA 1
ATOM 2577 C C . ILE B 1 22 ? 0.445 6.172 4.41 1 98.31 22 ILE B C 1
ATOM 2579 O O . ILE B 1 22 ? -0.651 6.113 3.846 1 98.31 22 ILE B O 1
ATOM 2583 N N . ASP B 1 23 ? 1.525 6.625 3.869 1 97.44 23 ASP B N 1
ATOM 2584 C CA . ASP B 1 23 ? 1.601 6.863 2.432 1 97.44 23 ASP B CA 1
ATOM 2585 C C . ASP B 1 23 ? 2.223 5.672 1.708 1 97.44 23 ASP B C 1
ATOM 2587 O O . ASP B 1 23 ? 3.35 5.273 2.012 1 97.44 23 ASP B O 1
ATOM 2591 N N . ILE B 1 24 ? 1.508 5.086 0.765 1 98.06 24 ILE B N 1
ATOM 2592 C CA . ILE B 1 24 ? 2.006 4.027 -0.109 1 98.06 24 ILE B CA 1
ATOM 2593 C C . ILE B 1 24 ? 2.068 4.535 -1.548 1 98.06 24 ILE B C 1
ATOM 2595 O O . ILE B 1 24 ? 1.035 4.695 -2.203 1 98.06 24 ILE B O 1
ATOM 2599 N N . ILE B 1 25 ? 3.293 4.699 -2.08 1 97.31 25 ILE B N 1
ATOM 2600 C CA . ILE B 1 25 ? 3.461 5.359 -3.371 1 97.31 25 ILE B CA 1
ATOM 2601 C C . ILE B 1 25 ? 4.195 4.43 -4.336 1 97.31 25 ILE B C 1
ATOM 2603 O O . ILE B 1 25 ? 5.316 3.994 -4.055 1 97.31 25 ILE B O 1
ATOM 2607 N N . GLY B 1 26 ? 3.562 4.082 -5.402 1 98 26 GLY B N 1
ATOM 2608 C CA . GLY B 1 26 ? 4.188 3.328 -6.477 1 98 26 GLY B CA 1
ATOM 2609 C C . GLY B 1 26 ? 4.656 4.203 -7.625 1 98 26 GLY B C 1
ATOM 2610 O O . GLY B 1 26 ? 3.953 5.133 -8.031 1 98 26 GLY B O 1
ATOM 2611 N N . LYS B 1 27 ? 5.824 3.957 -8.086 1 97.56 27 LYS B N 1
ATOM 2612 C CA . LYS B 1 27 ? 6.379 4.68 -9.227 1 97.56 27 LYS B CA 1
ATOM 2613 C C . LYS B 1 27 ? 6.832 3.715 -10.32 1 97.56 27 LYS B C 1
ATOM 2615 O O . LYS B 1 27 ? 7.57 2.764 -10.055 1 97.56 27 LYS B O 1
ATOM 2620 N N . SER B 1 28 ? 6.359 3.93 -11.578 1 98.25 28 SER B N 1
ATOM 2621 C CA . SER B 1 28 ? 6.715 3.059 -12.695 1 98.25 28 SER B CA 1
ATOM 2622 C C . SER B 1 28 ? 8.148 3.307 -13.156 1 98.25 28 SER B C 1
ATOM 2624 O O . SER B 1 28 ? 8.617 4.445 -13.156 1 98.25 28 SER B O 1
ATOM 2626 N N . TYR B 1 29 ? 8.859 2.266 -13.547 1 97.06 29 TYR B N 1
ATOM 2627 C CA . TYR B 1 29 ? 10.211 2.404 -14.07 1 97.06 29 TYR B CA 1
ATOM 2628 C C . TYR B 1 29 ? 10.203 3.076 -15.438 1 97.06 29 TYR B C 1
ATOM 2630 O O . TYR B 1 29 ? 11.125 3.814 -15.781 1 97.06 29 TYR B O 1
ATOM 2638 N N . ASN B 1 30 ? 9.125 2.723 -16.234 1 96.62 30 ASN B N 1
ATOM 2639 C CA . ASN B 1 30 ? 8.969 3.225 -17.594 1 96.62 30 ASN B CA 1
ATOM 2640 C C . ASN B 1 30 ? 7.633 3.934 -17.781 1 96.62 30 ASN B C 1
ATOM 2642 O O . ASN B 1 30 ? 6.867 4.086 -16.828 1 96.62 30 ASN B O 1
ATOM 2646 N N . SER B 1 31 ? 7.449 4.414 -19 1 96.19 31 SER B N 1
ATOM 2647 C CA . SER B 1 31 ? 6.172 5.059 -19.281 1 96.19 31 SER B CA 1
ATOM 2648 C C . SER B 1 31 ? 5.004 4.168 -18.875 1 96.19 31 SER B C 1
ATOM 2650 O O . SER B 1 31 ? 4.945 2.996 -19.266 1 96.19 31 SER B O 1
ATOM 2652 N N . LEU B 1 32 ? 4.145 4.77 -18.141 1 95.56 32 LEU B N 1
ATOM 2653 C CA . LEU B 1 32 ? 3.035 4.008 -17.578 1 95.56 32 LEU B CA 1
ATOM 2654 C C . LEU B 1 32 ? 2.045 3.613 -18.672 1 95.56 32 LEU B C 1
ATOM 2656 O O . LEU B 1 32 ? 1.672 4.441 -19.516 1 95.56 32 LEU B O 1
ATOM 2660 N N . VAL B 1 33 ? 1.691 2.34 -18.703 1 93.62 33 VAL B N 1
ATOM 2661 C CA . VAL B 1 33 ? 0.619 1.837 -19.562 1 93.62 33 VAL B CA 1
ATOM 2662 C C . VAL B 1 33 ? -0.643 1.618 -18.719 1 93.62 33 VAL B C 1
ATOM 2664 O O . VAL B 1 33 ? -0.606 0.94 -17.703 1 93.62 33 VAL B O 1
ATOM 2667 N N . ALA B 1 34 ? -1.812 2.176 -19.203 1 92.31 34 ALA B N 1
ATOM 2668 C CA . ALA B 1 34 ? -3.068 2.1 -18.453 1 92.31 34 ALA B CA 1
ATOM 2669 C C . ALA B 1 34 ? -3.658 0.694 -18.516 1 92.31 34 ALA B C 1
ATOM 2671 O O . ALA B 1 34 ? -3.348 -0.076 -19.438 1 92.31 34 ALA B O 1
ATOM 2672 N N . ALA B 1 35 ? -4.445 0.295 -17.5 1 90.88 35 ALA B N 1
ATOM 2673 C CA . ALA B 1 35 ? -5.281 -0.904 -17.453 1 90.88 35 ALA B CA 1
ATOM 2674 C C . ALA B 1 35 ? -4.426 -2.168 -17.5 1 90.88 35 ALA B C 1
ATOM 2676 O O . ALA B 1 35 ? -4.828 -3.182 -18.078 1 90.88 35 ALA B O 1
ATOM 2677 N N . THR B 1 36 ? -3.176 -2.037 -17.031 1 89.5 36 THR B N 1
ATOM 2678 C CA . THR B 1 36 ? -2.285 -3.18 -16.859 1 89.5 36 THR B CA 1
ATOM 2679 C C . THR B 1 36 ? -1.289 -2.934 -15.734 1 89.5 36 THR B C 1
ATOM 2681 O O . THR B 1 36 ? -1.295 -1.867 -15.117 1 89.5 36 THR B O 1
ATOM 2684 N N . SER B 1 37 ? -0.559 -3.92 -15.406 1 92.69 37 SER B N 1
ATOM 2685 C CA . SER B 1 37 ? 0.494 -3.783 -14.406 1 92.69 37 SER B CA 1
ATOM 2686 C C . SER B 1 37 ? 1.788 -3.273 -15.031 1 92.69 37 SER B C 1
ATOM 2688 O O . SER B 1 37 ? 2.156 -3.686 -16.125 1 92.69 37 SER B O 1
ATOM 2690 N N . ASN B 1 38 ? 2.443 -2.328 -14.398 1 96.81 38 ASN B N 1
ATOM 2691 C CA . ASN B 1 38 ? 3.713 -1.751 -14.828 1 96.81 38 ASN B CA 1
ATOM 2692 C C . ASN B 1 38 ? 4.832 -2.061 -13.836 1 96.81 38 ASN B C 1
ATOM 2694 O O . ASN B 1 38 ? 4.676 -1.852 -12.633 1 96.81 38 ASN B O 1
ATOM 2698 N N . PRO B 1 39 ? 5.969 -2.617 -14.344 1 96.56 39 PRO B N 1
ATOM 2699 C CA . PRO B 1 39 ? 7.094 -2.764 -13.414 1 96.56 39 PRO B CA 1
ATOM 2700 C C . PRO B 1 39 ? 7.473 -1.45 -12.734 1 96.56 39 PRO B C 1
ATOM 2702 O O . PRO B 1 39 ? 7.445 -0.393 -13.367 1 96.56 39 PRO B O 1
ATOM 2705 N N . GLY B 1 40 ? 7.684 -1.537 -11.508 1 97.94 40 GLY B N 1
ATOM 2706 C CA . GLY B 1 40 ? 8.031 -0.336 -10.766 1 97.94 40 GLY B CA 1
ATOM 2707 C C . GLY B 1 40 ? 8.422 -0.616 -9.328 1 97.94 40 GLY B C 1
ATOM 2708 O O . GLY B 1 40 ? 8.75 -1.752 -8.984 1 97.94 40 GLY B O 1
ATOM 2709 N N . GLU B 1 41 ? 8.531 0.447 -8.562 1 97.62 41 GLU B N 1
ATOM 2710 C CA . GLU B 1 41 ? 8.883 0.361 -7.148 1 97.62 41 GLU B CA 1
ATOM 2711 C C . GLU B 1 41 ? 7.809 0.987 -6.27 1 97.62 41 GLU B C 1
ATOM 2713 O O . GLU B 1 41 ? 7.086 1.888 -6.707 1 97.62 41 GLU B O 1
ATOM 2718 N N . VAL B 1 42 ? 7.699 0.463 -5.074 1 97.75 42 VAL B N 1
ATOM 2719 C CA . VAL B 1 42 ? 6.711 0.956 -4.117 1 97.75 42 VAL B CA 1
ATOM 2720 C C . VAL B 1 42 ? 7.414 1.4 -2.834 1 97.75 42 VAL B C 1
ATOM 2722 O O . VAL B 1 42 ? 8.266 0.68 -2.303 1 97.75 42 VAL B O 1
ATOM 2725 N N . GLN B 1 43 ? 7.039 2.584 -2.381 1 95 43 GLN B N 1
ATOM 2726 C CA . GLN B 1 43 ? 7.609 3.117 -1.146 1 95 43 GLN B CA 1
ATOM 2727 C C . GLN B 1 43 ? 6.523 3.359 -0.102 1 95 43 GLN B C 1
ATOM 2729 O O . GLN B 1 43 ? 5.43 3.826 -0.431 1 95 43 GLN B O 1
ATOM 2734 N N . LEU B 1 44 ? 6.836 2.977 1.11 1 96.12 44 LEU B N 1
ATOM 2735 C CA . LEU B 1 44 ? 5.977 3.219 2.264 1 96.12 44 LEU B CA 1
ATOM 2736 C C . LEU B 1 44 ? 6.574 4.289 3.172 1 96.12 44 LEU B C 1
ATOM 2738 O O . LEU B 1 44 ? 7.77 4.254 3.475 1 96.12 44 LEU B O 1
ATOM 2742 N N . SER B 1 45 ? 5.812 5.301 3.516 1 94.75 45 SER B N 1
ATOM 2743 C CA . SER B 1 45 ? 6.25 6.332 4.453 1 94.75 45 SER B CA 1
ATOM 2744 C C . SER B 1 45 ? 5.094 6.82 5.316 1 94.75 45 SER B C 1
ATOM 2746 O O . SER B 1 45 ? 3.934 6.504 5.051 1 94.75 45 SER B O 1
ATOM 2748 N N . LEU B 1 46 ? 5.43 7.465 6.43 1 96.94 46 LEU B N 1
ATOM 2749 C CA . LEU B 1 46 ? 4.414 8.078 7.273 1 96.94 46 LEU B CA 1
ATOM 2750 C C . LEU B 1 46 ? 3.971 9.422 6.703 1 96.94 46 LEU B C 1
ATOM 2752 O O . LEU B 1 46 ? 4.793 10.188 6.203 1 96.94 46 LEU B O 1
ATOM 2756 N N . GLY B 1 47 ? 2.664 9.672 6.754 1 97.06 47 GLY B N 1
ATOM 2757 C CA . GLY B 1 47 ? 2.109 10.953 6.34 1 97.06 47 GLY B CA 1
ATOM 2758 C C . GLY B 1 47 ? 1.056 11.484 7.293 1 97.06 47 GLY B C 1
ATOM 2759 O O . GLY B 1 47 ? 0.975 11.047 8.445 1 97.06 47 GLY B O 1
ATOM 2760 N N . GLY B 1 48 ? 0.38 12.492 6.789 1 97.69 48 GLY B N 1
ATOM 2761 C CA . GLY B 1 48 ? -0.616 13.188 7.586 1 97.69 48 GLY B CA 1
ATOM 2762 C C . GLY B 1 48 ? -0.163 14.562 8.039 1 97.69 48 GLY B C 1
ATOM 2763 O O . GLY B 1 48 ? 0.905 14.703 8.641 1 97.69 48 GLY B O 1
ATOM 2764 N N . VAL B 1 49 ? -1.029 15.445 7.82 1 97.81 49 VAL B N 1
ATOM 2765 C CA . VAL B 1 49 ? -0.686 16.844 8.102 1 97.81 49 VAL B CA 1
ATOM 2766 C C . VAL B 1 49 ? -0.321 17 9.578 1 97.81 49 VAL B C 1
ATOM 2768 O O . VAL B 1 49 ? 0.763 17.484 9.906 1 97.81 49 VAL B O 1
ATOM 2771 N N . GLY B 1 50 ? -1.187 16.531 10.461 1 98.62 50 GLY B N 1
ATOM 2772 C CA . GLY B 1 50 ? -0.914 16.625 11.883 1 98.62 50 GLY B CA 1
ATOM 2773 C C . GLY B 1 50 ? 0.377 15.945 12.289 1 98.62 50 GLY B C 1
ATOM 2774 O O . GLY B 1 50 ? 1.185 16.516 13.023 1 98.62 50 GLY B O 1
ATOM 2775 N N . ARG B 1 51 ? 0.562 14.773 11.844 1 98.69 51 ARG B N 1
ATOM 2776 C CA . ARG B 1 51 ? 1.764 14.008 12.156 1 98.69 51 ARG B CA 1
ATOM 2777 C C . ARG B 1 51 ? 3.014 14.711 11.633 1 98.69 51 ARG B C 1
ATOM 2779 O O . ARG B 1 51 ? 4.043 14.742 12.305 1 98.69 51 ARG B O 1
ATOM 2786 N N . ASN B 1 52 ? 2.953 15.242 10.406 1 98.5 52 ASN B N 1
ATOM 2787 C CA . ASN B 1 52 ? 4.094 15.938 9.82 1 98.5 52 ASN B CA 1
ATOM 2788 C C . ASN B 1 52 ? 4.473 17.172 10.633 1 98.5 52 ASN B C 1
ATOM 2790 O O . ASN B 1 52 ? 5.652 17.438 10.852 1 98.5 52 ASN B O 1
ATOM 2794 N N . VAL B 1 53 ? 3.455 17.922 11.047 1 98.81 53 VAL B N 1
ATOM 2795 C CA . VAL B 1 53 ? 3.707 19.094 11.875 1 98.81 53 VAL B CA 1
ATOM 2796 C C . VAL B 1 53 ? 4.391 18.672 13.172 1 98.81 53 VAL B C 1
ATOM 2798 O O . VAL B 1 53 ? 5.398 19.25 13.57 1 98.81 53 VAL B O 1
ATOM 2801 N N . ALA B 1 54 ? 3.887 17.641 13.812 1 98.75 54 ALA B N 1
ATOM 2802 C CA . ALA B 1 54 ? 4.465 17.125 15.055 1 98.75 54 ALA B CA 1
ATOM 2803 C C . ALA B 1 54 ? 5.914 16.703 14.859 1 98.75 54 ALA B C 1
ATOM 2805 O O . ALA B 1 54 ? 6.777 17 15.68 1 98.75 54 ALA B O 1
ATOM 2806 N N . HIS B 1 55 ? 6.152 16 13.758 1 98.69 55 HIS B N 1
ATOM 2807 C CA . HIS B 1 55 ? 7.496 15.523 13.461 1 98.69 55 HIS B CA 1
ATOM 2808 C C . HIS B 1 55 ? 8.469 16.688 13.273 1 98.69 55 HIS B C 1
ATOM 2810 O O . HIS B 1 55 ? 9.578 16.656 13.805 1 98.69 55 HIS B O 1
ATOM 2816 N N . ASN B 1 56 ? 8.047 17.672 12.508 1 98.69 56 ASN B N 1
ATOM 2817 C CA . ASN B 1 56 ? 8.891 18.859 12.305 1 98.69 56 ASN B CA 1
ATOM 2818 C C . ASN B 1 56 ? 9.188 19.562 13.617 1 98.69 56 ASN B C 1
ATOM 2820 O O . ASN B 1 56 ? 10.305 20.016 13.844 1 98.69 56 ASN B O 1
ATOM 2824 N N . LEU B 1 57 ? 8.195 19.672 14.492 1 98.5 57 LEU B N 1
ATOM 2825 C CA . LEU B 1 57 ? 8.391 20.312 15.789 1 98.5 57 LEU B CA 1
ATOM 2826 C C . LEU B 1 57 ? 9.375 19.516 16.641 1 98.5 57 LEU B C 1
ATOM 2828 O O . LEU B 1 57 ? 10.234 20.109 17.312 1 98.5 57 LEU B O 1
ATOM 2832 N N . CYS B 1 58 ? 9.258 18.203 16.594 1 98.19 58 CYS B N 1
ATOM 2833 C CA . CYS B 1 58 ? 10.227 17.375 17.297 1 98.19 58 CYS B CA 1
ATOM 2834 C C . CYS B 1 58 ? 11.641 17.641 16.797 1 98.19 58 CYS B C 1
ATOM 2836 O O . CYS B 1 58 ? 12.578 17.734 17.578 1 98.19 58 CYS B O 1
ATOM 2838 N N . ASN B 1 59 ? 11.773 17.719 15.445 1 98 59 ASN B N 1
ATOM 2839 C CA . ASN B 1 59 ? 13.07 18.031 14.859 1 98 59 ASN B CA 1
ATOM 2840 C C . ASN B 1 59 ? 13.633 19.344 15.406 1 98 59 ASN B C 1
ATOM 2842 O O . ASN B 1 59 ? 14.844 19.5 15.531 1 98 59 ASN B O 1
ATOM 2846 N N . LEU B 1 60 ? 12.75 20.266 15.75 1 97.81 60 LEU B N 1
ATOM 2847 C CA . LEU B 1 60 ? 13.148 21.578 16.25 1 97.81 60 LEU B CA 1
ATOM 2848 C C . LEU B 1 60 ? 13.281 21.562 17.766 1 97.81 60 LEU B C 1
ATOM 2850 O O . LEU B 1 60 ? 13.32 22.625 18.391 1 97.81 60 LEU B O 1
ATOM 2854 N N . GLY B 1 61 ? 13.18 20.438 18.406 1 96.56 61 GLY B N 1
ATOM 2855 C CA . GLY B 1 61 ? 13.414 20.281 19.828 1 96.56 61 GLY B CA 1
ATOM 2856 C C . GLY B 1 61 ? 12.188 20.594 20.672 1 96.56 61 GLY B C 1
ATOM 2857 O O . GLY B 1 61 ? 12.297 20.797 21.875 1 96.56 61 GLY B O 1
ATOM 2858 N N . VAL B 1 62 ? 11.07 20.656 20.094 1 97.38 62 VAL B N 1
ATOM 2859 C CA . VAL B 1 62 ? 9.844 20.984 20.797 1 97.38 62 VAL B CA 1
ATOM 2860 C C . VAL B 1 62 ? 9.172 19.703 21.297 1 97.38 62 VAL B C 1
ATOM 2862 O O . VAL B 1 62 ? 9.023 18.75 20.531 1 97.38 62 VAL B O 1
ATOM 2865 N N . HIS B 1 63 ? 8.844 19.703 22.562 1 97.62 63 HIS B N 1
ATOM 2866 C CA . HIS B 1 63 ? 8.055 18.594 23.078 1 97.62 63 HIS B CA 1
ATOM 2867 C C . HIS B 1 63 ? 6.645 18.594 22.5 1 97.62 63 HIS B C 1
ATOM 2869 O O . HIS B 1 63 ? 5.84 19.469 22.797 1 97.62 63 HIS B O 1
ATOM 2875 N N . SER B 1 64 ? 6.344 17.594 21.641 1 98.19 64 SER B N 1
ATOM 2876 C CA . SER B 1 64 ? 5.113 17.625 20.859 1 98.19 64 SER B CA 1
ATOM 2877 C C . SER B 1 64 ? 4.297 16.344 21.062 1 98.19 64 SER B C 1
ATOM 2879 O O . SER B 1 64 ? 4.848 15.25 21.094 1 98.19 64 SER B O 1
ATOM 2881 N N . HIS B 1 65 ? 3.008 16.547 21.25 1 98.56 65 HIS B N 1
ATOM 2882 C CA . HIS B 1 65 ? 2.043 15.453 21.312 1 98.56 65 HIS B CA 1
ATOM 2883 C C . HIS B 1 65 ? 1.063 15.516 20.141 1 98.56 65 HIS B C 1
ATOM 2885 O O . HIS B 1 65 ? 0.631 16.594 19.75 1 98.56 65 HIS B O 1
ATOM 2891 N N . LEU B 1 66 ? 0.795 14.375 19.641 1 98.75 66 LEU B N 1
ATOM 2892 C CA . LEU B 1 66 ? -0.185 14.242 18.562 1 98.75 66 LEU B CA 1
ATOM 2893 C C . LEU B 1 66 ? -1.416 13.477 19.047 1 98.75 66 LEU B C 1
ATOM 2895 O O . LEU B 1 66 ? -1.295 12.391 19.609 1 98.75 66 LEU B O 1
ATOM 2899 N N . ILE B 1 67 ? -2.521 14.094 18.969 1 98.75 67 ILE B N 1
ATOM 2900 C CA . ILE B 1 67 ? -3.803 13.414 19.094 1 98.75 67 ILE B CA 1
ATOM 2901 C C . ILE B 1 67 ? -4.371 13.109 17.703 1 98.75 67 ILE B C 1
ATOM 2903 O O . ILE B 1 67 ? -4.641 14.023 16.922 1 98.75 67 ILE B O 1
ATOM 2907 N N . THR B 1 68 ? -4.535 11.867 17.406 1 98.75 68 THR B N 1
ATOM 2908 C CA . THR B 1 68 ? -5.031 11.383 16.125 1 98.75 68 THR B CA 1
ATOM 2909 C C . THR B 1 68 ? -5.848 10.109 16.297 1 98.75 68 THR B C 1
ATOM 2911 O O . THR B 1 68 ? -6.332 9.828 17.406 1 98.75 68 THR B O 1
ATOM 2914 N N . ALA B 1 69 ? -6.234 9.516 15.18 1 98.75 69 ALA B N 1
ATOM 2915 C CA . ALA B 1 69 ? -6.945 8.242 15.195 1 98.75 69 ALA B CA 1
ATOM 2916 C C . ALA B 1 69 ? -6.277 7.23 14.273 1 98.75 69 ALA B C 1
ATOM 2918 O O . ALA B 1 69 ? -5.816 7.578 13.188 1 98.75 69 ALA B O 1
ATOM 2919 N N . MET B 1 70 ? -6.16 6.031 14.766 1 98.56 70 MET B N 1
ATOM 2920 C CA . MET B 1 70 ? -5.625 4.934 13.961 1 98.56 70 MET B CA 1
ATOM 2921 C C . MET B 1 70 ? -6.348 3.627 14.281 1 98.56 70 MET B C 1
ATOM 2923 O O . MET B 1 70 ? -6.977 3.504 15.336 1 98.56 70 MET B O 1
ATOM 2927 N N . GLY B 1 71 ? -6.344 2.748 13.344 1 98.44 71 GLY B N 1
ATOM 2928 C CA . GLY B 1 71 ? -6.918 1.433 13.578 1 98.44 71 GLY B CA 1
ATOM 2929 C C . GLY B 1 71 ? -5.984 0.504 14.336 1 98.44 71 GLY B C 1
ATOM 2930 O O . GLY B 1 71 ? -4.789 0.779 14.461 1 98.44 71 GLY B O 1
ATOM 2931 N N . LYS B 1 72 ? -6.586 -0.506 14.984 1 97.56 72 LYS B N 1
ATOM 2932 C CA . LYS B 1 72 ? -5.785 -1.613 15.5 1 97.56 72 LYS B CA 1
ATOM 2933 C C . LYS B 1 72 ? -5.383 -2.568 14.383 1 97.56 72 LYS B C 1
ATOM 2935 O O . LYS B 1 72 ? -5.824 -3.719 14.352 1 97.56 72 LYS B O 1
ATOM 2940 N N . ASP B 1 73 ? -4.555 -2.121 13.523 1 96.12 73 ASP B N 1
ATOM 2941 C CA . ASP B 1 73 ? -4.113 -2.873 12.352 1 96.12 73 ASP B CA 1
ATOM 2942 C C . ASP B 1 73 ? -2.615 -2.682 12.109 1 96.12 73 ASP B C 1
ATOM 2944 O O . ASP B 1 73 ? -1.922 -2.074 12.93 1 96.12 73 ASP B O 1
ATOM 2948 N N . LEU B 1 74 ? -2.152 -3.32 11.039 1 95.5 74 LEU B N 1
ATOM 2949 C CA . LEU B 1 74 ? -0.736 -3.33 10.68 1 95.5 74 LEU B CA 1
ATOM 2950 C C . LEU B 1 74 ? -0.189 -1.91 10.586 1 95.5 74 LEU B C 1
ATOM 2952 O O . LEU B 1 74 ? 0.895 -1.622 11.102 1 95.5 74 LEU B O 1
ATOM 2956 N N . TYR B 1 75 ? -0.917 -1.026 9.945 1 97.56 75 TYR B N 1
ATOM 2957 C CA . TYR B 1 75 ? -0.46 0.334 9.68 1 97.56 75 TYR B CA 1
ATOM 2958 C C . TYR B 1 75 ? -0.539 1.186 10.945 1 97.56 75 TYR B C 1
ATOM 2960 O O . TYR B 1 75 ? 0.327 2.029 11.188 1 97.56 75 TYR B O 1
ATOM 2968 N N . GLY B 1 76 ? -1.623 0.978 11.711 1 98.12 76 GLY B N 1
ATOM 2969 C CA . GLY B 1 76 ? -1.7 1.648 13 1 98.12 76 GLY B CA 1
ATOM 2970 C C . GLY B 1 76 ? -0.533 1.323 13.914 1 98.12 76 GLY B C 1
ATOM 2971 O O . GLY B 1 76 ? 0.018 2.211 14.562 1 98.12 76 GLY B O 1
ATOM 2972 N N . ALA B 1 77 ? -0.12 0.044 13.938 1 97.38 77 ALA B N 1
ATOM 2973 C CA . ALA B 1 77 ? 1.025 -0.378 14.742 1 97.38 77 ALA B CA 1
ATOM 2974 C C . ALA B 1 77 ? 2.307 0.3 14.266 1 97.38 77 ALA B C 1
ATOM 2976 O O . ALA B 1 77 ? 3.139 0.711 15.078 1 97.38 77 ALA B O 1
ATOM 2977 N N . LYS B 1 78 ? 2.447 0.363 12.992 1 96.94 78 LYS B N 1
ATOM 2978 C CA . LYS B 1 78 ? 3.623 1.028 12.438 1 96.94 78 LYS B CA 1
ATOM 2979 C C . LYS B 1 78 ? 3.646 2.508 12.82 1 96.94 78 LYS B C 1
ATOM 2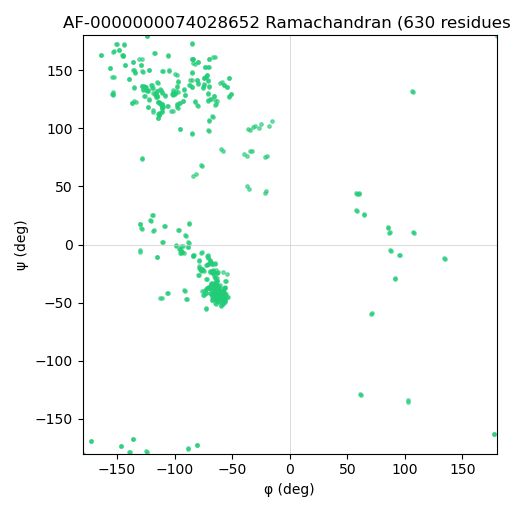981 O O . LYS B 1 78 ? 4.691 3.037 13.203 1 96.94 78 LYS B O 1
ATOM 2986 N N . LEU B 1 79 ? 2.512 3.227 12.688 1 97.94 79 LEU B N 1
ATOM 2987 C CA . LEU B 1 79 ? 2.408 4.633 13.062 1 97.94 79 LEU B CA 1
ATOM 2988 C C . LEU B 1 79 ? 2.811 4.832 14.516 1 97.94 79 LEU B C 1
ATOM 2990 O O . LEU B 1 79 ? 3.607 5.723 14.828 1 97.94 79 LEU B O 1
ATOM 2994 N N . LEU B 1 80 ? 2.264 3.988 15.352 1 97.94 80 LEU B N 1
ATOM 2995 C CA . LEU B 1 80 ? 2.52 4.086 16.781 1 97.94 80 LEU B CA 1
ATOM 2996 C C . LEU B 1 80 ? 4.008 3.924 17.094 1 97.94 80 LEU B C 1
ATOM 2998 O O . LEU B 1 80 ? 4.598 4.75 17.781 1 97.94 80 LEU B O 1
ATOM 3002 N N . THR B 1 81 ? 4.582 2.906 16.516 1 97.56 81 THR B N 1
ATOM 3003 C CA . THR B 1 81 ? 5.98 2.586 16.781 1 97.56 81 THR B CA 1
ATOM 3004 C C . THR B 1 81 ? 6.895 3.691 16.266 1 97.56 81 THR B C 1
ATOM 3006 O O . THR B 1 81 ? 7.777 4.164 16.984 1 97.56 81 THR B O 1
ATOM 3009 N N . GLU B 1 82 ? 6.68 4.121 15.102 1 97.06 82 GLU B N 1
ATOM 3010 C CA . GLU B 1 82 ? 7.578 5.094 14.484 1 97.06 82 GLU B CA 1
ATOM 3011 C C . GLU B 1 82 ? 7.414 6.473 15.117 1 97.06 82 GLU B C 1
ATOM 3013 O O . GLU B 1 82 ? 8.391 7.223 15.242 1 97.06 82 GLU B O 1
ATOM 3018 N N . CYS B 1 83 ? 6.207 6.855 15.453 1 98.25 83 CYS B N 1
ATOM 3019 C CA . CYS B 1 83 ? 6.02 8.125 16.156 1 98.25 83 CYS B CA 1
ATOM 3020 C C . CYS B 1 83 ? 6.766 8.133 17.484 1 98.25 83 CYS B C 1
ATOM 3022 O O . CYS B 1 83 ? 7.422 9.117 17.812 1 98.25 83 CYS B O 1
ATOM 3024 N N . LYS B 1 84 ? 6.68 7.023 18.188 1 97.69 84 LYS B N 1
ATOM 3025 C CA . LYS B 1 84 ? 7.391 6.922 19.469 1 97.69 84 LYS B CA 1
ATOM 3026 C C . LYS B 1 84 ? 8.898 7.02 19.25 1 97.69 84 LYS B C 1
ATOM 3028 O O . LYS B 1 84 ? 9.594 7.688 20.031 1 97.69 84 LYS B O 1
ATOM 3033 N N . GLU B 1 85 ? 9.367 6.371 18.219 1 97.12 85 GLU B N 1
ATOM 3034 C CA . GLU B 1 85 ? 10.797 6.41 17.922 1 97.12 85 GLU B CA 1
ATOM 3035 C C . GLU B 1 85 ? 11.25 7.832 17.594 1 97.12 85 GLU B C 1
ATOM 3037 O O . GLU B 1 85 ? 12.367 8.227 17.922 1 97.12 85 GLU B O 1
ATOM 3042 N N . ILE B 1 86 ? 10.414 8.633 16.938 1 96.44 86 ILE B N 1
ATOM 3043 C CA . ILE B 1 86 ? 10.688 10.008 16.562 1 96.44 86 ILE B CA 1
ATOM 3044 C C . ILE B 1 86 ? 10.648 10.906 17.797 1 96.44 86 ILE B C 1
ATOM 3046 O O . ILE B 1 86 ? 11.312 11.938 17.844 1 96.44 86 ILE B O 1
ATOM 3050 N N . GLY B 1 87 ? 9.844 10.531 18.797 1 97.5 87 GLY B N 1
ATOM 3051 C CA . GLY B 1 87 ? 9.672 11.312 20.016 1 97.5 87 GLY B CA 1
ATOM 3052 C C . GLY B 1 87 ? 8.328 12.016 20.094 1 97.5 87 GLY B C 1
ATOM 3053 O O . GLY B 1 87 ? 8.117 12.867 20.953 1 97.5 87 GLY B O 1
ATOM 3054 N N . ILE B 1 88 ? 7.461 11.695 19.234 1 98.38 88 ILE B N 1
ATOM 3055 C CA . ILE B 1 88 ? 6.117 12.266 19.266 1 98.38 88 ILE B CA 1
ATOM 3056 C C . ILE B 1 88 ? 5.273 11.547 20.312 1 98.38 88 ILE B C 1
ATOM 3058 O O . ILE B 1 88 ? 5.145 10.32 20.281 1 98.38 88 ILE B O 1
ATOM 3062 N N . GLY B 1 89 ? 4.789 12.289 21.312 1 98.19 89 GLY B N 1
ATOM 3063 C CA . GLY B 1 89 ? 3.801 11.703 22.203 1 98.19 89 GLY B CA 1
ATOM 3064 C C . GLY B 1 89 ? 2.498 11.359 21.5 1 98.19 89 GLY B C 1
ATOM 3065 O O . GLY B 1 89 ? 1.834 12.234 20.953 1 98.19 89 GLY B O 1
ATOM 3066 N N . ILE B 1 90 ? 2.113 10.133 21.516 1 98 90 ILE B N 1
ATOM 3067 C CA . ILE B 1 90 ? 0.952 9.711 20.75 1 98 90 ILE B CA 1
ATOM 3068 C C . ILE B 1 90 ? -0 8.914 21.625 1 98 90 ILE B C 1
ATOM 3070 O O . ILE B 1 90 ? -0.954 8.305 21.141 1 98 90 ILE B O 1
ATOM 3074 N N . ASP B 1 91 ? 0.104 8.992 22.906 1 96.38 91 ASP B N 1
ATOM 3075 C CA . ASP B 1 91 ? -0.597 8.148 23.875 1 96.38 91 ASP B CA 1
ATOM 3076 C C . ASP B 1 91 ? -2.057 8.57 24.016 1 96.38 91 ASP B C 1
ATOM 3078 O O . ASP B 1 91 ? -2.896 7.785 24.453 1 96.38 91 ASP B O 1
ATOM 3082 N N . HIS B 1 92 ? -2.377 9.766 23.656 1 97.56 92 HIS B N 1
ATOM 3083 C CA . HIS B 1 92 ? -3.73 10.273 23.844 1 97.56 92 HIS B CA 1
ATOM 3084 C C . HIS B 1 92 ? -4.551 10.125 22.562 1 97.56 92 HIS B C 1
ATOM 3086 O O . HIS B 1 92 ? -5.648 10.68 22.453 1 97.56 92 HIS B O 1
ATOM 3092 N N . SER B 1 93 ? -4.043 9.359 21.594 1 98.38 93 SER B N 1
ATOM 3093 C CA . SER B 1 93 ? -4.738 9.141 20.328 1 98.38 93 SER B CA 1
ATOM 3094 C C . SER B 1 93 ? -5.766 8.023 20.453 1 98.38 93 SER B C 1
ATOM 3096 O O . SER B 1 93 ? -5.719 7.223 21.391 1 98.38 93 SER B O 1
ATOM 3098 N N . LEU B 1 94 ? -6.684 8.07 19.531 1 97.75 94 LEU B N 1
ATOM 3099 C CA . LEU B 1 94 ? -7.699 7.031 19.438 1 97.75 94 LEU B CA 1
ATOM 3100 C C . LEU B 1 94 ? -7.16 5.82 18.672 1 97.75 94 LEU B C 1
ATOM 3102 O O . LEU B 1 94 ? -6.629 5.957 17.562 1 97.75 94 LEU B O 1
ATOM 3106 N N . ILE B 1 95 ? -7.207 4.672 19.328 1 97.81 95 ILE B N 1
ATOM 3107 C CA . ILE B 1 95 ? -6.922 3.408 18.656 1 97.81 95 ILE B CA 1
ATOM 3108 C C . ILE B 1 95 ? -8.195 2.578 18.547 1 97.81 95 ILE B C 1
ATOM 3110 O O . ILE B 1 95 ? -8.758 2.166 19.578 1 97.81 95 ILE B O 1
ATOM 3114 N N . LEU B 1 96 ? -8.664 2.342 17.375 1 97.94 96 LEU B N 1
ATOM 3115 C CA . LEU B 1 96 ? -10.016 1.808 17.203 1 97.94 96 LEU B CA 1
ATOM 3116 C C . LEU B 1 96 ? -9.969 0.417 16.578 1 97.94 96 LEU B C 1
ATOM 3118 O O . LEU B 1 96 ? -9.375 0.231 15.516 1 97.94 96 LEU B O 1
ATOM 3122 N N . GLU B 1 97 ? -10.617 -0.515 17.219 1 96.12 97 GLU B N 1
ATOM 3123 C CA . GLU B 1 97 ? -10.852 -1.823 16.625 1 96.12 97 GLU B CA 1
ATOM 3124 C C . GLU B 1 97 ? -11.93 -1.75 15.547 1 96.12 97 GLU B C 1
ATOM 3126 O O . GLU B 1 97 ? -12.945 -1.073 15.727 1 96.12 97 GLU B O 1
ATOM 3131 N N . GLY B 1 98 ? -11.727 -2.391 14.453 1 93.94 98 GLY B N 1
ATOM 3132 C CA . GLY B 1 98 ? -12.734 -2.449 13.414 1 93.94 98 GLY B CA 1
ATOM 3133 C C . GLY B 1 98 ? -12.656 -1.292 12.438 1 93.94 98 GLY B C 1
ATOM 3134 O O . GLY B 1 98 ? -13.445 -1.209 11.492 1 93.94 98 GLY B O 1
ATOM 3135 N N . SER B 1 99 ? -11.797 -0.319 12.664 1 95.81 99 SER B N 1
ATOM 3136 C CA . SER B 1 99 ? -11.547 0.777 11.727 1 95.81 99 SER B CA 1
ATOM 3137 C C . SER B 1 99 ? -10.164 0.673 11.109 1 95.81 99 SER B C 1
ATOM 3139 O O . SER B 1 99 ? -9.242 0.126 11.719 1 95.81 99 SER B O 1
ATOM 3141 N N . ASN B 1 100 ? -10.086 1.159 9.906 1 97.5 100 ASN B N 1
ATOM 3142 C CA . ASN B 1 100 ? -8.812 1.104 9.211 1 97.5 100 ASN B CA 1
ATOM 3143 C C . ASN B 1 100 ? -7.988 2.369 9.438 1 97.5 100 ASN B C 1
ATOM 3145 O O . ASN B 1 100 ? -8.523 3.479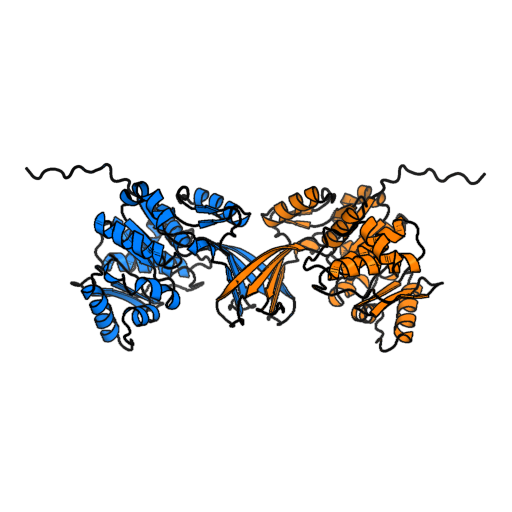 9.391 1 97.5 100 ASN B O 1
ATOM 3149 N N . THR B 1 101 ? -6.699 2.148 9.758 1 98.56 101 THR B N 1
ATOM 3150 C CA . THR B 1 101 ? -5.773 3.275 9.773 1 98.56 101 THR B CA 1
ATOM 3151 C C . THR B 1 101 ? -5.824 4.035 8.453 1 98.56 101 THR B C 1
ATOM 3153 O O . THR B 1 101 ? -6.039 3.441 7.398 1 98.56 101 THR B O 1
ATOM 3156 N N . GLY B 1 102 ? -5.695 5.395 8.531 1 98.56 102 GLY B N 1
ATOM 3157 C CA . GLY B 1 102 ? -5.68 6.203 7.324 1 98.56 102 GLY B CA 1
ATOM 3158 C C . GLY B 1 102 ? -4.586 5.809 6.352 1 98.56 102 GLY B C 1
ATOM 3159 O O . GLY B 1 102 ? -3.459 5.527 6.762 1 98.56 102 GLY B O 1
ATOM 3160 N N . LEU B 1 103 ? -4.918 5.758 5.031 1 98.56 103 LEU B N 1
ATOM 3161 C CA . LEU B 1 103 ? -3.975 5.395 3.982 1 98.56 103 LEU B CA 1
ATOM 3162 C C . LEU B 1 103 ? -4.09 6.348 2.795 1 98.56 103 LEU B C 1
ATOM 3164 O O . LEU B 1 103 ? -5.191 6.762 2.432 1 98.56 103 LEU B O 1
ATOM 3168 N N . TYR B 1 104 ? -2.986 6.746 2.346 1 97.88 104 TYR B N 1
ATOM 3169 C CA . TYR B 1 104 ? -2.879 7.438 1.065 1 97.88 104 TYR B CA 1
ATOM 3170 C C . TYR B 1 104 ? -2.127 6.586 0.049 1 97.88 104 TYR B C 1
ATOM 3172 O O . TYR B 1 104 ? -0.951 6.27 0.243 1 97.88 104 TYR B O 1
ATOM 3180 N N . LEU B 1 105 ? -2.775 6.117 -0.988 1 98.62 105 LEU B N 1
ATOM 3181 C CA . LEU B 1 105 ? -2.223 5.266 -2.037 1 98.62 105 LEU B CA 1
ATOM 3182 C C . LEU B 1 105 ? -2.135 6.02 -3.359 1 98.62 105 LEU B C 1
ATOM 3184 O O . LEU B 1 105 ? -3.152 6.473 -3.889 1 98.62 105 LEU B O 1
ATOM 3188 N N . ALA B 1 106 ? -0.921 6.137 -3.908 1 97.5 106 ALA B N 1
ATOM 3189 C CA . ALA B 1 106 ? -0.764 6.898 -5.148 1 97.5 106 ALA B CA 1
ATOM 3190 C C . ALA B 1 106 ? 0.103 6.141 -6.148 1 97.5 106 ALA B C 1
ATOM 3192 O O . ALA B 1 106 ? 0.989 5.375 -5.758 1 97.5 106 ALA B O 1
ATOM 3193 N N . VAL B 1 107 ? -0.158 6.297 -7.41 1 98.12 107 VAL B N 1
ATOM 3194 C CA . VAL B 1 107 ? 0.657 5.805 -8.516 1 98.12 107 VAL B CA 1
ATOM 3195 C C . VAL B 1 107 ? 1.267 6.98 -9.273 1 98.12 107 VAL B C 1
ATOM 3197 O O . VAL B 1 107 ? 0.551 7.887 -9.703 1 98.12 107 VAL B O 1
ATOM 3200 N N . LEU B 1 108 ? 2.562 6.984 -9.344 1 96.88 108 LEU B N 1
ATOM 3201 C CA . LEU B 1 108 ? 3.307 7.973 -10.117 1 96.88 108 LEU B CA 1
ATOM 3202 C C . LEU B 1 108 ? 3.842 7.363 -11.406 1 96.88 108 LEU B C 1
ATOM 3204 O O . LEU B 1 108 ? 4.129 6.168 -11.461 1 96.88 108 LEU B O 1
ATOM 3208 N N . ASP B 1 109 ? 3.973 8.188 -12.461 1 96.44 109 ASP B N 1
ATOM 3209 C CA . ASP B 1 109 ? 4.621 7.715 -13.68 1 96.44 109 ASP B CA 1
ATOM 3210 C C . ASP B 1 109 ? 6.145 7.77 -13.547 1 96.44 109 ASP B C 1
ATOM 3212 O O . ASP B 1 109 ? 6.668 8.031 -12.461 1 96.44 109 ASP B O 1
ATOM 3216 N N . ASP B 1 110 ? 6.883 7.496 -14.68 1 96.19 110 ASP B N 1
ATOM 3217 C CA . ASP B 1 110 ? 8.344 7.398 -14.648 1 96.19 110 ASP B CA 1
ATOM 3218 C C . ASP B 1 110 ? 8.977 8.773 -14.445 1 96.19 110 ASP B C 1
ATOM 3220 O O . ASP B 1 110 ? 10.156 8.867 -14.102 1 96.19 110 ASP B O 1
ATOM 3224 N N . ARG B 1 111 ? 8.188 9.93 -14.539 1 92.69 111 ARG B N 1
ATOM 3225 C CA . ARG B 1 111 ? 8.68 11.289 -14.32 1 92.69 111 ARG B CA 1
ATOM 3226 C C . ARG B 1 111 ? 8.352 11.773 -12.914 1 92.69 111 ARG B C 1
ATOM 3228 O O . ARG B 1 111 ? 8.719 12.891 -12.531 1 92.69 111 ARG B O 1
ATOM 3235 N N . GLY B 1 112 ? 7.668 10.883 -12.203 1 91.12 112 GLY B N 1
ATOM 3236 C CA . GLY B 1 112 ? 7.332 11.25 -10.844 1 91.12 112 GLY B CA 1
ATOM 3237 C C . GLY B 1 112 ? 6.031 12.031 -10.734 1 91.12 112 GLY B C 1
ATOM 3238 O O . GLY B 1 112 ? 5.727 12.602 -9.688 1 91.12 112 GLY B O 1
ATOM 3239 N N . GLU B 1 113 ? 5.309 12.086 -11.742 1 91.5 113 GLU B N 1
ATOM 3240 C CA . GLU B 1 113 ? 4.023 12.781 -11.727 1 91.5 113 GLU B CA 1
ATOM 3241 C C . GLU B 1 113 ? 2.902 11.867 -11.266 1 91.5 113 GLU B C 1
ATOM 3243 O O . GLU B 1 113 ? 2.842 10.695 -11.664 1 91.5 113 GLU B O 1
ATOM 3248 N N . MET B 1 114 ? 2.061 12.391 -10.453 1 93.38 114 MET B N 1
ATOM 3249 C CA . MET B 1 114 ? 0.958 11.594 -9.922 1 93.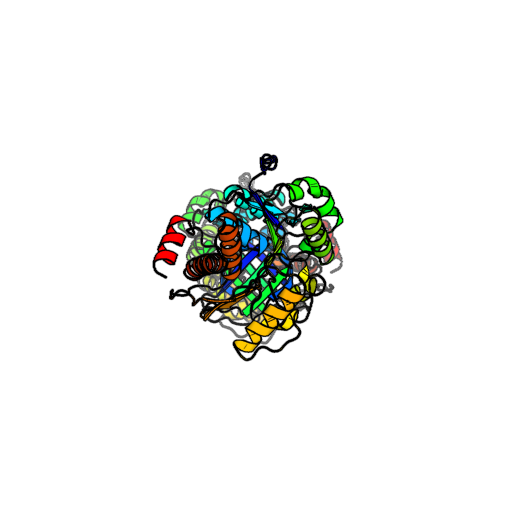38 114 MET B CA 1
ATOM 3250 C C . MET B 1 114 ? -0.083 11.312 -11 1 93.38 114 MET B C 1
ATOM 3252 O O . MET B 1 114 ? -0.618 12.234 -11.609 1 93.38 114 MET B O 1
ATOM 3256 N N . VAL B 1 115 ? -0.344 10.117 -11.195 1 95.94 115 VAL B N 1
ATOM 3257 C CA . VAL B 1 115 ? -1.328 9.672 -12.18 1 95.94 115 VAL B CA 1
ATOM 3258 C C . VAL B 1 115 ? -2.703 9.57 -11.523 1 95.94 115 VAL B C 1
ATOM 3260 O O . VAL B 1 115 ? -3.699 10.039 -12.078 1 95.94 115 VAL B O 1
ATOM 3263 N N . THR B 1 116 ? -2.754 8.977 -10.414 1 96.75 116 THR B N 1
ATOM 3264 C CA . THR B 1 116 ? -3.979 8.844 -9.633 1 96.75 116 THR B CA 1
ATOM 3265 C C . THR B 1 116 ? -3.66 8.445 -8.195 1 96.75 116 THR B C 1
ATOM 3267 O O . THR B 1 116 ? -2.529 8.07 -7.883 1 96.75 116 THR B O 1
ATOM 3270 N N . ALA B 1 117 ? -4.68 8.664 -7.359 1 97.38 117 ALA B N 1
ATOM 3271 C CA . ALA B 1 117 ? -4.457 8.336 -5.953 1 97.38 117 ALA B CA 1
ATOM 3272 C C . ALA B 1 117 ? -5.777 8.055 -5.238 1 97.38 117 ALA B C 1
ATOM 3274 O O . ALA B 1 117 ? -6.836 8.516 -5.676 1 97.38 117 ALA B O 1
ATOM 3275 N N . ILE B 1 118 ? -5.723 7.23 -4.195 1 98.44 118 ILE B N 1
ATOM 3276 C CA . ILE B 1 118 ? -6.828 6.914 -3.299 1 98.44 118 ILE B CA 1
ATOM 3277 C C . ILE B 1 118 ? -6.496 7.391 -1.885 1 98.44 118 ILE B C 1
ATOM 3279 O O . ILE B 1 118 ? -5.406 7.129 -1.374 1 98.44 118 ILE B O 1
ATOM 3283 N N . ALA B 1 119 ? -7.406 8.109 -1.275 1 97.5 119 ALA B N 1
ATOM 3284 C CA . ALA B 1 119 ? -7.266 8.562 0.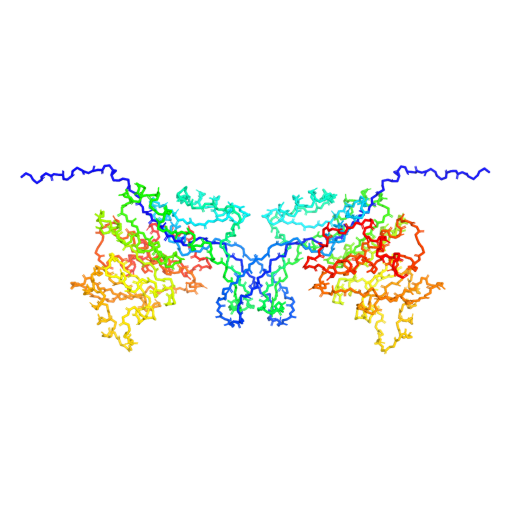105 1 97.5 119 ALA B CA 1
ATOM 3285 C C . ALA B 1 119 ? -8.32 7.914 1.004 1 97.5 119 ALA B C 1
ATOM 3287 O O . ALA B 1 119 ? -9.516 8.172 0.856 1 97.5 119 ALA B O 1
ATOM 3288 N N . GLN B 1 120 ? -7.887 7.004 1.853 1 98.31 120 GLN B N 1
ATOM 3289 C CA . GLN B 1 120 ? -8.734 6.445 2.902 1 98.31 120 GLN B CA 1
ATOM 3290 C C . GLN B 1 120 ? -8.531 7.184 4.223 1 98.31 120 GLN B C 1
ATOM 3292 O O . GLN B 1 120 ? -7.617 6.859 4.988 1 98.31 120 GLN B O 1
ATOM 3297 N N . MET B 1 121 ? -9.43 8.125 4.551 1 97.12 121 MET B N 1
ATOM 3298 C CA . MET B 1 121 ? -9.203 9.031 5.668 1 97.12 121 MET B CA 1
ATOM 3299 C C . MET B 1 121 ? -10.391 9.047 6.617 1 97.12 121 MET B C 1
ATOM 3301 O O . MET B 1 121 ? -10.453 9.867 7.539 1 97.12 121 MET B O 1
ATOM 3305 N N . ASP B 1 122 ? -11.312 8.102 6.508 1 96.25 122 ASP B N 1
ATOM 3306 C CA . ASP B 1 122 ? -12.594 8.117 7.219 1 96.25 122 ASP B CA 1
ATOM 3307 C C . ASP B 1 122 ? -12.375 8.055 8.727 1 96.25 122 ASP B C 1
ATOM 3309 O O . ASP B 1 122 ? -13.219 8.531 9.5 1 96.25 122 ASP B O 1
ATOM 3313 N N . ILE B 1 123 ? -11.281 7.535 9.164 1 98.19 123 ILE B N 1
ATOM 3314 C CA . ILE B 1 123 ? -11.07 7.285 10.586 1 98.19 123 ILE B CA 1
ATOM 3315 C C . ILE B 1 123 ? -10.977 8.617 11.328 1 98.19 123 ILE B C 1
ATOM 3317 O O . ILE B 1 123 ? -11.273 8.688 12.523 1 98.19 123 ILE B O 1
ATOM 3321 N N . PHE B 1 124 ? -10.609 9.672 10.68 1 97.81 124 PHE B N 1
ATOM 3322 C CA . PHE B 1 124 ? -10.391 10.953 11.352 1 97.81 124 PHE B CA 1
ATOM 3323 C C . PHE B 1 124 ? -11.719 11.57 11.766 1 97.81 124 PHE B C 1
ATOM 3325 O O . PHE B 1 124 ? -11.758 12.445 12.633 1 97.81 124 PHE B O 1
ATOM 3332 N N . ASP B 1 125 ? -12.836 11.086 11.164 1 96.19 125 ASP B N 1
ATOM 3333 C CA . ASP B 1 125 ? -14.164 11.523 11.578 1 96.19 125 ASP B CA 1
ATOM 3334 C C . ASP B 1 125 ? -14.492 11.031 12.984 1 96.19 125 ASP B C 1
ATOM 3336 O O . ASP B 1 125 ? -15.414 11.539 13.625 1 96.19 125 ASP B O 1
ATOM 3340 N N . LYS B 1 126 ? -13.727 10.055 13.422 1 97.19 126 LYS B N 1
ATOM 3341 C CA . LYS B 1 126 ? -13.961 9.492 14.75 1 97.19 126 LYS B CA 1
ATOM 3342 C C . LYS B 1 126 ? -13.391 10.398 15.836 1 97.19 126 LYS B C 1
ATOM 3344 O O . LYS B 1 126 ? -13.719 10.25 17.016 1 97.19 126 LYS B O 1
ATOM 3349 N N . ILE B 1 127 ? -12.469 11.258 15.484 1 97.94 127 ILE B N 1
ATOM 3350 C CA . ILE B 1 127 ? -12.07 12.32 16.406 1 97.94 127 ILE B CA 1
ATOM 3351 C C . ILE B 1 127 ? -13.195 13.344 16.516 1 97.94 127 ILE B C 1
ATOM 3353 O O . ILE B 1 127 ? -13.336 14.219 15.664 1 97.94 127 ILE B O 1
ATOM 3357 N N . ASP B 1 128 ? -13.977 13.211 17.578 1 96.31 128 ASP B N 1
ATOM 3358 C CA . ASP B 1 128 ? -15.156 14.055 17.734 1 96.31 128 ASP B CA 1
ATOM 3359 C C . ASP B 1 128 ? -15.125 14.797 19.062 1 96.31 128 ASP B C 1
ATOM 3361 O O . ASP B 1 128 ? -14.133 14.727 19.797 1 96.31 128 ASP B O 1
ATOM 3365 N N . ARG B 1 129 ? -16.188 15.555 19.297 1 96.88 129 ARG B N 1
ATOM 3366 C CA . ARG B 1 129 ? -16.312 16.359 20.5 1 96.88 129 ARG B CA 1
ATOM 3367 C C . ARG B 1 129 ? -16.172 15.5 21.75 1 96.88 129 ARG B C 1
ATOM 3369 O O . ARG B 1 129 ? -15.453 15.867 22.688 1 96.88 129 ARG B O 1
ATOM 3376 N N . GLY B 1 130 ? -16.859 14.336 21.734 1 97.06 130 GLY B N 1
ATOM 3377 C CA . GLY B 1 130 ? -16.828 13.453 22.891 1 97.06 130 GLY B CA 1
ATOM 3378 C C . GLY B 1 130 ? -15.43 12.953 23.219 1 97.06 130 GLY B C 1
ATOM 3379 O O . GLY B 1 130 ? -15 12.984 24.375 1 97.06 130 GLY B O 1
ATOM 3380 N N . PHE B 1 131 ? -14.688 12.609 22.281 1 97.69 131 PHE B N 1
ATOM 3381 C CA . PHE B 1 131 ? -13.328 12.109 22.469 1 97.69 131 PHE B CA 1
ATOM 3382 C C . PHE B 1 131 ? -12.406 13.211 22.984 1 97.69 131 PHE B C 1
ATOM 3384 O O . PHE B 1 131 ? -11.648 13 23.938 1 97.69 131 PHE B O 1
ATOM 3391 N N . LEU B 1 132 ? -12.469 14.414 22.328 1 98.19 132 LEU B N 1
ATOM 3392 C CA . LEU B 1 132 ? -11.609 15.508 22.75 1 98.19 132 LEU B CA 1
ATOM 3393 C C . LEU B 1 132 ? -11.953 15.953 24.172 1 98.19 132 LEU B C 1
ATOM 3395 O O . LEU B 1 132 ? -11.062 16.312 24.938 1 98.19 132 LEU B O 1
ATOM 3399 N N . LYS B 1 133 ? -13.25 15.875 24.531 1 97.38 133 LYS B N 1
ATOM 3400 C CA . LYS B 1 133 ? -13.664 16.219 25.891 1 97.38 133 LYS B CA 1
ATOM 3401 C C . LYS B 1 133 ? -13.023 15.273 26.906 1 97.38 133 LYS B C 1
ATOM 3403 O O . LYS B 1 133 ? -12.672 15.695 28.016 1 97.38 133 LYS B O 1
ATOM 3408 N N . SER B 1 134 ? -12.891 14.062 26.5 1 97.25 134 SER B N 1
ATOM 3409 C CA . SER B 1 134 ? -12.281 13.078 27.391 1 97.25 134 SER B CA 1
ATOM 3410 C C . SER B 1 134 ? -10.797 13.367 27.578 1 97.25 134 SER B C 1
ATOM 3412 O O . SER B 1 134 ? -10.18 12.852 28.516 1 97.25 134 SER B O 1
ATOM 3414 N N . ASN B 1 135 ? -10.195 14.195 26.781 1 97.19 135 ASN B N 1
ATOM 3415 C CA . ASN B 1 135 ? -8.789 14.57 26.875 1 97.19 135 ASN B CA 1
ATOM 3416 C C . ASN B 1 135 ? -8.625 16.016 27.375 1 97.19 135 ASN B C 1
ATOM 3418 O O . ASN B 1 135 ? -7.559 16.609 27.234 1 97.19 135 ASN B O 1
ATOM 3422 N N . LYS B 1 136 ? -9.664 16.562 27.938 1 96.25 136 LYS B N 1
ATOM 3423 C CA . LYS B 1 136 ? -9.703 17.984 28.266 1 96.25 136 LYS B CA 1
ATOM 3424 C C . LYS B 1 136 ? -8.562 18.359 29.203 1 96.25 136 LYS B C 1
ATOM 3426 O O . LYS B 1 136 ? -7.973 19.438 29.062 1 96.25 136 LYS B O 1
ATOM 3431 N N . HIS B 1 137 ? -8.258 17.531 30.156 1 95.75 137 HIS B N 1
ATOM 3432 C CA . HIS B 1 137 ? -7.215 17.844 31.125 1 95.75 137 HIS B CA 1
ATOM 3433 C C . HIS B 1 137 ? -5.848 17.922 30.453 1 95.75 137 HIS B C 1
ATOM 3435 O O . HIS B 1 137 ? -5.012 18.75 30.828 1 95.75 137 HIS B O 1
ATOM 3441 N N . PHE B 1 138 ? -5.645 17.062 29.516 1 96.25 138 PHE B N 1
ATOM 3442 C CA . PHE B 1 138 ? -4.395 17.062 28.75 1 96.25 138 PHE B CA 1
ATOM 3443 C C . PHE B 1 138 ? -4.289 18.297 27.875 1 96.25 138 PHE B C 1
ATOM 3445 O O . PHE B 1 138 ? -3.238 18.938 27.812 1 96.25 138 PHE B O 1
ATOM 3452 N N . LEU B 1 139 ? -5.391 18.641 27.25 1 97.06 139 LEU B N 1
ATOM 3453 C CA . LEU B 1 139 ? -5.438 19.781 26.344 1 97.06 139 LEU B CA 1
ATOM 3454 C C . LEU B 1 139 ? -5.195 21.094 27.109 1 97.06 139 LEU B C 1
ATOM 3456 O O . LEU B 1 139 ? -4.555 22 26.578 1 97.06 139 LEU B O 1
ATOM 3460 N N . GLN B 1 140 ? -5.664 21.156 28.297 1 95.75 140 GLN B N 1
ATOM 3461 C CA . GLN B 1 140 ? -5.613 22.375 29.094 1 95.75 140 GLN B CA 1
ATOM 3462 C C . GLN B 1 140 ? -4.172 22.75 29.453 1 95.75 140 GLN B C 1
ATOM 3464 O O . GLN B 1 140 ? -3.871 23.906 29.719 1 95.75 140 GLN B O 1
ATOM 3469 N N . GLU B 1 141 ? -3.354 21.766 29.406 1 95.75 141 GLU B N 1
ATOM 3470 C CA . GLU B 1 141 ? -1.977 21.984 29.828 1 95.75 141 GLU B CA 1
ATOM 3471 C C . GLU B 1 141 ? -1.077 22.344 28.656 1 95.75 141 GLU B C 1
ATOM 3473 O O . GLU B 1 141 ? 0.092 22.688 28.844 1 95.75 141 GLU B O 1
ATOM 3478 N N . ALA B 1 142 ? -1.571 22.297 27.469 1 97.06 142 ALA B N 1
ATOM 3479 C CA . ALA B 1 142 ? -0.766 22.594 26.297 1 97.06 142 ALA B CA 1
ATOM 3480 C C . ALA B 1 142 ? -0.441 24.094 26.219 1 97.06 142 ALA B C 1
ATOM 3482 O O . ALA B 1 142 ? -1.287 24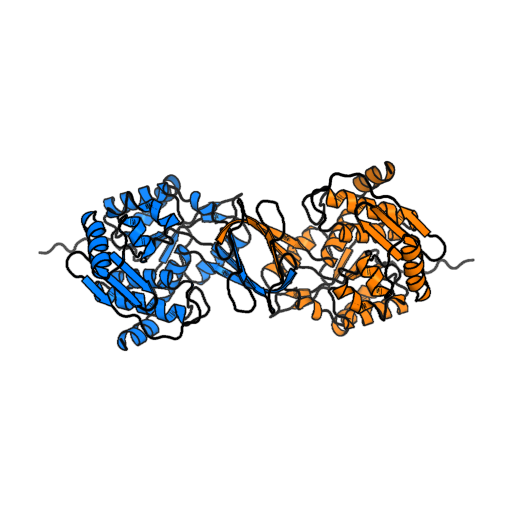.922 26.531 1 97.06 142 ALA B O 1
ATOM 3483 N N . ARG B 1 143 ? 0.798 24.344 25.797 1 96.75 143 ARG B N 1
ATOM 3484 C CA . ARG B 1 143 ? 1.196 25.719 25.562 1 96.75 143 ARG B CA 1
ATOM 3485 C C . ARG B 1 143 ? 0.533 26.281 24.297 1 96.75 143 ARG B C 1
ATOM 3487 O O . ARG B 1 143 ? 0.155 27.453 24.266 1 96.75 143 ARG B O 1
ATOM 3494 N N . VAL B 1 144 ? 0.491 25.516 23.328 1 97.62 144 VAL B N 1
ATOM 3495 C CA . VAL B 1 144 ? -0.113 25.781 22.031 1 97.62 144 VAL B CA 1
ATOM 3496 C C . VAL B 1 144 ? -0.85 24.547 21.531 1 97.62 144 VAL B C 1
ATOM 3498 O O . VAL B 1 144 ? -0.422 23.422 21.766 1 97.62 144 VAL B O 1
ATOM 3501 N N . ILE B 1 145 ? -1.987 24.766 20.891 1 98.56 145 ILE B N 1
ATOM 3502 C CA . ILE B 1 145 ? -2.688 23.688 20.203 1 98.56 145 ILE B CA 1
ATOM 3503 C C . ILE B 1 145 ? -2.707 23.969 18.703 1 98.56 145 ILE B C 1
ATOM 3505 O O . ILE B 1 145 ? -2.939 25.109 18.281 1 98.56 145 ILE B O 1
ATOM 3509 N N . VAL B 1 146 ? -2.369 23.016 17.906 1 98.81 146 VAL B N 1
ATOM 3510 C CA . VAL B 1 146 ? -2.467 23.078 16.453 1 98.81 146 VAL B CA 1
ATOM 3511 C C . VAL B 1 146 ? -3.539 22.109 15.953 1 98.81 146 VAL B C 1
ATOM 3513 O O . VAL B 1 146 ? -3.582 20.953 16.391 1 98.81 146 VAL B O 1
ATOM 3516 N N . VAL B 1 147 ? -4.395 22.578 15.07 1 98.38 147 VAL B N 1
ATOM 3517 C CA . VAL B 1 147 ? -5.422 21.719 14.5 1 98.38 147 VAL B CA 1
ATOM 3518 C C . VAL B 1 147 ? -5.348 21.75 12.977 1 98.38 147 VAL B C 1
ATOM 3520 O O . VAL B 1 147 ? -5.105 22.812 12.391 1 98.38 147 VAL B O 1
ATOM 3523 N N . ASP B 1 148 ? -5.445 20.594 12.344 1 97.88 148 ASP B N 1
ATOM 3524 C CA . ASP B 1 148 ? -5.672 20.578 10.898 1 97.88 148 ASP B CA 1
ATOM 3525 C C . ASP B 1 148 ? -7.109 20.188 10.57 1 97.88 148 ASP B C 1
ATOM 3527 O O . ASP B 1 148 ? -7.828 19.672 11.43 1 97.88 148 ASP B O 1
ATOM 3531 N N . THR B 1 149 ? -7.543 20.469 9.398 1 96.81 149 THR B N 1
ATOM 3532 C CA . THR B 1 149 ? -8.961 20.328 9.078 1 96.81 149 THR B CA 1
ATOM 3533 C C . THR B 1 149 ? -9.281 18.922 8.617 1 96.81 149 THR B C 1
ATOM 3535 O O . THR B 1 149 ? -10.336 18.672 8.039 1 96.81 149 THR B O 1
ATOM 3538 N N . ASN B 1 150 ? -8.414 17.984 8.906 1 95.81 150 ASN B N 1
ATOM 3539 C CA . ASN B 1 150 ? -8.734 16.594 8.625 1 95.81 150 ASN B CA 1
ATOM 3540 C C . ASN B 1 150 ? -9.734 16.031 9.633 1 95.81 150 ASN B C 1
ATOM 3542 O O . ASN B 1 150 ? -10.414 15.047 9.359 1 95.81 150 ASN B O 1
ATOM 3546 N N . ILE B 1 151 ? -9.828 16.641 10.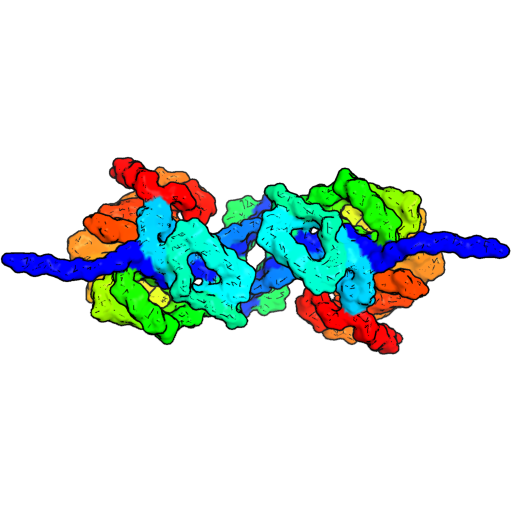82 1 96.06 151 ILE B N 1
ATOM 3547 C CA . ILE B 1 151 ? -10.711 16.109 11.859 1 96.06 151 ILE B CA 1
ATOM 3548 C C . ILE B 1 151 ? -12.125 16.641 11.641 1 96.06 151 ILE B C 1
ATOM 3550 O O . ILE B 1 151 ? -12.352 17.5 10.789 1 96.06 151 ILE B O 1
ATOM 3554 N N . SER B 1 152 ? -13.102 16.156 12.398 1 95.19 152 SER B N 1
ATOM 3555 C CA . SER B 1 152 ? -14.508 16.484 12.164 1 95.19 152 SER B CA 1
ATOM 3556 C C . SER B 1 152 ? -14.812 17.938 12.516 1 95.19 152 SER B C 1
ATOM 3558 O O . SER B 1 152 ? -14.125 18.531 13.344 1 95.19 152 SER B O 1
ATOM 3560 N N . LYS B 1 153 ? -15.859 18.422 11.797 1 94.69 153 LYS B N 1
ATOM 3561 C CA . LYS B 1 153 ? -16.328 19.781 12.102 1 94.69 153 LYS B CA 1
ATOM 3562 C C . LYS B 1 153 ? -16.703 19.922 13.57 1 94.69 153 LYS B C 1
ATOM 3564 O O . LYS B 1 153 ? -16.422 20.953 14.195 1 94.69 153 LYS B O 1
ATOM 3569 N N . ASP B 1 154 ? -17.25 18.875 14.062 1 95.25 154 ASP B N 1
ATOM 3570 C CA . ASP B 1 154 ? -17.656 18.875 15.469 1 95.25 154 ASP B CA 1
ATOM 3571 C C . ASP B 1 154 ? -16.453 18.953 16.391 1 95.25 154 ASP B C 1
ATOM 3573 O O . ASP B 1 154 ? -16.484 19.641 17.422 1 95.25 154 ASP B O 1
ATOM 3577 N N . ALA B 1 155 ? -15.445 18.266 16.109 1 96.75 155 ALA B N 1
ATOM 3578 C CA . ALA B 1 155 ? -14.203 18.312 16.875 1 96.75 155 ALA B CA 1
ATOM 3579 C C . ALA B 1 155 ? -13.578 19.719 16.828 1 96.75 155 ALA B C 1
ATOM 3581 O O . ALA B 1 155 ? -13.117 20.234 17.844 1 96.75 155 ALA B O 1
ATOM 3582 N N . ILE B 1 156 ? -13.578 20.281 15.672 1 97 156 ILE B N 1
ATOM 3583 C CA . ILE B 1 156 ? -13.016 21.609 15.477 1 97 156 ILE B CA 1
ATOM 3584 C C . ILE B 1 156 ? -13.797 22.625 16.312 1 97 156 ILE B C 1
ATOM 3586 O O . ILE B 1 156 ? -13.211 23.469 16.984 1 97 156 ILE B O 1
ATOM 3590 N N . ALA B 1 157 ? -15.102 22.5 16.281 1 96.12 157 ALA B N 1
ATOM 3591 C CA . ALA B 1 157 ? -15.945 23.391 17.062 1 96.12 157 ALA B CA 1
ATOM 3592 C C . ALA B 1 157 ? -15.609 23.297 18.547 1 96.12 157 ALA B C 1
ATOM 3594 O O . ALA B 1 157 ? -15.461 24.328 19.219 1 96.12 157 ALA B O 1
ATOM 3595 N N . TYR B 1 158 ? -15.438 22.172 19.016 1 97.38 158 TYR B N 1
ATOM 3596 C CA . TYR B 1 158 ? -15.125 21.969 20.422 1 97.38 158 TYR B CA 1
ATOM 3597 C C . TYR B 1 158 ? -13.773 22.594 20.781 1 97.38 158 TYR B C 1
ATOM 3599 O O . TYR B 1 158 ? -13.656 23.328 21.766 1 97.38 158 TYR B O 1
ATOM 3607 N N . VAL B 1 159 ? -12.742 22.266 20 1 97.81 159 VAL B N 1
ATOM 3608 C CA . VAL B 1 159 ? -11.383 22.672 20.344 1 97.81 159 VAL B CA 1
ATOM 3609 C C . VAL B 1 159 ? -11.273 24.203 20.281 1 97.81 159 VAL B C 1
ATOM 3611 O O . VAL B 1 159 ? -10.547 24.797 21.078 1 97.81 159 VAL B O 1
ATOM 3614 N N . THR B 1 160 ? -11.992 24.797 19.328 1 97.31 160 THR B N 1
ATOM 3615 C CA . THR B 1 160 ? -11.953 26.266 19.219 1 97.31 160 THR B CA 1
ATOM 3616 C C . THR B 1 160 ? -12.586 26.906 20.453 1 97.31 160 THR B C 1
ATOM 3618 O O . THR B 1 160 ? -12.023 27.844 21.016 1 97.31 160 THR B O 1
ATOM 3621 N N . GLU B 1 161 ? -13.711 26.391 20.875 1 96.5 161 GLU B N 1
ATOM 3622 C CA . GLU B 1 161 ? -14.359 26.875 22.078 1 96.5 161 GLU B CA 1
ATOM 3623 C C . GLU B 1 161 ? -13.484 26.656 23.312 1 96.5 161 GLU B C 1
ATOM 3625 O O . GLU B 1 161 ? -13.328 27.562 24.141 1 96.5 161 GLU B O 1
ATOM 3630 N N . PHE B 1 162 ? -13.008 25.516 23.406 1 97.56 162 PHE B N 1
ATOM 3631 C CA . PHE B 1 162 ? -12.172 25.125 24.531 1 97.56 162 PHE B CA 1
ATOM 3632 C C . PHE B 1 162 ? -10.945 26.031 24.625 1 97.56 162 PHE B C 1
ATOM 3634 O O . PHE B 1 162 ? -10.625 26.531 25.703 1 97.56 162 PHE B O 1
ATOM 3641 N N . ALA B 1 163 ? -10.211 26.188 23.5 1 97.5 163 ALA B N 1
ATOM 3642 C CA . ALA B 1 163 ? -9.008 27.016 23.453 1 97.5 163 ALA B CA 1
ATOM 3643 C C . ALA B 1 163 ? -9.305 28.453 23.875 1 97.5 163 ALA B C 1
ATOM 3645 O O . ALA B 1 163 ? -8.516 29.078 24.594 1 97.5 163 ALA B O 1
ATOM 3646 N N . LYS B 1 164 ? -10.438 29 23.438 1 96.69 164 LYS B N 1
ATOM 3647 C CA . LYS B 1 164 ? -10.859 30.344 23.828 1 96.69 164 LYS B CA 1
ATOM 3648 C C . LYS B 1 164 ? -11.094 30.422 25.328 1 96.69 164 LYS B C 1
ATOM 3650 O O . LYS B 1 164 ? -10.594 31.344 26 1 96.69 164 LYS B O 1
ATOM 3655 N N . GLU B 1 165 ? -11.812 29.469 25.797 1 96.69 165 GLU B N 1
ATOM 3656 C CA . GLU B 1 165 ? -12.148 29.453 27.219 1 96.69 165 GLU B CA 1
ATOM 3657 C C . GLU B 1 165 ? -10.891 29.344 28.078 1 96.69 165 GLU B C 1
ATOM 3659 O O . GLU B 1 165 ? -10.812 29.953 29.156 1 96.69 165 GLU B O 1
ATOM 3664 N N . GLN B 1 166 ? -9.961 28.594 27.625 1 96.56 166 GLN B N 1
ATOM 3665 C CA . GLN B 1 166 ? -8.766 28.328 28.422 1 96.56 166 GLN B CA 1
ATOM 3666 C C . GLN B 1 166 ? -7.648 29.312 28.062 1 96.56 166 GLN B C 1
ATOM 3668 O O . GLN B 1 166 ? -6.559 29.25 28.641 1 96.56 166 GLN B O 1
ATOM 3673 N N . ASN B 1 167 ? -7.875 30.188 27.141 1 96.25 167 ASN B N 1
ATOM 3674 C CA . ASN B 1 167 ? -6.914 31.188 26.672 1 96.25 167 ASN B CA 1
ATOM 3675 C C . ASN B 1 167 ? -5.641 30.531 26.141 1 96.25 167 ASN B C 1
ATOM 3677 O O . ASN B 1 167 ? -4.535 30.891 26.531 1 96.25 167 ASN B O 1
ATOM 3681 N N . ILE B 1 168 ? -5.781 29.469 25.359 1 96.5 168 ILE B N 1
ATOM 3682 C CA . ILE B 1 168 ? -4.68 28.781 24.703 1 96.5 168 ILE B CA 1
ATOM 3683 C C . ILE B 1 168 ? -4.621 29.203 23.234 1 96.5 168 ILE B C 1
ATOM 3685 O O . ILE B 1 168 ? -5.648 29.234 22.547 1 96.5 168 ILE B O 1
ATOM 3689 N N . SER B 1 169 ? -3.447 29.547 22.734 1 97.56 169 SER B N 1
ATOM 3690 C CA . SER B 1 169 ? -3.295 29.891 21.328 1 97.56 169 SER B CA 1
ATOM 3691 C C . SER B 1 169 ? -3.588 28.688 20.438 1 97.56 169 SER B C 1
ATOM 3693 O O . SER B 1 169 ? -2.965 27.625 20.578 1 97.56 169 SER B O 1
ATOM 3695 N N . LEU B 1 170 ? -4.523 28.875 19.531 1 98.5 170 LEU B N 1
ATOM 3696 C CA . LEU B 1 170 ? -4.945 27.812 18.625 1 98.5 170 LEU B CA 1
ATOM 3697 C C . LEU B 1 170 ? -4.508 28.125 17.188 1 98.5 170 LEU B C 1
ATOM 3699 O O . LEU B 1 170 ? -4.906 29.141 16.625 1 98.5 170 LEU B O 1
ATOM 3703 N N . PHE B 1 171 ? -3.664 27.219 16.656 1 98.69 171 PHE B N 1
ATOM 3704 C CA . PHE B 1 171 ? -3.168 27.344 15.281 1 98.69 171 PHE B CA 1
ATOM 3705 C C . PHE B 1 171 ? -3.973 26.469 14.328 1 98.69 171 PHE B C 1
ATOM 3707 O O . PHE B 1 171 ? -4.375 25.359 14.688 1 98.69 171 PHE B O 1
ATOM 3714 N N . LEU B 1 172 ? -4.137 26.984 13.086 1 98.44 172 LEU B N 1
ATOM 3715 C CA . LEU B 1 172 ? -4.895 26.25 12.078 1 98.44 172 LEU B CA 1
ATOM 3716 C C . LEU B 1 172 ? -4.035 25.984 10.852 1 98.44 172 LEU B C 1
ATOM 3718 O O . LEU B 1 172 ? -3.441 26.906 10.281 1 98.44 172 LEU B O 1
ATOM 3722 N N . ASP B 1 173 ? -3.949 24.766 10.508 1 97.31 173 ASP B N 1
ATOM 3723 C CA . ASP B 1 173 ? -3.586 24.375 9.148 1 97.31 173 ASP B CA 1
ATOM 3724 C C . ASP B 1 173 ? -4.828 24.047 8.32 1 97.31 173 ASP B C 1
ATOM 3726 O O . ASP B 1 173 ? -5.52 23.062 8.609 1 97.31 173 ASP B O 1
ATOM 3730 N N . THR B 1 174 ? -5.059 24.719 7.27 1 94.69 174 THR B N 1
ATOM 3731 C CA . THR B 1 174 ? -6.289 24.578 6.5 1 94.69 174 THR B CA 1
ATOM 3732 C C . THR B 1 174 ? -6.262 23.312 5.66 1 94.69 174 THR B C 1
ATOM 3734 O O . THR B 1 174 ? -7.312 22.766 5.305 1 94.69 174 THR B O 1
ATOM 3737 N N . VAL B 1 175 ? -5.125 22.75 5.332 1 88.88 175 VAL B N 1
ATOM 3738 C CA . VAL B 1 175 ? -4.898 21.5 4.625 1 88.88 175 VAL B CA 1
ATOM 3739 C C . VAL B 1 175 ? -5.289 21.656 3.156 1 88.88 175 VAL B C 1
ATOM 3741 O O . VAL B 1 175 ? -4.465 21.453 2.264 1 88.88 175 VAL B O 1
ATOM 3744 N N . SER B 1 176 ? -6.547 22 2.824 1 89.75 176 SER B N 1
ATOM 3745 C CA . SER B 1 176 ? -7.055 22.219 1.474 1 89.75 176 SER B CA 1
ATOM 3746 C C . SER B 1 176 ? -8.242 23.188 1.479 1 89.75 176 SER B C 1
ATOM 3748 O O . SER B 1 176 ? -8.844 23.422 2.525 1 89.75 176 SER B O 1
ATOM 3750 N N . ALA B 1 177 ? -8.57 23.672 0.267 1 86.94 177 ALA B N 1
ATOM 3751 C CA . ALA B 1 177 ? -9.719 24.562 0.144 1 86.94 177 ALA B CA 1
ATOM 3752 C C . ALA B 1 177 ? -11.016 23.844 0.517 1 86.94 177 ALA B C 1
ATOM 3754 O O . ALA B 1 177 ? -11.859 24.391 1.226 1 86.94 177 ALA B O 1
ATOM 3755 N N . VAL B 1 178 ? -11.125 22.609 0.159 1 86.69 178 VAL B N 1
ATOM 3756 C CA . VAL B 1 178 ? -12.328 21.828 0.426 1 86.69 178 VAL B CA 1
ATOM 3757 C C . VAL B 1 178 ? -12.492 21.625 1.931 1 86.69 178 VAL B C 1
ATOM 3759 O O . VAL B 1 178 ? -13.57 21.844 2.477 1 86.69 178 VAL B O 1
ATOM 3762 N N . LYS B 1 179 ? -11.461 21.344 2.59 1 90.69 179 LYS B N 1
ATOM 3763 C CA . LYS B 1 179 ? -11.523 21.047 4.02 1 90.69 179 LYS B CA 1
ATOM 3764 C C . LYS B 1 179 ? -11.625 22.328 4.836 1 90.69 179 LYS B C 1
ATOM 3766 O O . LYS B 1 179 ? -12.188 22.328 5.934 1 90.69 179 LYS B O 1
ATOM 3771 N N . ALA B 1 180 ? -11.125 23.391 4.273 1 93.62 180 ALA B N 1
ATOM 3772 C CA . ALA B 1 180 ? -11.133 24.672 4.961 1 93.62 180 ALA B CA 1
ATOM 3773 C C . ALA B 1 180 ? -12.562 25.156 5.203 1 93.62 180 ALA B C 1
ATOM 3775 O O . ALA B 1 180 ? -12.805 25.969 6.09 1 93.62 180 ALA B O 1
ATOM 3776 N N . GLU B 1 181 ? -13.5 24.672 4.43 1 93.75 181 GLU B N 1
ATOM 3777 C CA . GLU B 1 181 ? -14.906 25.047 4.602 1 93.75 181 GLU B CA 1
ATOM 3778 C C . GLU B 1 181 ? -15.391 24.719 6.012 1 93.75 181 GLU B C 1
ATOM 3780 O O . GLU B 1 181 ? -16.25 25.422 6.551 1 93.75 181 GLU B O 1
ATOM 3785 N N . LYS B 1 182 ? -14.758 23.812 6.648 1 93.75 182 LYS B N 1
ATOM 3786 C CA . LYS B 1 182 ? -15.172 23.328 7.965 1 93.75 182 LYS B CA 1
ATOM 3787 C C . LYS B 1 182 ? -14.953 24.406 9.031 1 93.75 182 LYS B C 1
ATOM 3789 O O . LYS B 1 182 ? -15.57 24.359 10.094 1 93.75 182 LYS B O 1
ATOM 3794 N N . VAL B 1 183 ? -14.062 25.281 8.727 1 96.38 183 VAL B N 1
ATOM 3795 C CA . VAL B 1 183 ? -13.664 26.188 9.797 1 96.38 183 VAL B CA 1
ATOM 3796 C C . VAL B 1 183 ? -14.18 27.609 9.5 1 96.38 183 VAL B C 1
ATOM 3798 O O . VAL B 1 183 ? -13.945 28.531 10.273 1 96.38 183 VAL B O 1
ATOM 3801 N N . LYS B 1 184 ? -14.883 27.75 8.438 1 94.38 184 LYS B N 1
ATOM 3802 C CA . LYS B 1 184 ? -15.305 29.078 7.984 1 94.38 184 LYS B CA 1
ATOM 3803 C C . LYS B 1 184 ? -16.109 29.797 9.07 1 94.38 184 LYS B C 1
ATOM 3805 O O . LYS B 1 184 ? -15.859 30.969 9.344 1 94.38 184 LYS B O 1
ATOM 3810 N N . ASP B 1 185 ? -16.984 29.125 9.742 1 92 185 ASP B N 1
ATOM 3811 C CA . ASP B 1 185 ? -17.875 29.719 10.727 1 92 185 ASP B CA 1
ATOM 3812 C C . ASP B 1 185 ? -17.156 29.969 12.055 1 92 185 ASP B C 1
ATOM 3814 O O . ASP B 1 185 ? -17.656 30.703 12.906 1 92 185 ASP B O 1
ATOM 3818 N N . TYR B 1 186 ? -15.992 29.375 12.219 1 93.44 186 TYR B N 1
ATOM 3819 C CA . TYR B 1 186 ? -15.266 29.453 13.477 1 93.44 186 TYR B CA 1
ATOM 3820 C C . TYR B 1 186 ? -13.922 30.141 13.297 1 93.44 186 TYR B C 1
ATOM 3822 O O . TYR B 1 186 ? -13.102 30.156 14.219 1 93.44 186 TYR B O 1
ATOM 3830 N N . ILE B 1 187 ? -13.727 30.766 12.172 1 96.69 187 ILE B N 1
ATOM 3831 C CA . ILE B 1 187 ? -12.391 31.188 11.758 1 96.69 187 ILE B CA 1
ATOM 3832 C C . ILE B 1 187 ? -11.852 32.219 12.734 1 96.69 187 ILE B C 1
ATOM 3834 O O . ILE B 1 187 ? -10.656 32.25 13.016 1 96.69 187 ILE B O 1
ATOM 3838 N N . GLY B 1 188 ? -12.688 33.062 13.336 1 96.62 188 GLY B N 1
ATOM 3839 C CA . GLY B 1 188 ? -12.297 34.156 14.227 1 96.62 188 GLY B CA 1
ATOM 3840 C C . GLY B 1 188 ? -11.781 33.656 15.57 1 96.62 188 GLY B C 1
ATOM 3841 O O . GLY B 1 188 ? -11.188 34.438 16.328 1 96.62 188 GLY B O 1
ATOM 3842 N N . LEU B 1 189 ? -11.922 32.406 15.828 1 96.88 189 LEU B N 1
ATOM 3843 C CA . LEU B 1 189 ? -11.547 31.859 17.125 1 96.88 189 LEU B CA 1
ATOM 3844 C C . LEU B 1 189 ? -10.125 31.297 17.094 1 96.88 189 LEU B C 1
ATOM 3846 O O . LEU B 1 189 ? -9.586 30.906 18.125 1 96.88 189 LEU B O 1
ATOM 3850 N N . PHE B 1 190 ? -9.508 31.281 15.961 1 98.19 190 PHE B N 1
ATOM 3851 C CA . PHE B 1 190 ? -8.125 30.828 15.844 1 98.19 190 PHE B CA 1
ATOM 3852 C C . PHE B 1 190 ? -7.16 31.984 16.109 1 98.19 190 PHE B C 1
ATOM 3854 O O . PHE B 1 190 ? -7.445 33.125 15.773 1 98.19 190 PHE B O 1
ATOM 3861 N N . HIS B 1 191 ? -6.07 31.672 16.797 1 98.06 191 HIS B N 1
ATOM 3862 C CA . HIS B 1 191 ? -5.016 32.656 17.016 1 98.06 191 HIS B CA 1
ATOM 3863 C C . HIS B 1 191 ? -4.234 32.906 15.727 1 98.06 191 HIS B C 1
ATOM 3865 O O . HIS B 1 191 ? -4.098 34.062 15.305 1 98.06 191 HIS B O 1
ATOM 3871 N N . THR B 1 192 ? -3.738 31.922 15.156 1 98.56 192 THR B N 1
ATOM 3872 C CA . THR B 1 192 ? -2.926 31.984 13.945 1 98.56 192 THR B CA 1
ATOM 3873 C C . THR B 1 192 ? -3.457 31.047 12.883 1 98.56 192 THR B C 1
ATOM 3875 O O . THR B 1 192 ? -3.76 29.875 13.172 1 98.56 192 THR B O 1
ATOM 3878 N N . ILE B 1 193 ? -3.607 31.5 11.594 1 98.31 193 ILE B N 1
ATOM 3879 C CA . ILE B 1 193 ? -4.02 30.641 10.484 1 98.31 193 ILE B CA 1
ATOM 3880 C C . ILE B 1 193 ? -3.029 30.781 9.328 1 98.31 193 ILE B C 1
ATOM 3882 O O . ILE B 1 193 ? -2.436 31.844 9.141 1 98.31 193 ILE B O 1
ATOM 3886 N N . LYS B 1 194 ? -2.887 29.641 8.578 1 98 194 LYS B N 1
ATOM 3887 C CA . LYS B 1 194 ? -1.91 29.609 7.488 1 98 194 LYS B CA 1
ATOM 3888 C C . LYS B 1 194 ? -2.553 29.141 6.188 1 98 194 LYS B C 1
ATOM 3890 O O . LYS B 1 194 ? -2.188 28.078 5.656 1 98 194 LYS B O 1
ATOM 3895 N N . PRO B 1 195 ? -3.361 29.938 5.52 1 97.81 195 PRO B N 1
ATOM 3896 C CA . PRO B 1 195 ? -3.932 29.562 4.219 1 97.81 195 PRO B CA 1
ATOM 3897 C C . PRO B 1 195 ? -2.973 29.828 3.059 1 97.81 195 PRO B C 1
ATOM 3899 O O . PRO B 1 195 ? -2.023 30.594 3.201 1 97.81 195 PRO B O 1
ATOM 3902 N N . ASN B 1 196 ? -3.211 29.062 1.986 1 96.44 196 ASN B N 1
ATOM 3903 C CA . ASN B 1 196 ? -2.711 29.531 0.698 1 96.44 196 ASN B CA 1
ATOM 3904 C C . ASN B 1 196 ? -3.721 30.438 0 1 96.44 196 ASN B C 1
ATOM 3906 O O . ASN B 1 196 ? -4.742 30.812 0.586 1 96.44 196 ASN B O 1
ATOM 3910 N N . LEU B 1 197 ? -3.412 30.844 -1.201 1 96.56 197 LEU B N 1
ATOM 3911 C CA . LEU B 1 197 ? -4.258 31.812 -1.881 1 96.56 197 LEU B CA 1
ATOM 3912 C C . LEU B 1 197 ? -5.656 31.25 -2.119 1 96.56 197 LEU B C 1
ATOM 3914 O O . LEU B 1 197 ? -6.652 31.938 -1.882 1 96.56 197 LEU B O 1
ATOM 3918 N N . LEU B 1 198 ? -5.785 30.016 -2.562 1 95.56 198 LEU B N 1
ATOM 3919 C CA . LEU B 1 198 ? -7.078 29.391 -2.834 1 95.56 198 LEU B CA 1
ATOM 3920 C C . LEU B 1 198 ? -7.883 29.234 -1.549 1 95.56 198 LEU B C 1
ATOM 3922 O O . LEU B 1 198 ? -9.094 29.469 -1.54 1 95.56 198 LEU B O 1
ATOM 3926 N N . GLU B 1 199 ? -7.195 28.859 -0.515 1 96.81 199 GLU B N 1
ATOM 3927 C CA . GLU B 1 199 ? -7.836 28.703 0.786 1 96.81 199 GLU B CA 1
ATOM 3928 C C . GLU B 1 199 ? -8.289 30.047 1.35 1 96.81 199 GLU B C 1
ATOM 3930 O O . GLU B 1 199 ? -9.367 30.141 1.947 1 96.81 199 GLU B O 1
ATOM 3935 N N . LEU B 1 200 ? -7.484 31.031 1.14 1 97.56 200 LEU B N 1
ATOM 3936 C CA . LEU B 1 200 ? -7.848 32.375 1.574 1 97.56 200 LEU B CA 1
ATOM 3937 C C . LEU B 1 200 ? -9.102 32.844 0.85 1 97.56 200 LEU B C 1
ATOM 3939 O O . LEU B 1 200 ? -9.992 33.438 1.467 1 97.56 200 LEU B O 1
ATOM 3943 N N . GLU B 1 201 ? -9.125 32.594 -0.459 1 97.62 201 GLU B N 1
ATOM 3944 C CA . GLU B 1 201 ? -10.312 32.969 -1.24 1 97.62 201 GLU B CA 1
ATOM 3945 C C . GLU B 1 201 ? -11.555 32.25 -0.699 1 97.62 201 GLU B C 1
ATOM 3947 O O . GLU B 1 201 ? -12.609 32.875 -0.559 1 97.62 201 GLU B O 1
ATOM 3952 N N . LEU B 1 202 ? -11.406 31.094 -0.373 1 96.19 202 LEU B N 1
ATOM 3953 C CA . LEU B 1 202 ? -12.523 30.312 0.138 1 96.19 202 LEU B CA 1
ATOM 3954 C C . LEU B 1 202 ? -12.992 30.844 1.489 1 96.19 202 LEU B C 1
ATOM 3956 O O . LEU B 1 202 ? -14.188 31 1.718 1 96.19 202 LEU B O 1
ATOM 3960 N N . LEU B 1 203 ? -12.039 31.109 2.359 1 97.06 203 LEU B N 1
ATOM 3961 C CA . LEU B 1 203 ? -12.344 31.516 3.727 1 97.06 203 LEU B CA 1
ATOM 3962 C C . LEU B 1 203 ? -12.992 32.906 3.754 1 97.06 203 LEU B C 1
ATOM 3964 O O . LEU B 1 203 ? -13.719 33.25 4.695 1 97.06 203 LEU B O 1
ATOM 3968 N N . THR B 1 204 ? -12.781 33.75 2.703 1 97.38 204 THR B N 1
ATOM 3969 C CA . THR B 1 204 ? -13.234 35.125 2.729 1 97.38 204 THR B CA 1
ATOM 3970 C C . THR B 1 204 ? -14.297 35.375 1.662 1 97.38 204 THR B C 1
ATOM 3972 O O . THR B 1 204 ? -14.93 36.438 1.64 1 97.38 204 THR B O 1
ATOM 3975 N N . ASP B 1 205 ? -14.492 34.438 0.759 1 96.38 205 ASP B N 1
ATOM 3976 C CA . ASP B 1 205 ? -15.367 34.562 -0.396 1 96.38 205 ASP B CA 1
ATOM 3977 C C . ASP B 1 205 ? -14.945 35.75 -1.264 1 96.38 205 ASP B C 1
ATOM 3979 O O . ASP B 1 205 ? -15.797 36.469 -1.811 1 96.38 205 ASP B O 1
ATOM 3983 N N . LYS B 1 206 ? -13.656 36.062 -1.238 1 95.69 206 LYS B N 1
ATOM 3984 C CA . LYS B 1 206 ? -13.102 37.156 -2.049 1 95.69 206 LYS B CA 1
ATOM 3985 C C . LYS B 1 206 ? -12.086 36.625 -3.059 1 95.69 206 LYS B C 1
ATOM 3987 O O . LYS B 1 206 ? -11.18 35.875 -2.699 1 95.69 206 LYS B O 1
ATOM 3992 N N . LYS B 1 207 ? -12.281 37 -4.266 1 96.25 207 LYS B N 1
ATOM 3993 C CA . LYS B 1 207 ? -11.297 36.656 -5.285 1 96.25 207 LYS B CA 1
ATOM 3994 C C . LYS B 1 207 ? -10.008 37.438 -5.086 1 96.25 207 LYS B C 1
ATOM 3996 O O . LYS B 1 207 ? -10.039 38.656 -4.805 1 96.25 207 LYS B O 1
ATOM 4001 N N . ILE B 1 208 ? -8.93 36.781 -5.199 1 96.56 208 ILE B N 1
ATOM 4002 C CA . ILE B 1 208 ? -7.637 37.438 -4.988 1 96.56 208 ILE B CA 1
ATOM 4003 C C . ILE B 1 208 ? -6.891 37.531 -6.316 1 96.56 208 ILE B C 1
ATOM 4005 O O . ILE B 1 208 ? -6.559 36.5 -6.926 1 96.56 208 ILE B O 1
ATOM 4009 N N . SER B 1 209 ? -6.598 38.719 -6.754 1 95.56 209 SER B N 1
ATOM 4010 C CA . SER B 1 209 ? -5.922 38.938 -8.031 1 95.56 209 SER B CA 1
ATOM 4011 C C . SER B 1 209 ? -4.727 39.875 -7.867 1 95.56 209 SER B C 1
ATOM 4013 O O . SER B 1 209 ? -3.994 40.125 -8.828 1 95.56 209 SER B O 1
ATOM 4015 N N . SER B 1 210 ? -4.559 40.438 -6.66 1 94.56 210 SER B N 1
ATOM 4016 C CA . SER B 1 210 ? -3.461 41.375 -6.406 1 94.56 210 SER B CA 1
ATOM 4017 C C . SER B 1 210 ? -2.982 41.281 -4.961 1 94.56 210 SER B C 1
ATOM 4019 O O . SER B 1 210 ? -3.639 40.656 -4.121 1 94.56 210 SER B O 1
ATOM 4021 N N . GLU B 1 211 ? -1.86 41.875 -4.688 1 94.31 211 GLU B N 1
ATOM 4022 C CA . GLU B 1 211 ? -1.333 41.906 -3.328 1 94.31 211 GLU B CA 1
ATOM 4023 C C . GLU B 1 211 ? -2.277 42.688 -2.4 1 94.31 211 GLU B C 1
ATOM 4025 O O . GLU B 1 211 ? -2.408 42.344 -1.224 1 94.31 211 GLU B O 1
ATOM 4030 N N . GLU B 1 212 ? -2.814 43.719 -2.949 1 96.62 212 GLU B N 1
ATOM 4031 C CA . GLU B 1 212 ? -3.773 44.469 -2.158 1 96.62 212 GLU B CA 1
ATOM 4032 C C . GLU B 1 212 ? -4.969 43.625 -1.76 1 96.62 212 GLU B C 1
ATOM 4034 O O . GLU B 1 212 ? -5.5 43.75 -0.655 1 96.62 212 GLU B O 1
ATOM 4039 N N . ASP B 1 213 ? -5.371 42.719 -2.668 1 97.88 213 ASP B N 1
ATOM 4040 C CA . ASP B 1 213 ? -6.477 41.812 -2.367 1 97.88 213 ASP B CA 1
ATOM 4041 C C . ASP B 1 213 ? -6.117 40.875 -1.214 1 97.88 213 ASP B C 1
ATOM 4043 O O . ASP B 1 213 ? -6.98 40.531 -0.405 1 97.88 213 ASP B O 1
ATOM 4047 N N . ILE B 1 214 ? -4.859 40.469 -1.161 1 98.25 214 ILE B N 1
ATOM 4048 C CA . ILE B 1 214 ? -4.406 39.594 -0.078 1 98.25 214 ILE B CA 1
ATOM 4049 C C . ILE B 1 214 ? -4.551 40.312 1.258 1 98.25 214 ILE B C 1
ATOM 4051 O O . ILE B 1 214 ? -5.059 39.75 2.229 1 98.25 214 ILE B O 1
ATOM 4055 N N . LYS B 1 215 ? -4.086 41.594 1.269 1 98.19 215 LYS B N 1
ATOM 4056 C CA . LYS B 1 215 ? -4.164 42.375 2.482 1 98.19 215 LYS B CA 1
ATOM 4057 C C . LYS B 1 215 ? -5.609 42.562 2.947 1 98.19 215 LYS B C 1
ATOM 4059 O O . LYS B 1 215 ? -5.91 42.375 4.129 1 98.19 215 LYS B O 1
ATOM 4064 N N . VAL B 1 216 ? -6.492 42.844 2.037 1 98.19 216 VAL B N 1
ATOM 4065 C CA . VAL B 1 216 ? -7.898 43.062 2.359 1 98.19 216 VAL B CA 1
ATOM 4066 C C . VAL B 1 216 ? -8.516 41.781 2.893 1 98.19 216 VAL B C 1
ATOM 4068 O O . VAL B 1 216 ? -9.25 41.812 3.881 1 98.19 216 VAL B O 1
ATOM 4071 N N . ALA B 1 217 ? -8.242 40.719 2.201 1 98.44 217 ALA B N 1
ATOM 4072 C CA . ALA B 1 217 ? -8.766 39.406 2.629 1 98.44 217 ALA B CA 1
ATOM 4073 C C . ALA B 1 217 ? -8.258 39.062 4.023 1 98.44 217 ALA B C 1
ATOM 4075 O O . ALA B 1 217 ? -9.023 38.562 4.863 1 98.44 217 ALA B O 1
ATOM 4076 N N . ALA B 1 218 ? -6.98 39.312 4.266 1 98.44 218 ALA B N 1
ATOM 4077 C CA . ALA B 1 218 ? -6.406 39.031 5.582 1 98.44 218 ALA B CA 1
ATOM 4078 C C . ALA B 1 218 ? -7.078 39.906 6.648 1 98.44 218 ALA B C 1
ATOM 4080 O O . ALA B 1 218 ? -7.371 39.438 7.75 1 98.44 218 ALA B O 1
ATOM 4081 N N . GLU B 1 219 ? -7.355 41.125 6.348 1 98.38 219 GLU B N 1
ATOM 4082 C CA . GLU B 1 219 ? -8 42.062 7.277 1 98.38 219 GLU B CA 1
ATOM 4083 C C . GLU B 1 219 ? -9.406 41.594 7.633 1 98.38 219 GLU B C 1
ATOM 4085 O O . GLU B 1 219 ? -9.867 41.781 8.766 1 98.38 219 GLU B O 1
ATOM 4090 N N . MET B 1 220 ? -10.07 41 6.652 1 98.25 220 MET B N 1
ATOM 4091 C CA . MET B 1 220 ? -11.391 40.438 6.914 1 98.25 220 MET B CA 1
ATOM 4092 C C . MET B 1 220 ? -11.328 39.375 8 1 98.25 220 MET B C 1
ATOM 4094 O O . MET B 1 220 ? -12.195 39.312 8.875 1 98.25 220 MET B O 1
ATOM 4098 N N . LEU B 1 221 ? -10.32 38.562 7.945 1 98.38 221 LEU B N 1
ATOM 4099 C CA . LEU B 1 221 ? -10.164 37.5 8.93 1 98.38 221 LEU B CA 1
ATOM 4100 C C . LEU B 1 221 ? -9.773 38.062 10.289 1 98.38 221 LEU B C 1
ATOM 4102 O O . LEU B 1 221 ? -10.227 37.562 11.328 1 98.38 221 LEU B O 1
ATOM 4106 N N . LEU B 1 222 ? -8.93 39.094 10.281 1 98.5 222 LEU B N 1
ATOM 4107 C CA . LEU B 1 222 ? -8.531 39.781 11.516 1 98.5 222 LEU B CA 1
ATOM 4108 C C . LEU B 1 222 ? -9.742 40.406 12.195 1 98.5 222 LEU B C 1
ATOM 4110 O O . LEU B 1 222 ? -9.875 40.344 13.422 1 98.5 222 LEU B O 1
ATOM 4114 N N . LYS B 1 223 ? -10.617 40.969 11.406 1 97.94 223 LYS B N 1
ATOM 4115 C CA . LYS B 1 223 ? -11.828 41.594 11.93 1 97.94 223 LYS B CA 1
ATOM 4116 C C . LYS B 1 223 ? -12.742 40.562 12.586 1 97.94 223 LYS B C 1
ATOM 4118 O O . LYS B 1 223 ? -13.461 40.875 13.531 1 97.94 223 LYS B O 1
ATOM 4123 N N . LYS B 1 224 ? -12.633 39.375 12.109 1 97.62 224 LYS B N 1
ATOM 4124 C CA . LYS B 1 224 ? -13.453 38.312 12.664 1 97.62 224 LYS B CA 1
ATOM 4125 C C . LYS B 1 224 ? -12.883 37.812 13.984 1 97.62 224 LYS B C 1
ATOM 4127 O O . LYS B 1 224 ? -13.562 37.125 14.734 1 97.62 224 LYS B O 1
ATOM 4132 N N . GLY B 1 225 ? -11.578 38.094 14.188 1 97.62 225 GLY B N 1
ATOM 4133 C CA . GLY B 1 225 ? -11.039 37.75 15.484 1 97.62 225 GLY B CA 1
ATOM 4134 C C . GLY B 1 225 ? -9.688 37.062 15.406 1 97.62 225 GLY B C 1
ATOM 4135 O O . GLY B 1 225 ? -9.008 36.906 16.422 1 97.62 225 GLY B O 1
ATOM 4136 N N . VAL B 1 226 ? -9.258 36.625 14.203 1 98.31 226 VAL B N 1
ATOM 4137 C CA . VAL B 1 226 ? -7.949 36 14.039 1 98.31 226 VAL B CA 1
ATOM 4138 C C . VAL B 1 226 ? -6.855 36.969 14.477 1 98.31 226 VAL B C 1
ATOM 4140 O O . VAL B 1 226 ? -6.93 38.188 14.195 1 98.31 226 VAL B O 1
ATOM 4143 N N . LYS B 1 227 ? -5.836 36.469 15.156 1 98.19 227 LYS B N 1
ATOM 4144 C CA . LYS B 1 227 ? -4.785 37.344 15.664 1 98.19 227 LYS B CA 1
ATOM 4145 C C . LYS B 1 227 ? -3.645 37.469 14.664 1 98.19 227 LYS B C 1
ATOM 4147 O O . LYS B 1 227 ? -3.045 38.562 14.523 1 98.19 227 LYS B O 1
ATOM 4152 N N . GLU B 1 228 ? -3.289 36.375 14 1 98.69 228 GLU B N 1
ATOM 4153 C CA . GLU B 1 228 ? -2.221 36.375 13.008 1 98.69 228 GLU B CA 1
ATOM 4154 C C . GLU B 1 228 ? -2.648 35.594 11.758 1 98.69 228 GLU B C 1
ATOM 4156 O O . GLU B 1 228 ? -3.031 34.438 11.836 1 98.69 228 GLU B O 1
ATOM 4161 N N . VAL B 1 229 ? -2.592 36.281 10.617 1 98.75 229 VAL B N 1
ATOM 4162 C CA . VAL B 1 229 ? -2.855 35.656 9.32 1 98.75 229 VAL B CA 1
ATOM 4163 C C . VAL B 1 229 ? -1.559 35.562 8.523 1 98.75 229 VAL B C 1
ATOM 4165 O O . VAL B 1 229 ? -0.907 36.594 8.266 1 98.75 229 VAL B O 1
ATOM 4168 N N . VAL B 1 230 ? -1.152 34.375 8.211 1 98.75 230 VAL B N 1
ATOM 4169 C CA . VAL B 1 230 ? 0.03 34.125 7.391 1 98.75 230 VAL B CA 1
ATOM 4170 C C . VAL B 1 230 ? -0.363 33.375 6.113 1 98.75 230 VAL B C 1
ATOM 4172 O O . VAL B 1 230 ? -0.757 32.219 6.168 1 98.75 230 VAL B O 1
ATOM 4175 N N . VAL B 1 231 ? -0.204 34.031 4.953 1 98.5 231 VAL B N 1
ATOM 4176 C CA . VAL B 1 231 ? -0.605 33.469 3.67 1 98.5 231 VAL B CA 1
ATOM 4177 C C . VAL B 1 231 ? 0.623 32.938 2.928 1 98.5 231 VAL B C 1
ATOM 4179 O O . VAL B 1 231 ? 1.516 33.719 2.57 1 98.5 231 VAL B O 1
ATOM 4182 N N . SER B 1 232 ? 0.656 31.625 2.732 1 97.19 232 SER B N 1
ATOM 4183 C CA . SER B 1 232 ? 1.756 31.062 1.966 1 97.19 232 SER B CA 1
ATOM 4184 C C . SER B 1 232 ? 1.594 31.328 0.475 1 97.19 232 SER B C 1
ATOM 4186 O O . SER B 1 232 ? 0.497 31.188 -0.072 1 97.19 232 SER B O 1
ATOM 4188 N N . LEU B 1 233 ? 2.648 31.75 -0.191 1 95.88 233 LEU B N 1
ATOM 4189 C CA . LEU B 1 233 ? 2.643 32.094 -1.606 1 95.88 233 LEU B CA 1
ATOM 4190 C C . LEU B 1 233 ? 3.594 31.203 -2.393 1 95.88 233 LEU B C 1
ATOM 4192 O O . LEU B 1 233 ? 4.172 31.641 -3.393 1 95.88 233 LEU B O 1
ATOM 4196 N N . GLY B 1 234 ? 3.869 30.031 -1.915 1 91.19 234 GLY B N 1
ATOM 4197 C CA . GLY B 1 234 ? 4.797 29.109 -2.566 1 91.19 234 GLY B CA 1
ATOM 4198 C C . GLY B 1 234 ? 6.203 29.672 -2.668 1 91.19 234 GLY B C 1
ATOM 4199 O O . GLY B 1 234 ? 6.781 30.109 -1.668 1 91.19 234 GLY B O 1
ATOM 4200 N N . ARG B 1 235 ? 6.707 29.609 -3.885 1 88.94 235 ARG B N 1
ATOM 4201 C CA . ARG B 1 235 ? 8.07 30.062 -4.129 1 88.94 235 ARG B CA 1
ATOM 4202 C C . ARG B 1 235 ? 8.203 31.562 -3.881 1 88.94 235 ARG B C 1
ATOM 4204 O O . ARG B 1 235 ? 9.305 32.062 -3.621 1 88.94 235 ARG B O 1
ATOM 4211 N N . ASP B 1 236 ? 7.082 32.219 -3.836 1 93.75 236 ASP B N 1
ATOM 4212 C CA . ASP B 1 236 ? 7.098 33.688 -3.705 1 93.75 236 ASP B CA 1
ATOM 4213 C C . ASP B 1 236 ? 7.129 34.094 -2.236 1 93.75 236 ASP B C 1
ATOM 4215 O O . ASP B 1 236 ? 7.125 35.281 -1.925 1 93.75 236 ASP B O 1
ATOM 4219 N N . GLY B 1 237 ? 7.09 33.125 -1.378 1 97.12 237 GLY B N 1
ATOM 4220 C CA . GLY B 1 237 ? 7.223 33.438 0.04 1 97.12 237 GLY B CA 1
ATOM 4221 C C . GLY B 1 237 ? 5.898 33.406 0.78 1 97.12 237 GLY B C 1
ATOM 4222 O O . GLY B 1 237 ? 5.148 32.438 0.685 1 97.12 237 GLY B O 1
ATOM 4223 N N . ALA B 1 238 ? 5.727 34.5 1.641 1 98.38 238 ALA B N 1
ATOM 4224 C CA . ALA B 1 238 ? 4.516 34.562 2.453 1 98.38 238 ALA B CA 1
ATOM 4225 C C . ALA B 1 238 ? 4.137 36 2.797 1 98.38 238 ALA B C 1
ATOM 4227 O O . ALA B 1 238 ? 5.004 36.875 2.914 1 98.38 238 ALA B O 1
ATOM 4228 N N . PHE B 1 239 ? 2.865 36.188 2.818 1 98.62 239 PHE B N 1
ATOM 4229 C CA . PHE B 1 239 ? 2.275 37.406 3.334 1 98.62 239 PHE B CA 1
ATOM 4230 C C . PHE B 1 239 ? 1.821 37.219 4.777 1 98.62 239 PHE B C 1
ATOM 4232 O O . PHE B 1 239 ? 1.373 36.156 5.16 1 98.62 239 PHE B O 1
ATOM 4239 N N . TYR B 1 240 ? 2.045 38.312 5.637 1 98.75 240 TYR B N 1
ATOM 4240 C CA . TYR B 1 240 ? 1.612 38.188 7.027 1 98.75 240 TYR B CA 1
ATOM 4241 C C . TYR B 1 240 ? 0.921 39.469 7.484 1 98.75 240 TYR B C 1
ATOM 4243 O O . TYR B 1 240 ? 1.174 40.562 6.945 1 98.75 240 TYR B O 1
ATOM 4251 N N . HIS B 1 241 ? 0.014 39.344 8.367 1 98.69 241 HIS B N 1
ATOM 4252 C CA . HIS B 1 241 ? -0.722 40.469 8.953 1 98.69 241 HIS B CA 1
ATOM 4253 C C . HIS B 1 241 ? -1.23 40.125 10.344 1 98.69 241 HIS B C 1
ATOM 4255 O O . HIS B 1 241 ? -1.842 39.062 10.547 1 98.69 241 HIS B O 1
ATOM 4261 N N . ASP B 1 242 ? -0.926 41.031 11.344 1 98.12 242 ASP B N 1
ATOM 4262 C CA . ASP B 1 242 ? -1.392 40.75 12.695 1 98.12 242 ASP B CA 1
ATOM 4263 C C . ASP B 1 242 ? -2.309 41.875 13.211 1 98.12 242 ASP B C 1
ATOM 4265 O O . ASP B 1 242 ? -2.529 41.969 14.414 1 98.12 242 ASP B O 1
ATOM 4269 N N . GLY B 1 243 ? -2.846 42.625 12.289 1 97 243 GLY B N 1
ATOM 4270 C CA . GLY B 1 243 ? -3.703 43.75 12.656 1 97 243 GLY B CA 1
ATOM 4271 C C . GLY B 1 243 ? -2.949 45.062 12.812 1 97 243 GLY B C 1
ATOM 4272 O O . GLY B 1 243 ? -3.49 46.125 12.531 1 97 243 GLY B O 1
ATOM 4273 N N . SER B 1 244 ? -1.707 44.969 13.188 1 96.38 244 SER B N 1
ATOM 4274 C CA . SER B 1 244 ? -0.857 46.125 13.383 1 96.38 244 SER B CA 1
ATOM 4275 C C . SER B 1 244 ? 0.256 46.188 12.344 1 96.38 244 SER B C 1
ATOM 4277 O O . SER B 1 244 ? 0.549 47.25 11.797 1 96.38 244 SER B O 1
ATOM 4279 N N . TYR B 1 245 ? 0.852 45.125 12.148 1 96.38 245 TYR B N 1
ATOM 4280 C CA . TYR B 1 245 ? 1.964 45 11.211 1 96.38 245 TYR B CA 1
ATOM 4281 C C . TYR B 1 245 ? 1.644 44 10.102 1 96.38 245 TYR B C 1
ATOM 4283 O O . TYR B 1 245 ? 1.031 42.969 10.352 1 96.38 245 TYR B O 1
ATOM 4291 N N . TYR B 1 246 ? 1.938 44.375 8.914 1 97.69 246 TYR B N 1
ATOM 4292 C CA . TYR B 1 246 ? 1.804 43.5 7.777 1 97.69 246 TYR B CA 1
ATOM 4293 C C . TYR B 1 246 ? 3.008 43.594 6.852 1 97.69 246 TYR B C 1
ATOM 4295 O O . TYR B 1 246 ? 3.773 44.562 6.93 1 97.69 246 TYR B O 1
ATOM 4303 N N . GLY B 1 247 ? 3.219 42.594 6.102 1 97.5 247 GLY B N 1
ATOM 4304 C CA . GLY B 1 247 ? 4.301 42.562 5.133 1 97.5 247 GLY B CA 1
ATOM 4305 C C . GLY B 1 247 ? 4.391 41.281 4.344 1 97.5 247 GLY B C 1
ATOM 4306 O O . GLY B 1 247 ? 3.506 40.438 4.434 1 97.5 247 GLY B O 1
ATOM 4307 N N . ARG B 1 248 ? 5.363 41.281 3.469 1 97.12 248 ARG B N 1
ATOM 4308 C CA . ARG B 1 248 ? 5.703 40.125 2.678 1 97.12 248 ARG B CA 1
ATOM 4309 C C . ARG B 1 248 ? 7.172 39.75 2.855 1 97.12 248 ARG B C 1
ATOM 4311 O O . ARG B 1 248 ? 8.039 40.625 2.916 1 97.12 248 ARG B O 1
ATOM 4318 N N . VAL B 1 249 ? 7.355 38.562 3.076 1 96.69 249 VAL B N 1
ATOM 4319 C CA . VAL B 1 249 ? 8.711 38.031 3.135 1 96.69 249 VAL B CA 1
ATOM 4320 C C . VAL B 1 249 ? 8.969 37.125 1.924 1 96.69 249 VAL B C 1
ATOM 4322 O O . VAL B 1 249 ? 8.133 36.281 1.57 1 96.69 249 VAL B O 1
ATOM 4325 N N . LYS B 1 250 ? 10.078 37.344 1.247 1 95.88 250 LYS B N 1
ATOM 4326 C CA . LYS B 1 250 ? 10.445 36.531 0.093 1 95.88 250 LYS B CA 1
ATOM 4327 C C . LYS B 1 250 ? 10.883 35.125 0.524 1 95.88 250 LYS B C 1
ATOM 4329 O O . LYS B 1 250 ? 11.477 34.969 1.593 1 95.88 250 LYS B O 1
ATOM 4334 N N . GLY B 1 251 ? 10.555 34.188 -0.34 1 95.06 251 GLY B N 1
ATOM 4335 C CA . GLY B 1 251 ? 11.023 32.844 -0.083 1 95.06 251 GLY B CA 1
ATOM 4336 C C . GLY B 1 251 ? 12.523 32.688 -0.268 1 95.06 251 GLY B C 1
ATOM 4337 O O . GLY B 1 251 ? 13.172 33.562 -0.861 1 95.06 251 GLY B O 1
ATOM 4338 N N . PHE B 1 252 ? 13.078 31.656 0.327 1 95.06 252 PHE B N 1
ATOM 4339 C CA . PHE B 1 252 ? 14.484 31.312 0.123 1 95.06 252 PHE B CA 1
ATOM 4340 C C . PHE B 1 252 ? 14.703 30.703 -1.256 1 95.06 252 PHE B C 1
ATOM 4342 O O . PHE B 1 252 ? 13.836 29.984 -1.765 1 95.06 252 PHE B O 1
ATOM 4349 N N . ASP B 1 253 ? 15.836 31.031 -1.822 1 92 253 ASP B N 1
ATOM 4350 C CA . ASP B 1 253 ? 16.219 30.438 -3.098 1 92 253 ASP B CA 1
ATOM 4351 C C . ASP B 1 253 ? 16.906 29.078 -2.885 1 92 253 ASP B C 1
ATOM 4353 O O . ASP B 1 253 ? 18.109 29.031 -2.611 1 92 253 ASP B O 1
ATOM 4357 N N . VAL B 1 254 ? 16.125 28.062 -2.98 1 92.69 254 VAL B N 1
ATOM 4358 C CA . VAL B 1 254 ? 16.672 26.719 -2.791 1 92.69 254 VAL B CA 1
ATOM 4359 C C . VAL B 1 254 ? 16.25 25.828 -3.959 1 92.69 254 VAL B C 1
ATOM 4361 O O . VAL B 1 254 ? 15.281 26.125 -4.66 1 92.69 254 VAL B O 1
ATOM 4364 N N . GLU B 1 255 ? 17.016 24.797 -4.25 1 93.88 255 GLU B N 1
ATOM 4365 C CA . GLU B 1 255 ? 16.625 23.781 -5.234 1 93.88 255 GLU B CA 1
ATOM 4366 C C . GLU B 1 255 ? 15.453 22.953 -4.723 1 93.88 255 GLU B C 1
ATOM 4368 O O . GLU B 1 255 ? 15.539 22.344 -3.652 1 93.88 255 GLU B O 1
ATOM 4373 N N . VAL B 1 256 ? 14.445 22.922 -5.5 1 93 256 VAL B N 1
ATOM 4374 C CA . VAL B 1 256 ? 13.234 22.219 -5.094 1 93 256 VAL B CA 1
ATOM 4375 C C . VAL B 1 256 ? 13.273 20.781 -5.617 1 93 256 VAL B C 1
ATOM 4377 O O . VAL B 1 256 ? 13.438 20.562 -6.816 1 93 256 VAL B O 1
ATOM 4380 N N . LYS B 1 257 ? 13.156 19.859 -4.75 1 91.44 257 LYS B N 1
ATOM 4381 C CA . LYS B 1 257 ? 13.117 18.438 -5.109 1 91.44 257 LYS B CA 1
ATOM 4382 C C . LYS B 1 257 ? 11.703 17.875 -4.969 1 91.44 257 LYS B C 1
ATOM 4384 O O . LYS B 1 257 ? 11.25 17.109 -5.82 1 91.44 257 LYS B O 1
ATOM 4389 N N . ASN B 1 258 ? 10.984 18.219 -3.943 1 89 258 ASN B N 1
ATOM 4390 C CA . ASN B 1 258 ? 9.633 17.781 -3.609 1 89 258 ASN B CA 1
ATOM 4391 C C . ASN B 1 258 ? 8.906 18.828 -2.762 1 89 258 ASN B C 1
ATOM 4393 O O . ASN B 1 258 ? 9.414 19.25 -1.723 1 89 258 ASN B O 1
ATOM 4397 N N . THR B 1 259 ? 7.734 19.156 -3.174 1 89.25 259 THR B N 1
ATOM 4398 C CA . THR B 1 259 ? 7.047 20.234 -2.469 1 89.25 259 THR B CA 1
ATOM 4399 C C . THR B 1 259 ? 6.125 19.672 -1.393 1 89.25 259 THR B C 1
ATOM 4401 O O . THR B 1 259 ? 5.566 20.422 -0.589 1 89.25 259 THR B O 1
ATOM 4404 N N . THR B 1 260 ? 5.969 18.375 -1.36 1 88.62 260 THR B N 1
ATOM 4405 C CA . THR B 1 260 ? 5.086 17.75 -0.38 1 88.62 260 THR B CA 1
ATOM 4406 C C . THR B 1 260 ? 5.617 17.953 1.035 1 88.62 260 THR B C 1
ATOM 4408 O O . THR B 1 260 ? 6.805 17.75 1.294 1 88.62 260 THR B O 1
ATOM 4411 N N . GLY B 1 261 ? 4.797 18.453 1.915 1 94.56 261 GLY B N 1
ATOM 4412 C CA . GLY B 1 261 ? 5.168 18.609 3.312 1 94.56 261 GLY B CA 1
ATOM 4413 C C . GLY B 1 261 ? 5.699 20 3.639 1 94.56 261 GLY B C 1
ATOM 4414 O O . GLY B 1 261 ? 5.891 20.328 4.809 1 94.56 261 GLY B O 1
ATOM 4415 N N . ALA B 1 262 ? 5.93 20.812 2.625 1 95.75 262 ALA B N 1
ATOM 4416 C CA . ALA B 1 262 ? 6.457 22.156 2.852 1 95.75 262 ALA B CA 1
ATOM 4417 C C . ALA B 1 262 ? 5.516 22.969 3.734 1 95.75 262 ALA B C 1
ATOM 4419 O O . ALA B 1 262 ? 5.965 23.703 4.617 1 95.75 262 ALA B O 1
ATOM 4420 N N . GLY B 1 263 ? 4.262 22.828 3.451 1 96.75 263 GLY B N 1
ATOM 4421 C CA . GLY B 1 263 ? 3.273 23.516 4.258 1 96.75 263 GLY B CA 1
ATOM 4422 C C . GLY B 1 263 ? 3.262 23.078 5.707 1 96.75 263 GLY B C 1
ATOM 4423 O O . GLY B 1 263 ? 3.098 23.891 6.613 1 96.75 263 GLY B O 1
ATOM 4424 N N . ASP B 1 264 ? 3.438 21.797 5.938 1 98.19 264 ASP B N 1
ATOM 4425 C CA . ASP B 1 264 ? 3.484 21.266 7.297 1 98.19 264 ASP B CA 1
ATOM 4426 C C . ASP B 1 264 ? 4.691 21.797 8.062 1 98.19 264 ASP B C 1
ATOM 4428 O O . ASP B 1 264 ? 4.578 22.156 9.234 1 98.19 264 ASP B O 1
ATOM 4432 N N . ALA B 1 265 ? 5.812 21.812 7.348 1 98.38 265 ALA B N 1
ATOM 4433 C CA . ALA B 1 265 ? 7.023 22.375 7.941 1 98.38 265 ALA B CA 1
ATOM 4434 C C . ALA B 1 265 ? 6.852 23.859 8.25 1 98.38 265 ALA B C 1
ATOM 4436 O O . ALA B 1 265 ? 7.34 24.344 9.273 1 98.38 265 ALA B O 1
ATOM 4437 N N . PHE B 1 266 ? 6.172 24.531 7.363 1 98.5 266 PHE B N 1
ATOM 4438 C CA . PHE B 1 266 ? 5.875 25.938 7.543 1 98.5 266 PHE B CA 1
ATOM 4439 C C . PHE B 1 266 ? 5.098 26.172 8.828 1 98.5 266 PHE B C 1
ATOM 4441 O O . PHE B 1 266 ? 5.469 27.031 9.641 1 98.5 266 PHE B O 1
ATOM 4448 N N . VAL B 1 267 ? 4.086 25.406 9.055 1 98.75 267 VAL B N 1
ATOM 4449 C CA . VAL B 1 267 ? 3.268 25.516 10.258 1 98.75 267 VAL B CA 1
ATOM 4450 C C . VAL B 1 267 ? 4.121 25.25 11.492 1 98.75 267 VAL B C 1
ATOM 4452 O O . VAL B 1 267 ? 4.031 25.969 12.492 1 98.75 267 VAL B O 1
ATOM 4455 N N . ALA B 1 268 ? 4.945 24.234 11.422 1 98.81 268 ALA B N 1
ATOM 4456 C CA . ALA B 1 268 ? 5.84 23.922 12.531 1 98.81 268 ALA B CA 1
ATOM 4457 C C . ALA B 1 268 ? 6.754 25.109 12.844 1 98.81 268 ALA B C 1
ATOM 4459 O O . ALA B 1 268 ? 6.996 25.422 14.008 1 98.81 268 ALA B O 1
ATOM 4460 N N . GLY B 1 269 ? 7.25 25.734 11.82 1 98.62 269 GLY B N 1
ATOM 4461 C CA . GLY B 1 269 ? 8.086 26.922 12 1 98.62 269 GLY B CA 1
ATOM 4462 C C . GLY B 1 269 ? 7.363 28.062 12.688 1 98.62 269 GLY B C 1
ATOM 4463 O O . GLY B 1 269 ? 7.941 28.734 13.539 1 98.62 269 GLY B O 1
ATOM 4464 N N . LEU B 1 270 ? 6.141 28.312 12.305 1 98.69 270 LEU B N 1
ATOM 4465 C CA . LEU B 1 270 ? 5.336 29.344 12.961 1 98.69 270 LEU B CA 1
ATOM 4466 C C . LEU B 1 270 ? 5.191 29.047 14.445 1 98.69 270 LEU B C 1
ATOM 4468 O O . LEU B 1 270 ? 5.34 29.953 15.281 1 98.69 270 LEU B O 1
ATOM 4472 N N . VAL B 1 271 ? 4.859 27.797 14.758 1 98.56 271 VAL B N 1
ATOM 4473 C CA . VAL B 1 271 ? 4.676 27.391 16.141 1 98.56 271 VAL B CA 1
ATOM 4474 C C . VAL B 1 271 ? 5.984 27.562 16.906 1 98.56 271 VAL B C 1
ATOM 4476 O O . VAL B 1 271 ? 6 28.109 18.016 1 98.56 271 VAL B O 1
ATOM 4479 N N . TYR B 1 272 ? 7.074 27.094 16.312 1 98.19 272 TYR B N 1
ATOM 4480 C CA . TYR B 1 272 ? 8.383 27.219 16.938 1 98.19 272 TYR B CA 1
ATOM 4481 C C . TYR B 1 272 ? 8.711 28.672 17.25 1 98.19 272 TYR B C 1
ATOM 4483 O O . TYR B 1 272 ? 9.133 29 18.344 1 98.19 272 TYR B O 1
ATOM 4491 N N . GLY B 1 273 ? 8.547 29.578 16.25 1 97.81 273 GLY B N 1
ATOM 4492 C CA . GLY B 1 273 ? 8.773 31 16.453 1 97.81 273 GLY B CA 1
ATOM 4493 C C . GLY B 1 273 ? 7.926 31.578 17.562 1 97.81 273 GLY B C 1
ATOM 4494 O O . GLY B 1 273 ? 8.375 32.469 18.312 1 97.81 273 GLY B O 1
ATOM 4495 N N . THR B 1 274 ? 6.707 31.094 17.656 1 97.25 274 THR B N 1
ATOM 4496 C CA . THR B 1 274 ? 5.805 31.547 18.719 1 97.25 274 THR B CA 1
ATOM 4497 C C . THR B 1 274 ? 6.332 31.141 20.094 1 97.25 274 THR B C 1
ATOM 4499 O O . THR B 1 274 ? 6.32 31.953 21.031 1 97.25 274 THR B O 1
ATOM 4502 N N . LEU B 1 275 ? 6.785 29.953 20.188 1 96.62 275 LEU B N 1
ATOM 4503 C CA . LEU B 1 275 ? 7.336 29.469 21.453 1 96.62 275 LEU B CA 1
ATOM 4504 C C . LEU B 1 275 ? 8.586 30.25 21.828 1 96.62 275 LEU B C 1
ATOM 4506 O O . LEU B 1 275 ? 8.875 30.422 23.016 1 96.62 275 LEU B O 1
ATOM 4510 N N . GLN B 1 276 ? 9.289 30.75 20.812 1 95.88 276 GLN B N 1
ATOM 4511 C CA . GLN B 1 276 ? 10.5 31.531 21.031 1 95.88 276 GLN B CA 1
ATOM 4512 C C . GLN B 1 276 ? 10.172 33.031 21.219 1 95.88 276 GLN B C 1
ATOM 4514 O O . GLN B 1 276 ? 11.07 33.844 21.281 1 95.88 276 GLN B O 1
ATOM 4519 N N . GLU B 1 277 ? 8.961 33.375 21.188 1 96.31 277 GLU B N 1
ATOM 4520 C CA . GLU B 1 277 ? 8.469 34.719 21.406 1 96.31 277 GLU B CA 1
ATOM 4521 C C . GLU B 1 277 ? 9.031 35.688 20.375 1 96.31 277 GLU B C 1
ATOM 4523 O O . GLU B 1 277 ? 9.477 36.781 20.719 1 96.31 277 GLU B O 1
ATOM 4528 N N . LYS B 1 278 ? 9.039 35.25 19.188 1 96.81 278 LYS B N 1
ATOM 4529 C CA . LYS B 1 278 ? 9.523 36.094 18.078 1 96.81 278 LYS B CA 1
ATOM 4530 C C . LYS B 1 278 ? 8.414 37 17.547 1 96.81 278 LYS B C 1
ATOM 4532 O O . LYS B 1 278 ? 7.23 36.75 17.797 1 96.81 278 LYS B O 1
ATOM 4537 N N . SER B 1 279 ? 8.812 38.094 16.859 1 97.25 279 SER B N 1
ATOM 4538 C CA . SER B 1 279 ? 7.848 38.906 16.125 1 97.25 279 SER B CA 1
ATOM 4539 C C . SER B 1 279 ? 7.219 38.125 14.977 1 97.25 279 SER B C 1
ATOM 4541 O O . SER B 1 279 ? 7.746 37.094 14.555 1 97.25 279 SER B O 1
ATOM 4543 N N . LEU B 1 280 ? 6.086 38.594 14.484 1 98.19 280 LEU B N 1
ATOM 4544 C CA . LEU B 1 280 ? 5.406 37.906 13.398 1 98.19 280 LEU B CA 1
ATOM 4545 C C . LEU B 1 280 ? 6.312 37.812 12.172 1 98.19 280 LEU B C 1
ATOM 4547 O O . LEU B 1 280 ? 6.371 36.75 11.539 1 98.19 280 LEU B O 1
ATOM 4551 N N . LYS B 1 281 ? 7.004 38.875 11.891 1 97.81 281 LYS B N 1
ATOM 4552 C CA . LYS B 1 281 ? 7.926 38.844 10.758 1 97.81 281 LYS B CA 1
ATOM 4553 C C . LYS B 1 281 ? 8.984 37.75 10.945 1 97.81 281 LYS B C 1
ATOM 4555 O O . LYS B 1 281 ? 9.258 36.969 10.023 1 97.81 281 LYS B O 1
ATOM 4560 N N . GLU B 1 282 ? 9.547 37.719 12.109 1 97.56 282 GLU B N 1
ATOM 4561 C CA . GLU B 1 282 ? 10.57 36.719 12.398 1 97.56 282 GLU B CA 1
ATOM 4562 C C . GLU B 1 282 ? 9.992 35.281 12.352 1 97.56 282 GLU B C 1
ATOM 4564 O O . GLU B 1 282 ? 10.641 34.375 11.859 1 97.56 282 GLU B O 1
ATOM 4569 N N . LYS B 1 283 ? 8.75 35.094 12.883 1 98.06 283 LYS B N 1
ATOM 4570 C CA . LYS B 1 283 ? 8.062 33.812 12.828 1 98.06 283 LYS B CA 1
ATOM 4571 C C . LYS B 1 283 ? 7.918 33.344 11.383 1 98.06 283 LYS B C 1
ATOM 4573 O O . LYS B 1 283 ? 8.148 32.156 11.086 1 98.06 283 LYS B O 1
ATOM 4578 N N . VAL B 1 284 ? 7.586 34.25 10.531 1 98.44 284 VAL B N 1
ATOM 4579 C CA . VAL B 1 284 ? 7.324 33.906 9.133 1 98.44 284 VAL B CA 1
ATOM 4580 C C . VAL B 1 284 ? 8.633 33.531 8.445 1 98.44 284 VAL B C 1
ATOM 4582 O O . VAL B 1 284 ? 8.664 32.625 7.625 1 98.44 284 VAL B O 1
ATOM 4585 N N . ILE B 1 285 ? 9.695 34.219 8.82 1 98.12 285 ILE B N 1
ATOM 4586 C CA . ILE B 1 285 ? 11 33.875 8.25 1 98.12 285 ILE B CA 1
ATOM 4587 C C . ILE B 1 285 ? 11.414 32.469 8.68 1 98.12 285 ILE B C 1
ATOM 4589 O O . ILE B 1 285 ? 11.898 31.703 7.863 1 98.12 285 ILE B O 1
ATOM 4593 N N . LEU B 1 286 ? 11.227 32.188 9.977 1 98.19 286 LEU B N 1
ATOM 4594 C CA . LEU B 1 286 ? 11.5 30.828 10.477 1 98.19 286 LEU B CA 1
ATOM 4595 C C . LEU B 1 286 ? 10.648 29.797 9.742 1 98.19 286 LEU B C 1
ATOM 4597 O O . LEU B 1 286 ? 11.148 28.734 9.352 1 98.19 286 LEU B O 1
ATOM 4601 N N . ALA B 1 287 ? 9.375 30.109 9.547 1 98.56 287 ALA B N 1
ATOM 4602 C CA . ALA B 1 287 ? 8.438 29.219 8.859 1 98.56 287 ALA B CA 1
ATOM 4603 C C . ALA B 1 287 ? 8.883 28.953 7.422 1 98.56 287 ALA B C 1
ATOM 4605 O O . ALA B 1 287 ? 8.906 27.812 6.969 1 98.56 287 ALA B O 1
ATOM 4606 N N . LEU B 1 288 ? 9.281 30 6.73 1 98 288 LEU B N 1
ATOM 4607 C CA . LEU B 1 288 ? 9.781 29.875 5.367 1 98 288 LEU B CA 1
ATOM 4608 C C . LEU B 1 288 ? 11.055 29.047 5.324 1 98 288 LEU B C 1
ATOM 4610 O O . LEU B 1 288 ? 11.266 28.281 4.391 1 98 288 LEU B O 1
ATOM 4614 N N . GLY B 1 289 ? 11.867 29.281 6.301 1 97.62 289 GLY B N 1
ATOM 4615 C CA . GLY B 1 289 ? 13.078 28.469 6.402 1 97.62 289 GLY B CA 1
ATOM 4616 C C . GLY B 1 289 ? 12.797 26.984 6.531 1 97.62 289 GLY B C 1
ATOM 4617 O O . GLY B 1 289 ? 13.422 26.172 5.855 1 97.62 289 GLY B O 1
ATOM 4618 N N . CYS B 1 290 ? 11.867 26.609 7.426 1 98.19 290 CYS B N 1
ATOM 4619 C CA . CYS B 1 290 ? 11.469 25.219 7.586 1 98.19 290 CYS B CA 1
ATOM 4620 C C . CYS B 1 290 ? 10.953 24.641 6.27 1 98.19 290 CYS B C 1
ATOM 4622 O O . CYS B 1 290 ? 11.328 23.531 5.887 1 98.19 290 CYS B O 1
ATOM 4624 N N . GLY B 1 291 ? 10.086 25.406 5.566 1 97.5 291 GLY B N 1
ATOM 4625 C CA . GLY B 1 291 ? 9.594 24.969 4.27 1 97.5 291 GLY B CA 1
ATOM 4626 C C . GLY B 1 291 ? 10.688 24.781 3.244 1 97.5 291 GLY B C 1
ATOM 4627 O O . GLY B 1 291 ? 10.711 23.766 2.531 1 97.5 291 GLY B O 1
ATOM 4628 N N . ALA B 1 292 ? 11.617 25.688 3.221 1 96.5 292 ALA B N 1
ATOM 4629 C CA . ALA B 1 292 ? 12.719 25.656 2.26 1 96.5 292 ALA B CA 1
ATOM 4630 C C . ALA B 1 292 ? 13.609 24.438 2.477 1 96.5 292 ALA B C 1
ATOM 4632 O O . ALA B 1 292 ? 14.008 23.781 1.518 1 96.5 292 ALA B O 1
ATOM 4633 N N . LEU B 1 293 ? 13.938 24.203 3.695 1 96.94 293 LEU B N 1
ATOM 4634 C CA . LEU B 1 293 ? 14.766 23.047 4.012 1 96.94 293 LEU B CA 1
ATOM 4635 C C . LEU B 1 293 ? 14.055 21.75 3.652 1 96.94 293 LEU B C 1
ATOM 4637 O O . LEU B 1 293 ? 14.688 20.766 3.252 1 96.94 293 LEU B O 1
ATOM 4641 N N . THR B 1 294 ? 12.75 21.734 3.746 1 97.19 294 THR B N 1
ATOM 4642 C CA . THR B 1 294 ? 11.945 20.547 3.469 1 97.19 294 THR B CA 1
ATOM 4643 C C . THR B 1 294 ? 11.859 20.281 1.966 1 97.19 294 THR B C 1
ATOM 4645 O O . THR B 1 294 ? 12.078 19.156 1.508 1 97.19 294 THR B O 1
ATOM 4648 N N . VAL B 1 295 ? 11.648 21.328 1.133 1 95.81 295 VAL B N 1
ATOM 4649 C CA . VAL B 1 295 ? 11.453 21.156 -0.303 1 95.81 295 VAL B CA 1
ATOM 4650 C C . VAL B 1 295 ? 12.773 20.75 -0.956 1 95.81 295 VAL B C 1
ATOM 4652 O O . VAL B 1 295 ? 12.789 20.266 -2.092 1 95.81 295 VAL B O 1
ATOM 4655 N N . GLY B 1 296 ? 13.859 20.953 -0.257 1 94 296 GLY B N 1
ATOM 4656 C CA . GLY B 1 296 ? 15.172 20.578 -0.765 1 94 296 GLY B CA 1
ATOM 4657 C C . GLY B 1 296 ? 15.438 19.078 -0.672 1 94 296 GLY B C 1
ATOM 4658 O O . GLY B 1 296 ? 16.469 18.609 -1.136 1 94 296 GLY B O 1
ATOM 4659 N N . THR B 1 297 ? 14.555 18.391 -0.045 1 93.5 297 THR B N 1
ATOM 4660 C CA . THR B 1 297 ? 14.672 16.938 0.076 1 93.5 297 THR B CA 1
ATOM 4661 C C . THR B 1 297 ? 13.508 16.234 -0.62 1 93.5 297 THR B C 1
ATOM 4663 O O . THR B 1 297 ? 12.508 16.875 -0.958 1 93.5 297 THR B O 1
ATOM 4666 N N . TYR B 1 298 ? 13.633 14.906 -0.866 1 88.88 298 TYR B N 1
ATOM 4667 C CA . TYR B 1 298 ? 12.555 14.141 -1.496 1 88.88 298 TYR B CA 1
ATOM 4668 C C . TYR B 1 298 ? 11.531 13.688 -0.464 1 88.88 298 TYR B C 1
ATOM 4670 O O . TYR B 1 298 ? 10.438 13.25 -0.82 1 88.88 298 TYR B O 1
ATOM 4678 N N . GLU B 1 299 ? 11.898 13.891 0.838 1 91.38 299 GLU B N 1
ATOM 4679 C CA . GLU B 1 299 ? 11.039 13.414 1.923 1 91.38 299 GLU B CA 1
ATOM 4680 C C . GLU B 1 299 ? 9.953 14.43 2.256 1 91.38 299 GLU B C 1
ATOM 4682 O O . GLU B 1 299 ? 10.164 15.633 2.117 1 91.38 299 GLU B O 1
ATOM 4687 N N . THR B 1 300 ? 8.828 13.875 2.682 1 92.75 300 THR B N 1
ATOM 4688 C CA . THR B 1 300 ? 7.742 14.742 3.123 1 92.75 300 THR B CA 1
ATOM 4689 C C . THR B 1 300 ? 8.141 15.523 4.367 1 92.75 300 THR B C 1
ATOM 4691 O O . THR B 1 300 ? 7.73 16.672 4.543 1 92.75 300 THR B O 1
ATOM 4694 N N . VAL B 1 301 ? 8.82 14.875 5.266 1 96.38 301 VAL B N 1
ATOM 4695 C CA . VAL B 1 301 ? 9.453 15.523 6.41 1 96.38 301 VAL B CA 1
ATOM 4696 C C . VAL B 1 301 ? 10.969 15.391 6.305 1 96.38 301 VAL B C 1
ATOM 4698 O O . VAL B 1 301 ? 11.492 14.289 6.133 1 96.38 301 VAL B O 1
ATOM 4701 N N . ASN B 1 302 ? 11.648 16.547 6.301 1 95.25 302 ASN B N 1
ATOM 4702 C CA . ASN B 1 302 ? 13.109 16.547 6.324 1 95.25 302 ASN B CA 1
ATOM 4703 C C . ASN B 1 302 ? 13.648 16.078 7.676 1 95.25 302 ASN B C 1
ATOM 4705 O O . ASN B 1 302 ? 13.672 16.859 8.633 1 95.25 302 ASN B O 1
ATOM 4709 N N . HIS B 1 303 ? 14.148 14.922 7.711 1 92.5 303 HIS B N 1
ATOM 4710 C CA . HIS B 1 303 ? 14.602 14.344 8.969 1 92.5 303 HIS B CA 1
ATOM 4711 C C . HIS B 1 303 ? 15.836 15.07 9.5 1 92.5 303 HIS B C 1
ATOM 4713 O O . HIS B 1 303 ? 16.172 14.961 10.68 1 92.5 303 HIS B O 1
ATOM 4719 N N . LYS B 1 304 ? 16.469 15.867 8.625 1 92.56 304 LYS B N 1
ATOM 4720 C CA . LYS B 1 304 ? 17.688 16.578 9.023 1 92.56 304 LYS B CA 1
ATOM 4721 C C . LYS B 1 304 ? 17.359 18 9.461 1 92.56 304 LYS B C 1
ATOM 4723 O O . LYS B 1 304 ? 18.266 18.766 9.812 1 92.56 304 LYS B O 1
ATOM 4728 N N . LEU B 1 305 ? 16.094 18.359 9.336 1 96.69 305 LEU B N 1
ATOM 4729 C CA . LEU B 1 305 ? 15.719 19.656 9.891 1 96.69 305 LEU B CA 1
ATOM 4730 C C . LEU B 1 305 ? 16.156 19.781 11.344 1 96.69 305 LEU B C 1
ATOM 4732 O O . LEU B 1 305 ? 15.953 18.844 12.133 1 96.69 305 LEU B O 1
ATOM 4736 N N . SER B 1 306 ? 16.891 20.875 11.664 1 97.38 306 SER B N 1
ATOM 4737 C CA . SER B 1 306 ? 17.391 21.156 13.008 1 97.38 306 SER B CA 1
ATOM 4738 C C . SER B 1 306 ? 17.391 22.656 13.289 1 97.38 306 SER B C 1
ATOM 4740 O O . SER B 1 306 ? 17.312 23.469 12.359 1 97.38 306 SER B O 1
ATOM 4742 N N . ILE B 1 307 ? 17.484 22.938 14.57 1 97.25 307 ILE B N 1
ATOM 4743 C CA . ILE B 1 307 ? 17.547 24.344 14.969 1 97.25 307 ILE B CA 1
ATOM 4744 C C . ILE B 1 307 ? 18.766 25 14.344 1 97.25 307 ILE B C 1
ATOM 4746 O O . ILE B 1 307 ? 18.672 26.094 13.766 1 97.25 307 ILE B O 1
ATOM 4750 N N . ASP B 1 308 ? 19.859 24.312 14.422 1 96.69 308 ASP B N 1
ATOM 4751 C CA . ASP B 1 308 ? 21.109 24.859 13.883 1 96.69 308 ASP B CA 1
ATOM 4752 C C . ASP B 1 308 ? 21 25.078 12.383 1 96.69 308 ASP B C 1
ATOM 4754 O O . ASP B 1 308 ? 21.375 26.141 11.875 1 96.69 308 ASP B O 1
ATOM 4758 N N . GLY B 1 309 ? 20.562 24.109 11.68 1 95.88 309 GLY B N 1
ATOM 4759 C CA . GLY B 1 309 ? 20.391 24.234 10.242 1 95.88 309 GLY B CA 1
ATOM 4760 C C . GLY B 1 309 ? 19.422 25.344 9.852 1 95.88 309 GLY B C 1
ATOM 4761 O O . GLY B 1 309 ? 19.656 26.078 8.891 1 95.88 309 GLY B O 1
ATOM 4762 N N . LEU B 1 310 ? 18.359 25.422 10.617 1 97.44 310 LEU B N 1
ATOM 4763 C CA . LEU B 1 310 ? 17.359 26.453 10.375 1 97.44 310 LEU B CA 1
ATOM 4764 C C . LEU B 1 310 ? 17.922 27.844 10.594 1 97.44 310 LEU B C 1
ATOM 4766 O O . LEU B 1 310 ? 17.766 28.719 9.75 1 97.44 310 LEU B O 1
ATOM 4770 N N . LEU B 1 311 ? 18.625 28.031 11.664 1 96.56 311 LEU B N 1
ATOM 4771 C CA . LEU B 1 311 ? 19.172 29.328 12.008 1 96.56 311 LEU B CA 1
ATOM 4772 C C . LEU B 1 311 ? 20.266 29.734 11.023 1 96.56 311 LEU B C 1
ATOM 4774 O O . LEU B 1 311 ? 20.406 30.922 10.695 1 96.56 311 LEU B O 1
ATOM 4778 N N . GLU B 1 312 ? 21.016 28.75 10.523 1 95.94 312 GLU B N 1
ATOM 4779 C CA . GLU B 1 312 ? 22.031 29.031 9.508 1 95.94 312 GLU B CA 1
ATOM 4780 C C . GLU B 1 312 ? 21.391 29.547 8.219 1 95.94 312 GLU B C 1
ATOM 4782 O O . GLU B 1 312 ? 21.875 30.5 7.609 1 95.94 312 GLU B O 1
ATOM 4787 N N . LEU B 1 313 ? 20.359 28.953 7.84 1 95.12 313 LEU B N 1
ATOM 4788 C CA . LEU B 1 313 ? 19.672 29.375 6.625 1 95.12 313 LEU B CA 1
ATOM 4789 C C . LEU B 1 313 ? 19.047 30.75 6.801 1 95.12 313 LEU B C 1
ATOM 4791 O O . LEU B 1 313 ? 19.172 31.609 5.918 1 95.12 313 LEU B O 1
ATOM 4795 N N . VAL B 1 314 ? 18.422 31.031 7.918 1 95 314 VAL B N 1
ATOM 4796 C CA . VAL B 1 314 ? 17.719 32.281 8.203 1 95 314 VAL B CA 1
ATOM 4797 C C . VAL B 1 314 ? 18.719 33.438 8.297 1 95 314 VAL B C 1
ATOM 4799 O O . VAL B 1 314 ? 18.422 34.562 7.91 1 95 314 VAL B O 1
ATOM 4802 N N . ALA B 1 315 ? 19.859 33.094 8.789 1 92.31 315 ALA B N 1
ATOM 4803 C CA . ALA B 1 315 ? 20.906 34.094 8.906 1 92.31 315 ALA B CA 1
ATOM 4804 C C . ALA B 1 315 ? 21.359 34.562 7.527 1 92.31 315 ALA B C 1
ATOM 4806 O O . ALA B 1 315 ? 21.875 35.688 7.387 1 92.31 315 ALA B O 1
ATOM 4807 N N . SER B 1 316 ? 21.172 33.781 6.562 1 85.06 316 SER B N 1
ATOM 4808 C CA . SER B 1 316 ? 21.578 34.125 5.203 1 85.06 316 SER B CA 1
ATOM 4809 C C . SER B 1 316 ? 20.516 34.969 4.504 1 85.06 316 SER B C 1
ATOM 4811 O O . SER B 1 316 ? 20.719 35.438 3.385 1 85.06 316 SER B O 1
ATOM 4813 N N . TYR B 1 317 ? 19.406 35.031 5.18 1 79.31 317 TYR B N 1
ATOM 4814 C CA . TYR B 1 317 ? 18.297 35.75 4.582 1 79.31 317 TYR B CA 1
ATOM 4815 C C . TYR B 1 317 ? 18.594 37.25 4.516 1 79.31 317 TYR B C 1
ATOM 4817 O O . TYR B 1 317 ? 18.812 37.875 5.547 1 79.31 317 TYR B O 1
#

Foldseek 3Di:
DPPPPPPPVQPQAEEEEWAKAKEKEWEAQAFDDPPDDGDTDIDIDIDILRLLLQLLLLQAVGQYEYAAEAEPDPGSVVRVVVCVVSRYHDPLYHYDYPDHGWYKYFYAYNVRHTPDIDTDLVRLQVQALVSVVVCLVVLLSHQAYEYELSHDLRNVVNSLVSCQVSVHAYEYDDVDLVSVLSCLVPLQSHAEYEEEQSNLCSSQVDHDDDPVSVVVSVVSSVVSHHQKYWYQHPQQAIWIDRPPDTDGDGADDADFDAQAQLSSQLSSLLVVCVSVVHDPVVSSLLSSLSSRQCRNDNDNHDSNDYPVSSVVRSVVD/DPPPPPPPVQPQAEEEEWAKAKEKEWEAQAFDDPPDDGDTDIDIDIDILRLLLQLLLVQAVGQYEYAAEAEPDPGSVVRVVVCVVSRYHDPLYHYDYPDHGWYKYFYAYNVRHTPDIDTDLVRLQVQALVSVVVCLVVLLSHQAYEYELSHDLRNVVNSLVSCQVSVHAYEYDDVDLVSVLSCLVPLQSHAEYEEEQSNLCSSQVDHDDDPVSVVVSVVSSVVSHHQKYWYQHPQQAIWIDRPPDTDGDGADDADFDAQAQLSSQLSSLLVVCVSVVHDPVVSSLLSSLSSRQCRNDPDNHDSNDYPVSSVVRSVVD

Nearest PDB structures (foldseek):
  7vtf-assembly1_A  TM=9.720E-01  e=1.008E-38  Escherichia coli
  3kzh-assembly1_A  TM=9.141E-01  e=1.646E-36  Clostridium perfringens
  7vsk-assembly1_A  TM=9.670E-01  e=1.431E-34  Escherichia coli BL21(DE3)
  3kzh-assembly1_B  TM=9.159E-01  e=5.408E-35  Clostridium perfringens
  4xck-assembly1_A  TM=8.783E-01  e=3.426E-26  Vibrio cholerae O395

Organism: NCBI:txid312168

Radius of gyration: 30.46 Å; Cα contacts (8 Å, |Δi|>4): 1467; chains: 2; bounding box: 46×108×78 Å